Protein AF-0000000078604171 (afdb_homodimer)

Organism: Penicillium oxalicum (strain 114-2 / CGMCC 5302) (NCBI:txid933388)

Nearest PDB structures (foldseek):
  3i83-assembly1_A  TM=9.023E-01  e=8.878E-29  Methylococcus capsulatus
  8ix9-assembly1_B  TM=8.985E-01  e=1.119E-25  Pseudomonas aeruginosa
  5x20-assembly1_B  TM=8.647E-01  e=1.082E-20  Enterococcus faecium DO
  5x20-assembly1_A  TM=8.695E-01  e=2.147E-20  Enterococcus faecium DO
  5x20-assembly2_D  TM=8.463E-01  e=1.371E-11  Enterococcus faecium DO

Secondary structure (DSSP, 8-state):
-PPPPEEEE--SHHHHHHHHHHHTTS-GGGEEEE-STTHHHHHHH-EEEEETTTEEEEEE--EEESSHHHHHHH-TT--SEEEE-S-S---SSS-HHHHHGGG--TT-EEEEE-SSSSTTHHHHHH-TTS-EEEEEEE--EEEEETTEEEE-S--EEEEEESSTT--HHHHHHHHHHHHHHHHTT-EEEE-S-HHHHHHHHHHHHHHHHHHHHHHT--HHHHHTSSTTHHHHHHHHHHHHHHHHHHTT-TTS-HHHHHHHHHHHHTSPTT----HHHHHHHHTPPP-HIIIIIHHHHHHHHTT---HHHHHHHHHHHHHHHHTTS-HHHH-/-PPPPEEEE--SHHHHHHHHHHHTTS-GGGEEEE-STTHHHHHHH-EEEEETTTEEEEEE--EEESSHHHHHHH-TT--SEEEE-S-S---SSS-HHHHHGGG--TT-EEEEE-SSSSTTHHHHHH-TTS-EEEEEEE--EEEEETTEEEE-S--EEEEEESSTT--HHHHHHHHHHHHHHHHTT-EEEE-S-HHHHHHHHHHHHHHHHHHHHHHT--HHHHHTSSTTHHHHHHHHHHHHHHHHHHTT-TTS-HHHHHHHHHHHHTSPTT----HHHHHHHHTPPP-HIIIIIHHHHHHHHHT---HHHHHHHHHHHHHHHHTTS-HHHH-

Solvent-accessible surface area (backbone atoms only — not comparable to full-atom values): 33878 Å² total; per-residue (Å²): 127,81,78,69,28,35,36,32,47,23,59,46,34,62,25,45,54,49,49,50,29,41,47,62,55,41,66,42,88,36,31,36,29,28,20,67,94,38,29,69,44,26,56,73,67,16,34,36,36,37,27,77,81,81,39,72,74,39,73,44,64,51,48,59,30,75,35,55,70,51,44,37,68,74,34,75,91,51,33,46,34,37,38,36,34,42,73,58,58,79,86,63,96,57,50,70,54,62,60,44,45,88,48,56,52,84,74,18,28,42,30,42,48,42,72,43,45,77,74,57,53,65,43,44,73,75,39,76,80,34,37,30,30,40,29,45,72,47,57,55,52,40,62,80,45,74,37,29,26,40,35,43,95,48,53,36,37,41,28,10,36,56,56,56,86,50,56,69,71,38,47,49,54,45,47,51,51,31,49,42,40,35,61,21,69,37,51,46,43,74,42,70,55,33,62,59,58,35,48,57,49,33,40,50,48,44,39,48,20,55,50,20,32,52,8,59,29,30,54,30,39,36,44,67,54,42,95,56,33,51,60,51,52,50,52,37,27,47,42,49,26,52,42,40,32,74,74,68,39,64,79,49,35,69,67,51,50,52,53,58,52,46,58,51,74,68,48,64,74,57,54,53,76,43,70,44,24,55,26,48,77,70,52,42,77,56,52,50,50,24,39,39,43,44,53,50,52,50,22,57,76,70,70,52,88,43,51,38,54,50,43,50,44,52,37,48,48,23,32,39,55,34,54,74,48,56,71,84,68,74,110,127,82,77,71,30,35,36,34,47,23,58,46,34,62,25,44,53,48,49,50,28,42,47,62,55,40,66,42,87,36,31,37,31,28,20,66,96,37,27,70,44,26,58,72,70,17,34,34,36,35,27,77,81,82,41,72,74,41,74,44,65,52,49,58,29,74,36,54,69,50,44,36,68,74,35,75,90,52,33,46,33,36,38,35,33,40,73,59,58,79,86,62,96,57,50,69,54,63,60,45,46,88,49,56,52,83,74,18,27,41,31,42,48,41,74,44,45,79,73,58,54,66,41,43,74,74,39,78,80,35,39,31,31,41,29,46,74,48,58,55,53,40,61,80,45,74,38,28,26,42,34,42,95,48,54,35,38,41,27,12,36,56,56,54,86,51,56,68,71,36,47,48,54,44,47,51,52,32,50,42,40,36,62,22,68,38,52,46,44,74,39,69,55,32,62,59,58,35,48,58,49,35,39,50,48,45,38,49,20,57,49,20,33,52,8,60,28,29,55,31,41,37,43,68,54,41,95,56,33,50,59,52,50,51,50,37,26,46,42,49,25,51,43,38,33,74,73,67,40,63,79,48,35,70,66,51,49,52,52,57,51,46,58,49,74,69,49,65,73,58,54,54,76,42,70,43,25,55,26,48,77,70,53,43,77,57,52,50,50,23,39,38,43,42,53,50,52,50,21,56,75,70,68,51,88,42,52,38,53,51,43,51,44,52,36,48,48,22,33,40,54,35,54,74,48,55,73,83,67,72,110

Radius of gyration: 29.68 Å; Cα contacts (8 Å, |Δi|>4): 1344; chains: 2; bounding box: 49×94×63 Å

InterPro domains:
  IPR003710 Ketopantoate reductase ApbA/PanE [TIGR00745] (5-320)
  IPR008927 6-phosphogluconate dehydrogenase-like, C-terminal domain superfamily [SSF48179] (193-320)
  IPR013328 6-phosphogluconate dehydrogenase, domain 2 [G3DSA:1.10.1040.10] (193-322)
  IPR013332 Ketopantoate reductase, N-terminal domain [PF02558] (6-163)
  IPR013752 Ketopantoate reductase, C-terminal domain [PF08546] (193-318)
  IPR036291 NAD(P)-binding domain superfamily [SSF51735] (5-165)
  IPR051402 Ketopantoate Reductase-Related [PTHR21708] (3-319)

Sequence (662 aa):
MSAPKILVFGGGSVGAVLIYLLSKSINISNVVVVCRSNYDSVAQNGFTINSTIYGTGLQVKPTAVRSVSEATLACPDGFDYILITTKAIDSGKMTQAEMIQPAVSSQTAICLIQNGIGIEEPYRALFPNNPIASVVIYMPCTQTAPGVVSHTTYAKFILGAYPADSPPAHLSTVDHLTEILNAGGATAVHEKDVQLARWMKLLVNGAYNPICALSRLRDVQFLGSSPGAQSFLRKVMGEIASIARAEGFTEVNDEIVDRQLAISTGRAPPGVEPSMMADALSGSHLEIESIVGNALRIAQTRGLDVPRLEAIYYLAKGLDMSFEIPESLQGMSAPKILVFGGGSVGAVLIYLLSKSINISNVVVVCRSNYDSVAQNGFTINSTIYGTGLQVKPTAVRSVSEATLACPDGFDYILITTKAIDSGKMTQAEMIQPAVSSQTAICLIQNGIGIEEPYRALFPNNPIASVVIYMPCTQTAPGVVSHTTYAKFILGAYPADSPPAHLSTVDHLTEILNAGGATAVHEKDVQLARWMKLLVNGAYNPICALSRLRDVQFLGSSPGAQSFLRKVMGEIASIARAEGFTEVNDEIVDRQLAISTGRAPPGVEPSMMADALSGSHLEIESIVGNALRIAQTRGLDVPRLEAIYYLAKGLDMSFEIPESLQG

Foldseek 3Di:
DPFFQEEEEELFFQSQVQLLLLVLQGPLASYEYAYAPLQVVCCVFNAFEQEPPPHGRDGDHHHYDNALVVVCVSPVVAGQEYEYPDELDDPDDDHPLVRNVVRDDLRYEYEYAYAFPPSCVVNCVVRVRHWYKYKDFDWDKHAPDRRYMYTYDATEIEIATPPLPDDPVSLVSRVVVQVSSVSSPHHYDYDSHCVLVNLLVLLPCLQQLLVCQLVVAALQQQCVVDVCSLVLSLLLSVLSLVLCVLVPNVVSDSVSSVVSSCVSPVDDPSHDHDPNNVCLVVLHAGSLCRSQVVSVVSCVVSVHDNPSSVVSSVSSVVSRVVSVPDPVRVD/DPFFQEEEEELFFQSQVQLLLLVLQGPLASYEYAYAPLQVVCQVFNAFEQEPPPHGRDGDHHHYDNALVVVCVSPVVAGQEYEYPDELDDPDDDHPLVRNVVRDDLRYEYEYAYAFPPSCVVNCVVRVRHWYKYKDFDWDKHAPDRRYMYTYDATEIEIATPPLPDDPVSLVSRVVVQVSSVSSPHHYDYDSHCVLVNLLVLLPCLQQLLVCQLVVAALLQQCVVDVCSLVLSLLLSVLSLVLCVLVPNVVSDSVSSVVSSCVSPVDDPSHDHDPNNVCLVVLHAGSLCRSQVVSVVSCVVSVHDNPSSVVSSVSSVVSRVVSVPDPVRVD

pLDDT: mean 95.67, std 6.53, range [46.97, 98.88]

Structure (mmCIF, N/CA/C/O backbone):
data_AF-0000000078604171-model_v1
#
loop_
_entity.id
_entity.type
_entity.pdbx_description
1 polymer '2-dehydropantoate 2-reductase'
#
loop_
_atom_site.group_PDB
_atom_site.id
_atom_site.type_symbol
_atom_site.label_atom_id
_atom_site.label_alt_id
_atom_site.label_comp_id
_atom_site.label_asym_id
_atom_site.label_entity_id
_atom_site.label_seq_id
_atom_site.pdbx_PDB_ins_code
_atom_site.Cartn_x
_atom_site.Cartn_y
_atom_site.Cartn_z
_atom_site.occupancy
_atom_site.B_iso_or_equiv
_atom_site.auth_seq_id
_atom_site.auth_comp_id
_atom_site.auth_asym_id
_atom_site.auth_atom_id
_atom_site.pdbx_PDB_model_num
ATOM 1 N N . MET A 1 1 ? 0.582 48.812 19.953 1 46.97 1 MET A N 1
ATOM 2 C CA . MET A 1 1 ? 0.738 47.531 20.609 1 46.97 1 MET A CA 1
ATOM 3 C C . MET A 1 1 ? 2.061 46.875 20.203 1 46.97 1 MET A C 1
ATOM 5 O O . MET A 1 1 ? 2.521 47.031 19.078 1 46.97 1 MET A O 1
ATOM 9 N N . SER A 1 2 ? 2.885 46.531 21.172 1 65.12 2 SER A N 1
ATOM 10 C CA . SER A 1 2 ? 4.184 45.938 20.859 1 65.12 2 SER A CA 1
ATOM 11 C C . SER A 1 2 ? 4.043 44.75 19.922 1 65.12 2 SER A C 1
ATOM 13 O O . SER A 1 2 ? 3.023 44.062 19.938 1 65.12 2 SER A O 1
ATOM 15 N N . ALA A 1 3 ? 4.836 44.688 18.953 1 86.81 3 ALA A N 1
ATOM 16 C CA . ALA A 1 3 ? 4.801 43.594 17.969 1 86.81 3 ALA A CA 1
ATOM 17 C C . ALA A 1 3 ? 4.875 42.25 18.641 1 86.81 3 ALA A C 1
ATOM 19 O O . ALA A 1 3 ? 5.621 42.062 19.609 1 86.81 3 ALA A O 1
ATOM 20 N N . PRO A 1 4 ? 4.031 41.438 18.281 1 95.75 4 PRO A N 1
ATOM 21 C CA . PRO A 1 4 ? 3.967 40.125 18.953 1 95.75 4 PRO A CA 1
ATOM 22 C C . PRO A 1 4 ? 5.273 39.344 18.859 1 95.75 4 PRO A C 1
ATOM 24 O O . PRO A 1 4 ? 6.008 39.469 17.875 1 95.75 4 PRO A O 1
ATOM 27 N N . LYS A 1 5 ? 5.602 38.625 19.922 1 97.75 5 LYS A N 1
ATOM 28 C CA . LYS A 1 5 ? 6.684 37.656 19.953 1 97.75 5 LYS A CA 1
ATOM 29 C C . LYS A 1 5 ? 6.18 36.25 19.562 1 97.75 5 LYS A C 1
ATOM 31 O O . LYS A 1 5 ? 5.207 35.781 20.125 1 97.75 5 LYS A O 1
ATOM 36 N N . ILE A 1 6 ? 6.875 35.656 18.516 1 98.5 6 ILE A N 1
ATOM 37 C CA . ILE A 1 6 ? 6.344 34.438 17.938 1 98.5 6 ILE A CA 1
ATOM 38 C C . ILE A 1 6 ? 7.395 33.312 18.016 1 98.5 6 ILE A C 1
ATOM 40 O O . ILE A 1 6 ? 8.562 33.531 17.672 1 98.5 6 ILE A O 1
ATOM 44 N N . LEU A 1 7 ? 7.02 32.156 18.547 1 98.81 7 LEU A N 1
ATOM 45 C CA . LEU A 1 7 ? 7.812 30.938 18.453 1 98.81 7 LEU A CA 1
ATOM 46 C C . LEU A 1 7 ? 7.297 30.031 17.344 1 98.81 7 LEU A C 1
ATOM 48 O O . LEU A 1 7 ? 6.117 29.672 17.328 1 98.81 7 LEU A O 1
ATOM 52 N N . VAL A 1 8 ? 8.109 29.734 16.375 1 98.81 8 VAL A N 1
ATOM 53 C CA . VAL A 1 8 ? 7.809 28.734 15.367 1 98.81 8 VAL A CA 1
ATOM 54 C C . VAL A 1 8 ? 8.43 27.391 15.773 1 98.81 8 VAL A C 1
ATOM 56 O O . VAL A 1 8 ? 9.648 27.25 15.797 1 98.81 8 VAL A O 1
ATOM 59 N N . PHE A 1 9 ? 7.57 26.453 16.156 1 98.31 9 PHE A N 1
ATOM 60 C CA . PHE A 1 9 ? 8.023 25.125 16.547 1 98.31 9 PHE A CA 1
ATOM 61 C C . PHE A 1 9 ? 8.156 24.219 15.328 1 98.31 9 PHE A C 1
ATOM 63 O O . PHE A 1 9 ? 7.223 23.484 15 1 98.31 9 PHE A O 1
ATOM 70 N N . GLY A 1 10 ? 9.312 24.25 14.688 1 97.44 10 GLY A N 1
ATOM 71 C CA . GLY A 1 10 ? 9.578 23.5 13.469 1 97.44 10 GLY A CA 1
ATOM 72 C C . GLY A 1 10 ? 10.125 24.359 12.344 1 97.44 10 GLY A C 1
ATOM 73 O O . GLY A 1 10 ? 9.398 25.156 11.75 1 97.44 10 GLY A O 1
ATOM 74 N N . GLY A 1 11 ? 11.352 24.188 12.039 1 97.06 11 GLY A N 1
ATOM 75 C CA . GLY A 1 11 ? 12.016 24.922 10.977 1 97.06 11 GLY A CA 1
ATOM 76 C C . GLY A 1 11 ? 12.125 24.141 9.688 1 97.06 11 GLY A C 1
ATOM 77 O O . GLY A 1 11 ? 13.172 24.141 9.039 1 97.06 11 GLY A O 1
ATOM 78 N N . GLY A 1 12 ? 11.07 23.375 9.359 1 96.06 12 GLY A N 1
ATOM 79 C CA . GLY A 1 12 ? 11.008 22.703 8.07 1 96.06 12 GLY A CA 1
ATOM 80 C C . GLY A 1 12 ? 10.516 23.609 6.949 1 96.06 12 GLY A C 1
ATOM 81 O O . GLY A 1 12 ? 10.609 24.828 7.043 1 96.06 12 GLY A O 1
ATOM 82 N N . SER A 1 13 ? 10 22.984 5.891 1 95.88 13 SER A N 1
ATOM 83 C CA . SER A 1 13 ? 9.586 23.734 4.719 1 95.88 13 SER A CA 1
ATOM 84 C C . SER A 1 13 ? 8.445 24.703 5.055 1 95.88 13 SER A C 1
ATOM 86 O O . SER A 1 13 ? 8.484 25.875 4.684 1 95.88 13 SER A O 1
ATOM 88 N N . VAL A 1 14 ? 7.422 24.188 5.77 1 97.25 14 VAL A N 1
ATOM 89 C CA . VAL A 1 14 ? 6.277 25.016 6.133 1 97.25 14 VAL A CA 1
ATOM 90 C C . VAL A 1 14 ? 6.73 26.141 7.051 1 97.25 14 VAL A C 1
ATOM 92 O O . VAL A 1 14 ? 6.371 27.312 6.836 1 97.25 14 VAL A O 1
ATOM 95 N N . GLY A 1 15 ? 7.547 25.781 8.039 1 98.31 15 GLY A N 1
ATOM 96 C CA . GLY A 1 15 ? 8.062 26.781 8.953 1 98.31 15 GLY A CA 1
ATOM 97 C C . GLY A 1 15 ? 8.875 27.859 8.258 1 98.31 15 GLY A C 1
ATOM 98 O O . GLY A 1 15 ? 8.734 29.047 8.562 1 98.31 15 GLY A O 1
ATOM 99 N N . ALA A 1 16 ? 9.656 27.484 7.328 1 98.44 16 ALA A N 1
ATOM 100 C CA . ALA A 1 16 ? 10.531 28.406 6.617 1 98.44 16 ALA A CA 1
ATOM 101 C C . ALA A 1 16 ? 9.719 29.422 5.824 1 98.44 16 ALA A C 1
ATOM 103 O O . ALA A 1 16 ? 9.969 30.641 5.918 1 98.44 16 ALA A O 1
ATOM 104 N N . VAL A 1 17 ? 8.758 28.953 5.09 1 98.38 17 VAL A N 1
ATOM 105 C CA . VAL A 1 17 ? 7.949 29.859 4.277 1 98.38 17 VAL A CA 1
ATOM 106 C C . VAL A 1 17 ? 7.105 30.75 5.184 1 98.38 17 VAL A C 1
ATOM 108 O O . VAL A 1 17 ? 6.953 31.938 4.918 1 98.38 17 VAL A O 1
ATOM 111 N N . LEU A 1 18 ? 6.629 30.188 6.23 1 98.44 18 LEU A N 1
ATOM 112 C CA . LEU A 1 18 ? 5.848 30.938 7.195 1 98.44 18 LEU A CA 1
ATOM 113 C C . LEU A 1 18 ? 6.684 32.062 7.812 1 98.44 18 LEU A C 1
ATOM 115 O O . LEU A 1 18 ? 6.207 33.188 7.953 1 98.44 18 LEU A O 1
ATOM 119 N N . ILE A 1 19 ? 7.867 31.75 8.172 1 98.62 19 ILE A N 1
ATOM 120 C CA . ILE A 1 19 ? 8.758 32.75 8.773 1 98.62 19 ILE A CA 1
ATOM 121 C C . ILE A 1 19 ? 9.055 33.844 7.777 1 98.62 19 ILE A C 1
ATOM 123 O O . ILE A 1 19 ? 9.109 35.031 8.148 1 98.62 19 ILE A O 1
ATOM 127 N N . TYR A 1 20 ? 9.266 33.469 6.516 1 98.44 20 TYR A N 1
ATOM 128 C CA . TYR A 1 20 ? 9.438 34.469 5.477 1 98.44 20 TYR A CA 1
ATOM 129 C C . TYR A 1 20 ? 8.234 35.406 5.414 1 98.44 20 TYR A C 1
ATOM 131 O O . TYR A 1 20 ? 8.391 36.625 5.398 1 98.44 20 TYR A O 1
ATOM 139 N N . LEU A 1 21 ? 7.055 34.906 5.438 1 98.19 21 LEU A N 1
ATOM 140 C CA . LEU A 1 21 ? 5.836 35.688 5.391 1 98.19 21 LEU A CA 1
ATOM 141 C C . LEU A 1 21 ? 5.73 36.594 6.617 1 98.19 21 LEU A C 1
ATOM 143 O O . LEU A 1 21 ? 5.41 37.781 6.496 1 98.19 21 LEU A O 1
ATOM 147 N N . LEU A 1 22 ? 6.016 36.031 7.785 1 98.06 22 LEU A N 1
ATOM 148 C CA . LEU A 1 22 ? 5.957 36.812 9.031 1 98.06 22 LEU A CA 1
ATOM 149 C C . LEU A 1 22 ? 6.949 37.969 9.008 1 98.06 22 LEU A C 1
ATOM 151 O O . LEU A 1 22 ? 6.672 39.031 9.555 1 98.06 22 LEU A O 1
ATOM 155 N N . SER A 1 23 ? 8.086 37.75 8.383 1 97.75 23 SER A N 1
ATOM 156 C CA . SER A 1 23 ? 9.148 38.75 8.359 1 97.75 23 SER A CA 1
ATOM 157 C C . SER A 1 23 ? 8.719 40 7.609 1 97.75 23 SER A C 1
ATOM 159 O O . SER A 1 23 ? 9.336 41.062 7.75 1 97.75 23 SER A O 1
ATOM 161 N N . LYS A 1 24 ? 7.691 39.906 6.879 1 97.06 24 LYS A N 1
ATOM 162 C CA . LYS A 1 24 ? 7.18 41.031 6.117 1 97.06 24 LYS A CA 1
ATOM 163 C C . LYS A 1 24 ? 6.223 41.875 6.961 1 97.06 24 LYS A C 1
ATOM 165 O O . LYS A 1 24 ? 5.922 43 6.617 1 97.06 24 LYS A O 1
ATOM 170 N N . SER A 1 25 ? 5.766 41.312 8.039 1 96.5 25 SER A N 1
ATOM 171 C CA . SER A 1 25 ? 4.742 42 8.82 1 96.5 25 SER A CA 1
ATOM 172 C C . SER A 1 25 ? 5.23 42.312 10.234 1 96.5 25 SER A C 1
ATOM 174 O O . SER A 1 25 ? 4.695 43.188 10.906 1 96.5 25 SER A O 1
ATOM 176 N N . ILE A 1 26 ? 6.168 41.562 10.703 1 95.81 26 ILE A N 1
ATOM 177 C CA . ILE A 1 26 ? 6.715 41.781 12.039 1 95.81 26 ILE A CA 1
ATOM 178 C C . ILE A 1 26 ? 8.242 41.75 11.977 1 95.81 26 ILE A C 1
ATOM 180 O O . ILE A 1 26 ? 8.82 41.188 11.062 1 95.81 26 ILE A O 1
ATOM 184 N N . ASN A 1 27 ? 8.875 42.469 12.938 1 96.62 27 ASN A N 1
ATOM 185 C CA . ASN A 1 27 ? 10.328 42.438 13.016 1 96.62 27 ASN A CA 1
ATOM 186 C C . ASN A 1 27 ? 10.852 41 13.219 1 96.62 27 ASN A C 1
ATOM 188 O O . ASN A 1 27 ? 10.391 40.312 14.117 1 96.62 27 ASN A O 1
ATOM 192 N N . ILE A 1 28 ? 11.75 40.625 12.398 1 97.12 28 ILE A N 1
ATOM 193 C CA . ILE A 1 28 ? 12.25 39.25 12.383 1 97.12 28 ILE A CA 1
ATOM 194 C C . ILE A 1 28 ? 12.906 38.906 13.719 1 97.12 28 ILE A C 1
ATOM 196 O O . ILE A 1 28 ? 12.984 37.75 14.109 1 97.12 28 ILE A O 1
ATOM 200 N N . SER A 1 29 ? 13.359 39.938 14.445 1 95.81 29 SER A N 1
ATOM 201 C CA . SER A 1 29 ? 13.977 39.75 15.75 1 95.81 29 SER A CA 1
ATOM 202 C C . SER A 1 29 ? 12.953 39.219 16.766 1 95.81 29 SER A C 1
ATOM 204 O O . SER A 1 29 ? 13.328 38.719 17.828 1 95.81 29 SER A O 1
ATOM 206 N N . ASN A 1 30 ? 11.672 39.375 16.406 1 97.19 30 ASN A N 1
ATOM 207 C CA . ASN A 1 30 ? 10.609 38.906 17.281 1 97.19 30 ASN A CA 1
ATOM 208 C C . ASN A 1 30 ? 10.227 37.469 16.969 1 97.19 30 ASN A C 1
ATOM 210 O O . ASN A 1 30 ? 9.289 36.906 17.578 1 97.19 30 ASN A O 1
ATOM 214 N N . VAL A 1 31 ? 10.914 36.812 16.062 1 98.12 31 VAL A N 1
ATOM 215 C CA . VAL A 1 31 ? 10.594 35.438 15.641 1 98.12 31 VAL A CA 1
ATOM 216 C C . VAL A 1 31 ? 11.719 34.5 16.047 1 98.12 31 VAL A C 1
ATOM 218 O O . VAL A 1 31 ? 12.875 34.688 15.68 1 98.12 31 VAL A O 1
ATOM 221 N N . VAL A 1 32 ? 11.383 33.5 16.844 1 98.56 32 VAL A N 1
ATOM 222 C CA . VAL A 1 32 ? 12.281 32.438 17.234 1 98.56 32 VAL A CA 1
ATOM 223 C C . VAL A 1 32 ? 11.828 31.125 16.609 1 98.56 32 VAL A C 1
ATOM 225 O O . VAL A 1 32 ? 10.625 30.844 16.547 1 98.56 32 VAL A O 1
ATOM 228 N N . VAL A 1 33 ? 12.758 30.328 16.094 1 98.75 33 VAL A N 1
ATOM 229 C CA . VAL A 1 33 ? 12.391 29.062 15.469 1 98.75 33 VAL A CA 1
ATOM 230 C C . VAL A 1 33 ? 13.195 27.922 16.094 1 98.75 33 VAL A C 1
ATOM 232 O O . VAL A 1 33 ? 14.383 28.078 16.375 1 98.75 33 VAL A O 1
ATOM 235 N N . VAL A 1 34 ? 12.5 26.875 16.422 1 98.44 34 VAL A N 1
ATOM 236 C CA . VAL A 1 34 ? 13.172 25.656 16.875 1 98.44 34 VAL A CA 1
ATOM 237 C C . VAL A 1 34 ? 13.539 24.797 15.68 1 98.44 34 VAL A C 1
ATOM 239 O O . VAL A 1 34 ? 12.672 24.422 14.891 1 98.44 34 VAL A O 1
ATOM 242 N N . CYS A 1 35 ? 14.734 24.562 15.484 1 97 35 CYS A N 1
ATOM 243 C CA . CYS A 1 35 ? 15.281 23.719 14.438 1 97 35 CYS A CA 1
ATOM 244 C C . CYS A 1 35 ? 15.969 22.484 15.023 1 97 35 CYS A C 1
ATOM 246 O O . CYS A 1 35 ? 16.484 22.531 16.141 1 97 35 CYS A O 1
ATOM 248 N N . ARG A 1 36 ? 15.914 21.406 14.375 1 91.56 36 ARG A N 1
ATOM 249 C CA . ARG A 1 36 ? 16.594 20.188 14.82 1 91.56 36 ARG A CA 1
ATOM 250 C C . ARG A 1 36 ? 17.766 19.859 13.906 1 91.56 36 ARG A C 1
ATOM 252 O O . ARG A 1 36 ? 18.844 20.453 14.023 1 91.56 36 ARG A O 1
ATOM 259 N N . SER A 1 37 ? 17.516 19.031 12.852 1 91 37 SER A N 1
ATOM 260 C CA . SER A 1 37 ? 18.594 18.547 12.008 1 91 37 SER A CA 1
ATOM 261 C C . SER A 1 37 ? 19.234 19.672 11.211 1 91 37 SER A C 1
ATOM 263 O O . SER A 1 37 ? 20.422 19.594 10.852 1 91 37 SER A O 1
ATOM 265 N N . ASN A 1 38 ? 18.5 20.656 10.977 1 94.81 38 ASN A N 1
ATOM 266 C CA . ASN A 1 38 ? 19.016 21.734 10.133 1 94.81 38 ASN A CA 1
ATOM 267 C C . ASN A 1 38 ? 19.406 22.953 10.961 1 94.81 38 ASN A C 1
ATOM 269 O O . ASN A 1 38 ? 19.562 24.047 10.414 1 94.81 38 ASN A O 1
ATOM 273 N N . TYR A 1 39 ? 19.547 22.812 12.242 1 97.19 39 TYR A N 1
ATOM 274 C CA . TYR A 1 39 ? 19.828 23.922 13.141 1 97.19 39 TYR A CA 1
ATOM 275 C C . TYR A 1 39 ? 21.094 24.656 12.719 1 97.19 39 TYR A C 1
ATOM 277 O O . TYR A 1 39 ? 21.078 25.891 12.586 1 97.19 39 TYR A O 1
ATOM 285 N N . ASP A 1 40 ? 22.156 23.922 12.492 1 97.44 40 ASP A N 1
ATOM 286 C CA . ASP A 1 40 ? 23.438 24.562 12.203 1 97.44 40 ASP A CA 1
ATOM 287 C C . ASP A 1 40 ? 23.359 25.422 10.945 1 97.44 40 ASP A C 1
ATOM 289 O O . ASP A 1 40 ? 23.859 26.547 10.922 1 97.44 40 ASP A O 1
ATOM 293 N N . SER A 1 41 ? 22.688 24.875 10.008 1 97.31 41 SER A N 1
ATOM 294 C CA . SER A 1 41 ? 22.547 25.594 8.742 1 97.31 41 SER A CA 1
ATOM 295 C C . SER A 1 41 ? 21.688 26.844 8.906 1 97.31 41 SER A C 1
ATOM 297 O O . SER A 1 41 ? 22.062 27.922 8.438 1 97.31 41 SER A O 1
ATOM 299 N N . VAL A 1 42 ? 20.625 26.719 9.602 1 98 42 VAL A N 1
ATOM 300 C CA . VAL A 1 42 ? 19.688 27.812 9.75 1 98 42 VAL A CA 1
ATOM 301 C C . VAL A 1 42 ? 20.281 28.891 10.664 1 98 42 VAL A C 1
ATOM 303 O O . VAL A 1 42 ? 20.094 30.078 10.43 1 98 42 VAL A O 1
ATOM 306 N N . ALA A 1 43 ? 20.969 28.484 11.711 1 97.62 43 ALA A N 1
ATOM 307 C CA . ALA A 1 43 ? 21.594 29.422 12.633 1 97.62 43 ALA A CA 1
ATOM 308 C C . ALA A 1 43 ? 22.656 30.266 11.922 1 97.62 43 ALA A C 1
ATOM 310 O O . ALA A 1 43 ? 22.812 31.453 12.219 1 97.62 43 ALA A O 1
ATOM 311 N N . GLN A 1 44 ? 23.312 29.672 10.992 1 97.5 44 GLN A N 1
ATOM 312 C CA . GLN A 1 44 ? 24.406 30.344 10.297 1 97.5 44 GLN A CA 1
ATOM 313 C C . GLN A 1 44 ? 23.891 31.172 9.125 1 97.5 44 GLN A C 1
ATOM 315 O O . GLN A 1 44 ? 24.266 32.344 8.969 1 97.5 44 GLN A O 1
ATOM 320 N N . ASN A 1 45 ? 22.969 30.594 8.344 1 97.44 45 ASN A N 1
ATOM 321 C CA . ASN A 1 45 ? 22.672 31.188 7.039 1 97.44 45 ASN A CA 1
ATOM 322 C C . ASN A 1 45 ? 21.234 31.656 6.957 1 97.44 45 ASN A C 1
ATOM 324 O O . ASN A 1 45 ? 20.859 32.406 6.039 1 97.44 45 ASN A O 1
ATOM 328 N N . GLY A 1 46 ? 20.453 31.312 7.93 1 98.31 46 GLY A N 1
ATOM 329 C CA . GLY A 1 46 ? 19.016 31.531 7.781 1 98.31 46 GLY A CA 1
ATOM 330 C C . GLY A 1 46 ? 18.375 30.594 6.777 1 98.31 46 GLY A C 1
ATOM 331 O O . GLY A 1 46 ? 18.922 29.516 6.484 1 98.31 46 GLY A O 1
ATOM 332 N N . PHE A 1 47 ? 17.141 30.969 6.367 1 98.69 47 PHE A N 1
ATOM 333 C CA . PHE A 1 47 ? 16.438 30.203 5.352 1 98.69 47 PHE A CA 1
ATOM 334 C C . PHE A 1 47 ? 16.578 30.859 3.984 1 98.69 47 PHE A C 1
ATOM 336 O O . PHE A 1 47 ? 16.672 32.094 3.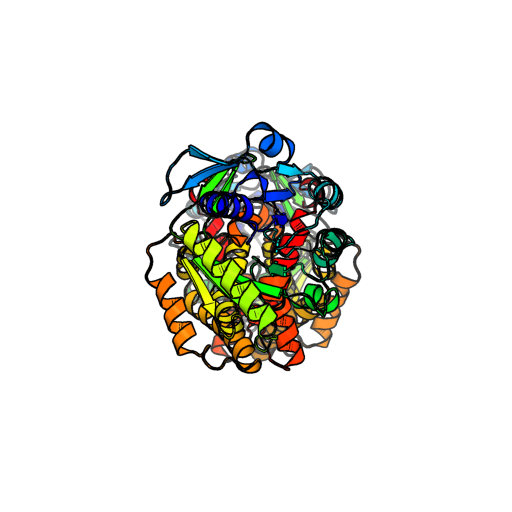883 1 98.69 47 PHE A O 1
ATOM 343 N N . THR A 1 48 ? 16.625 30.062 3.006 1 98.75 48 THR A N 1
ATOM 344 C CA . THR A 1 48 ? 16.516 30.5 1.616 1 98.75 48 THR A CA 1
ATOM 345 C C . THR A 1 48 ? 15.242 29.938 0.98 1 98.75 48 THR A C 1
ATOM 347 O O . THR A 1 48 ? 15.023 28.719 0.968 1 98.75 48 THR A O 1
ATOM 350 N N . ILE A 1 49 ? 14.383 30.828 0.456 1 98.31 49 ILE A N 1
ATOM 351 C CA . ILE A 1 49 ? 13.109 30.422 -0.128 1 98.31 49 ILE A CA 1
ATOM 352 C C . ILE A 1 49 ? 13.133 30.672 -1.633 1 98.31 49 ILE A C 1
ATOM 354 O O . ILE A 1 49 ? 13.422 31.797 -2.076 1 98.31 49 ILE A O 1
ATOM 358 N N . ASN A 1 50 ? 12.93 29.672 -2.375 1 98.5 50 ASN A N 1
ATOM 359 C CA . ASN A 1 50 ? 12.68 29.766 -3.809 1 98.5 50 ASN A CA 1
ATOM 360 C C . ASN A 1 50 ? 11.195 29.578 -4.133 1 98.5 50 ASN A C 1
ATOM 362 O O . ASN A 1 50 ? 10.719 28.453 -4.211 1 98.5 50 ASN A O 1
ATOM 366 N N . SER A 1 51 ? 10.516 30.719 -4.355 1 98 51 SER A N 1
ATOM 367 C CA . SER A 1 51 ? 9.062 30.719 -4.508 1 98 51 SER A CA 1
ATOM 368 C C . SER A 1 51 ? 8.648 31.141 -5.914 1 98 51 SER A C 1
ATOM 370 O O . SER A 1 51 ? 9.18 32.125 -6.449 1 98 51 SER A O 1
ATOM 372 N N . THR A 1 52 ? 7.711 30.438 -6.453 1 96.75 52 THR A N 1
ATOM 373 C CA . THR A 1 52 ? 7.215 30.797 -7.773 1 96.75 52 THR A CA 1
ATOM 374 C C . THR A 1 52 ? 6.371 32.062 -7.703 1 96.75 52 THR A C 1
ATOM 376 O O . THR A 1 52 ? 6.133 32.719 -8.719 1 96.75 52 THR A O 1
ATOM 379 N N . ILE A 1 53 ? 5.988 32.5 -6.492 1 95.19 53 ILE A N 1
ATOM 380 C CA . ILE A 1 53 ? 5.078 33.625 -6.438 1 95.19 53 ILE A CA 1
ATOM 381 C C . ILE A 1 53 ? 5.711 34.75 -5.637 1 95.19 53 ILE A C 1
ATOM 383 O O . ILE A 1 53 ? 5.332 35.906 -5.789 1 95.19 53 ILE A O 1
ATOM 387 N N . TYR A 1 54 ? 6.707 34.469 -4.867 1 96.44 54 TYR A N 1
ATOM 388 C CA . TYR A 1 54 ? 7.285 35.5 -4.043 1 96.44 54 TYR A CA 1
ATOM 389 C C . TYR A 1 54 ? 8.672 35.906 -4.551 1 96.44 54 TYR A C 1
ATOM 391 O O . TYR A 1 54 ? 9.195 36.938 -4.184 1 96.44 54 TYR A O 1
ATOM 399 N N . GLY A 1 55 ? 9.297 35.031 -5.301 1 96.81 55 GLY A N 1
ATOM 400 C CA . GLY A 1 55 ? 10.633 35.312 -5.812 1 96.81 55 GLY A CA 1
ATOM 401 C C . GLY A 1 55 ? 11.625 34.219 -5.523 1 96.81 55 GLY A C 1
ATOM 402 O O . GLY A 1 55 ? 11.312 33.25 -4.793 1 96.81 55 GLY A O 1
ATOM 403 N N . THR A 1 56 ? 12.844 34.312 -6.059 1 97.12 56 THR A N 1
ATOM 404 C CA . THR A 1 56 ? 13.898 33.312 -5.914 1 97.12 56 THR A CA 1
ATOM 405 C C . THR A 1 56 ? 15.047 33.844 -5.07 1 97.12 56 THR A C 1
ATOM 407 O O . THR A 1 56 ? 15.414 35 -5.188 1 97.12 56 THR A O 1
ATOM 410 N N . GLY A 1 57 ? 15.547 32.969 -4.246 1 97.81 57 GLY A N 1
ATOM 411 C CA . GLY A 1 57 ? 16.703 33.312 -3.445 1 97.81 57 GLY A CA 1
ATOM 412 C C . GLY A 1 57 ? 16.359 34.219 -2.285 1 97.81 57 GLY A C 1
ATOM 413 O O . GLY A 1 57 ? 17.203 35.031 -1.86 1 97.81 57 GLY A O 1
ATOM 414 N N . LEU A 1 58 ? 15.172 34.156 -1.845 1 98.12 58 LEU A N 1
ATOM 415 C CA . LEU A 1 58 ? 14.742 35 -0.734 1 98.12 58 LEU A CA 1
ATOM 416 C C . LEU A 1 58 ? 15.375 34.531 0.576 1 98.12 58 LEU A C 1
ATOM 418 O O . LEU A 1 58 ? 15.398 33.344 0.865 1 98.12 58 LEU A O 1
ATOM 422 N N . GLN A 1 59 ? 15.906 35.5 1.32 1 98.12 59 GLN A N 1
ATOM 423 C CA . GLN A 1 59 ? 16.609 35.156 2.551 1 98.12 59 GLN A CA 1
ATOM 424 C C . GLN A 1 59 ? 15.898 35.75 3.771 1 98.12 59 GLN A C 1
ATOM 426 O O . GLN A 1 59 ? 15.398 36.875 3.732 1 98.12 59 GLN A O 1
ATOM 431 N N . VAL A 1 60 ? 15.805 34.969 4.789 1 98.38 60 VAL A N 1
ATOM 432 C CA . VAL A 1 60 ? 15.297 35.438 6.082 1 98.38 60 VAL A CA 1
ATOM 433 C C . VAL A 1 60 ? 16.062 34.719 7.207 1 98.38 60 VAL A C 1
ATOM 435 O O . VAL A 1 60 ? 16.391 33.531 7.098 1 98.38 60 VAL A O 1
ATOM 438 N N . LYS A 1 61 ? 16.406 35.469 8.234 1 98.12 61 LYS A N 1
ATOM 439 C CA . LYS A 1 61 ? 17.188 34.875 9.32 1 98.12 61 LYS A CA 1
ATOM 440 C C . LYS A 1 61 ? 16.547 35.156 10.68 1 98.12 61 LYS A C 1
ATOM 442 O O . LYS A 1 61 ? 16.844 36.188 11.312 1 98.12 61 LYS A O 1
ATOM 447 N N . PRO A 1 62 ? 15.719 34.25 11.141 1 97.88 62 PRO A N 1
ATOM 448 C CA . PRO A 1 62 ? 15.188 34.344 12.508 1 97.88 62 PRO A CA 1
ATOM 449 C C . PRO A 1 62 ? 16.203 33.938 13.562 1 97.88 62 PRO A C 1
ATOM 451 O O . PRO A 1 62 ? 17.312 33.5 13.227 1 97.88 62 PRO A O 1
ATOM 454 N N . THR A 1 63 ? 15.906 34.188 14.82 1 97.94 63 THR A N 1
ATOM 455 C CA . THR A 1 63 ? 16.672 33.531 15.883 1 97.94 63 THR A CA 1
ATOM 456 C C . THR A 1 63 ? 16.422 32.031 15.922 1 97.94 63 THR A C 1
ATOM 458 O O . THR A 1 63 ? 15.297 31.609 16.203 1 97.94 63 THR A O 1
ATOM 461 N N . ALA A 1 64 ? 17.391 31.281 15.594 1 98.5 64 ALA A N 1
ATOM 462 C CA . ALA A 1 64 ? 17.266 29.812 15.594 1 98.5 64 ALA A CA 1
ATOM 463 C C . ALA A 1 64 ? 17.766 29.219 16.906 1 98.5 64 ALA A C 1
ATOM 465 O O . ALA A 1 64 ? 18.781 29.656 17.438 1 98.5 64 ALA A O 1
ATOM 466 N N . VAL A 1 65 ? 17 28.297 17.406 1 98.5 65 VAL A N 1
ATOM 467 C CA . VAL A 1 65 ? 17.375 27.578 18.625 1 98.5 65 VAL A CA 1
ATOM 468 C C . VAL A 1 65 ? 17.203 26.078 18.422 1 98.5 65 VAL A C 1
ATOM 470 O O . VAL A 1 65 ? 16.562 25.641 17.453 1 98.5 65 VAL A O 1
ATOM 473 N N . ARG A 1 66 ? 17.766 25.25 19.359 1 95.88 66 ARG A N 1
ATOM 474 C CA . ARG A 1 66 ? 17.75 23.797 19.203 1 95.88 66 ARG A CA 1
ATOM 475 C C . ARG A 1 66 ? 16.578 23.172 19.938 1 95.88 66 ARG A C 1
ATOM 477 O O . ARG A 1 66 ? 16.172 22.047 19.656 1 95.88 66 ARG A O 1
ATOM 484 N N . SER A 1 67 ? 16.047 24.062 20.922 1 96.81 67 SER A N 1
ATOM 485 C CA . SER A 1 67 ? 15.023 23.484 21.797 1 96.81 67 SER A CA 1
ATOM 486 C C . SER A 1 67 ? 14.086 24.562 22.328 1 96.81 67 SER A C 1
ATOM 488 O O . SER A 1 67 ? 14.383 25.75 22.234 1 96.81 67 SER A O 1
ATOM 490 N N . VAL A 1 68 ? 12.977 24.031 22.859 1 97.69 68 VAL A N 1
ATOM 491 C CA . VAL A 1 68 ? 12.008 24.953 23.453 1 97.69 68 VAL A CA 1
ATOM 492 C C . VAL A 1 68 ? 12.617 25.625 24.672 1 97.69 68 VAL A C 1
ATOM 494 O O . VAL A 1 68 ? 12.344 26.797 24.953 1 97.69 68 VAL A O 1
ATOM 497 N N . SER A 1 69 ? 13.445 24.922 25.406 1 96.62 69 SER A N 1
ATOM 498 C CA . SER A 1 69 ? 14.141 25.5 26.547 1 96.62 69 SER A CA 1
ATOM 499 C C . SER A 1 69 ? 15.023 26.672 26.125 1 96.62 69 SER A C 1
ATOM 501 O O . SER A 1 69 ? 15.039 27.703 26.781 1 96.62 69 SER A O 1
ATOM 503 N N . GLU A 1 70 ? 15.695 26.453 25.062 1 97.56 70 GLU A N 1
ATOM 504 C CA . GLU A 1 70 ? 16.531 27.531 24.547 1 97.56 70 GLU A CA 1
ATOM 505 C C . GLU A 1 70 ? 15.68 28.703 24.047 1 97.56 70 GLU A C 1
ATOM 507 O O . GLU A 1 70 ? 16.078 29.859 24.156 1 97.56 70 GLU A O 1
ATOM 512 N N . ALA A 1 71 ? 14.547 28.359 23.547 1 98.12 71 ALA A N 1
ATOM 513 C CA . ALA A 1 71 ? 13.633 29.406 23.078 1 98.12 71 ALA A CA 1
ATOM 514 C C . ALA A 1 71 ? 13.195 30.297 24.234 1 98.12 71 ALA A C 1
ATOM 516 O O . ALA A 1 71 ? 13.109 31.516 24.078 1 98.12 71 ALA A O 1
ATOM 517 N N . THR A 1 72 ? 12.906 29.672 25.359 1 97.5 72 THR A N 1
ATOM 518 C CA . THR A 1 72 ? 12.469 30.438 26.531 1 97.5 72 THR A CA 1
ATOM 519 C C . THR A 1 72 ? 13.578 31.344 27.031 1 97.5 72 THR A C 1
ATOM 521 O O . THR A 1 72 ? 13.305 32.438 27.547 1 97.5 72 THR A O 1
ATOM 524 N N . LEU A 1 73 ? 14.797 30.906 26.859 1 96.62 73 LEU A N 1
ATOM 525 C CA . LEU A 1 73 ? 15.93 31.734 27.25 1 96.62 73 LEU A CA 1
ATOM 526 C C . LEU A 1 73 ? 16.109 32.906 26.281 1 96.62 73 LEU A C 1
ATOM 528 O O . LEU A 1 73 ? 16.484 34 26.688 1 96.62 73 LEU A O 1
ATOM 532 N N . ALA A 1 74 ? 15.805 32.625 25.094 1 94.94 74 ALA A N 1
ATOM 533 C CA . ALA A 1 74 ? 15.953 33.625 24.047 1 94.94 74 ALA A CA 1
ATOM 534 C C . ALA A 1 74 ? 14.867 34.688 24.172 1 94.94 74 ALA A C 1
ATOM 536 O O . ALA A 1 74 ? 15.047 35.844 23.719 1 94.94 74 ALA A O 1
ATOM 537 N N . CYS A 1 75 ? 13.75 34.344 24.719 1 94.44 75 CYS A N 1
ATOM 538 C CA . CYS A 1 75 ? 12.625 35.25 24.906 1 94.44 75 CYS A CA 1
ATOM 539 C C . CYS A 1 75 ? 12.07 35.125 26.328 1 94.44 75 CYS A C 1
ATOM 541 O O . CYS A 1 75 ? 10.961 34.625 26.531 1 94.44 75 CYS A O 1
ATOM 543 N N . PRO A 1 76 ? 12.711 35.719 27.25 1 92.25 76 PRO A N 1
ATOM 544 C CA . PRO A 1 76 ? 12.352 35.562 28.656 1 92.25 76 PRO A CA 1
ATOM 545 C C . PRO A 1 76 ? 10.977 36.125 28.984 1 92.25 76 PRO A C 1
ATOM 547 O O . PRO A 1 76 ? 10.336 35.688 29.953 1 92.25 76 PRO A O 1
ATOM 550 N N . ASP A 1 77 ? 10.531 37.125 28.203 1 92.31 77 ASP A N 1
ATOM 551 C CA . ASP A 1 77 ? 9.242 37.75 28.453 1 92.31 77 ASP A CA 1
ATOM 552 C C . ASP A 1 77 ? 8.094 36.875 27.953 1 92.31 77 ASP A C 1
ATOM 554 O O . ASP A 1 77 ? 6.926 37.188 28.172 1 92.31 77 ASP A O 1
ATOM 558 N N . GLY A 1 78 ? 8.438 35.812 27.25 1 95.81 78 GLY A N 1
ATOM 559 C CA . GLY A 1 78 ? 7.418 34.875 26.797 1 95.81 78 GLY A CA 1
ATOM 560 C C . GLY A 1 78 ? 6.996 35.094 25.359 1 95.81 78 GLY A C 1
ATOM 561 O O . GLY A 1 78 ? 7.484 36 24.703 1 95.81 78 GLY A O 1
ATOM 562 N N . PHE A 1 79 ? 6.102 34.281 24.906 1 98.38 79 PHE A N 1
ATOM 563 C CA . PHE A 1 79 ? 5.629 34.312 23.516 1 98.38 79 PHE A CA 1
ATOM 564 C C . PHE A 1 79 ? 4.137 34.625 23.469 1 98.38 79 PHE A C 1
ATOM 566 O O . PHE A 1 79 ? 3.367 34.125 24.297 1 98.38 79 PHE A O 1
ATOM 573 N N . ASP A 1 80 ? 3.803 35.469 22.547 1 98.12 80 ASP A N 1
ATOM 574 C CA . ASP A 1 80 ? 2.389 35.75 22.297 1 98.12 80 ASP A CA 1
ATOM 575 C C . ASP A 1 80 ? 1.754 34.625 21.484 1 98.12 80 ASP A C 1
ATOM 577 O O . ASP A 1 80 ? 0.593 34.25 21.703 1 98.12 80 ASP A O 1
ATOM 581 N N . TYR A 1 81 ? 2.496 34.094 20.547 1 98.69 81 TYR A N 1
ATOM 582 C CA . TYR A 1 81 ? 2.055 33 19.672 1 98.69 81 TYR A CA 1
ATOM 583 C C . TYR A 1 81 ? 3.1 31.891 19.625 1 98.69 81 TYR A C 1
ATOM 585 O O . TYR A 1 81 ? 4.301 32.156 19.578 1 98.69 81 TYR A O 1
ATOM 593 N N . ILE A 1 82 ? 2.65 30.656 19.641 1 98.81 82 ILE A N 1
ATOM 594 C CA . ILE A 1 82 ? 3.443 29.5 19.25 1 98.81 82 ILE A CA 1
ATOM 595 C C . ILE A 1 82 ? 2.811 28.812 18.047 1 98.81 82 ILE A C 1
ATOM 597 O O . ILE A 1 82 ? 1.669 28.359 18.109 1 98.81 82 ILE A O 1
ATOM 601 N N . LEU A 1 83 ? 3.508 28.828 16.922 1 98.81 83 LEU A N 1
ATOM 602 C CA . LEU A 1 83 ? 3.049 28.203 15.688 1 98.81 83 LEU A CA 1
ATOM 603 C C . LEU A 1 83 ? 3.67 26.828 15.508 1 98.81 83 LEU A C 1
ATOM 605 O O . LEU A 1 83 ? 4.887 26.703 15.375 1 98.81 83 LEU A O 1
ATOM 609 N N . ILE A 1 84 ? 2.822 25.812 15.539 1 98.5 84 ILE A N 1
ATOM 610 C CA . ILE A 1 84 ? 3.279 24.438 15.367 1 98.5 84 ILE A CA 1
ATOM 611 C C . ILE A 1 84 ? 3.32 24.094 13.883 1 98.5 84 ILE A C 1
ATOM 613 O O . ILE A 1 84 ? 2.275 23.938 13.242 1 98.5 84 ILE A O 1
ATOM 617 N N . THR A 1 85 ? 4.527 23.953 13.352 1 97.88 85 THR A N 1
ATOM 618 C CA . THR A 1 85 ? 4.664 23.703 11.922 1 97.88 85 THR A CA 1
ATOM 619 C C . THR A 1 85 ? 5.344 22.359 11.664 1 97.88 85 THR A C 1
ATOM 621 O O . THR A 1 85 ? 5.699 22.047 10.523 1 97.88 85 THR A O 1
ATOM 624 N N . THR A 1 86 ? 5.516 21.594 12.734 1 95.5 86 THR A N 1
ATOM 625 C CA . THR A 1 86 ? 6.027 20.234 12.578 1 95.5 86 THR A CA 1
ATOM 626 C C . THR A 1 86 ? 4.938 19.297 12.07 1 95.5 86 THR A C 1
ATOM 628 O O . THR A 1 86 ? 3.746 19.578 12.242 1 95.5 86 THR A O 1
ATOM 631 N N . LYS A 1 87 ? 5.328 18.266 11.453 1 91.88 87 LYS A N 1
ATOM 632 C CA . LYS A 1 87 ? 4.363 17.219 11.141 1 91.88 87 LYS A CA 1
ATOM 633 C C . LYS A 1 87 ? 3.723 16.656 12.406 1 91.88 87 LYS A C 1
ATOM 635 O O . LYS A 1 87 ? 4.387 16.516 13.438 1 91.88 87 LYS A O 1
ATOM 640 N N . ALA A 1 88 ? 2.465 16.297 12.242 1 88.75 88 ALA A N 1
ATOM 641 C CA . ALA A 1 88 ? 1.732 15.758 13.383 1 88.75 88 ALA A CA 1
ATOM 642 C C . ALA A 1 88 ? 2.076 14.289 13.617 1 88.75 88 ALA A C 1
ATOM 644 O O . ALA A 1 88 ? 1.233 13.414 13.422 1 88.75 88 ALA A O 1
ATOM 645 N N . ILE A 1 89 ? 3.273 14.055 14.008 1 86.62 89 ILE A N 1
ATOM 646 C CA . ILE A 1 89 ? 3.787 12.711 14.266 1 86.62 89 ILE A CA 1
ATOM 647 C C . ILE A 1 89 ? 4.348 12.633 15.688 1 86.62 89 ILE A C 1
ATOM 649 O O . ILE A 1 89 ? 5.066 13.539 16.125 1 86.62 89 ILE A O 1
ATOM 653 N N . ASP A 1 90 ? 3.91 11.625 16.328 1 75.69 90 ASP A N 1
ATOM 654 C CA . ASP A 1 90 ? 4.492 11.43 17.656 1 75.69 90 ASP A CA 1
ATOM 655 C C . ASP A 1 90 ? 5.781 10.617 17.562 1 75.69 90 ASP A C 1
ATOM 657 O O . ASP A 1 90 ? 5.812 9.547 16.953 1 75.69 90 ASP A O 1
ATOM 661 N N . SER A 1 91 ? 6.977 11.102 17.688 1 66.31 91 SER A N 1
ATOM 662 C CA . SER A 1 91 ? 8.258 10.414 17.531 1 66.31 91 SER A CA 1
ATOM 663 C C . SER A 1 91 ? 8.859 10.062 18.891 1 66.31 91 SER A C 1
ATOM 665 O O . SER A 1 91 ? 9.969 9.539 18.969 1 66.31 91 SER A O 1
ATOM 667 N N . GLY A 1 92 ? 8.141 10.023 19.859 1 72.62 92 GLY A N 1
ATOM 668 C CA . GLY A 1 92 ? 8.852 9.781 21.109 1 72.62 92 GLY A CA 1
ATOM 669 C C . GLY A 1 92 ? 7.922 9.555 22.297 1 72.62 92 GLY A C 1
ATOM 670 O O . GLY A 1 92 ? 6.785 9.117 22.109 1 72.62 92 GLY A O 1
ATOM 671 N N . LYS A 1 93 ? 8.555 9.727 23.359 1 77.81 93 LYS A N 1
ATOM 672 C CA . LYS A 1 93 ? 7.883 9.516 24.641 1 77.81 93 LYS A CA 1
ATOM 673 C C . LYS A 1 93 ? 6.988 10.703 25 1 77.81 93 LYS A C 1
ATOM 675 O O . LYS A 1 93 ? 6.059 10.562 25.797 1 77.81 93 LYS A O 1
ATOM 680 N N . MET A 1 94 ? 7.234 11.867 24.328 1 89.06 94 MET A N 1
ATOM 681 C CA . MET A 1 94 ? 6.449 13.062 24.625 1 89.06 94 MET A CA 1
ATOM 682 C C . MET A 1 94 ? 5.656 13.516 23.406 1 89.06 94 MET A C 1
ATOM 684 O O . MET A 1 94 ? 6.16 13.469 22.281 1 89.06 94 MET A O 1
ATOM 688 N N . THR A 1 95 ? 4.473 14.047 23.719 1 92.81 95 THR A N 1
ATOM 689 C CA . THR A 1 95 ? 3.666 14.648 22.672 1 92.81 95 THR A CA 1
ATOM 690 C C . THR A 1 95 ? 4.195 16.031 22.312 1 92.81 95 THR A C 1
ATOM 692 O O . THR A 1 95 ? 4.953 16.641 23.078 1 92.81 95 THR A O 1
ATOM 695 N N . GLN A 1 96 ? 3.869 16.5 21.188 1 94.75 96 GLN A N 1
ATOM 696 C CA . GLN A 1 96 ? 4.281 17.844 20.797 1 94.75 96 GLN A CA 1
ATOM 697 C C . GLN A 1 96 ? 3.719 18.891 21.734 1 94.75 96 GLN A C 1
ATOM 699 O O . GLN A 1 96 ? 4.375 19.906 22.016 1 94.75 96 GLN A O 1
ATOM 704 N N . ALA A 1 97 ? 2.51 18.672 22.219 1 96.56 97 ALA A N 1
ATOM 705 C CA . ALA A 1 97 ? 1.916 19.562 23.203 1 96.56 97 ALA A CA 1
ATOM 706 C C . ALA A 1 97 ? 2.787 19.656 24.453 1 96.56 97 ALA A C 1
ATOM 708 O O . ALA A 1 97 ? 3.023 20.75 24.969 1 96.56 97 ALA A O 1
ATOM 709 N N . GLU A 1 98 ? 3.285 18.562 24.906 1 96.31 98 GLU A N 1
ATOM 710 C CA . GLU A 1 98 ? 4.156 18.531 26.078 1 96.31 98 GLU A CA 1
ATOM 711 C C . GLU A 1 98 ? 5.488 19.219 25.797 1 96.31 98 GLU A C 1
ATOM 713 O O . GLU A 1 98 ? 6.051 19.875 26.672 1 96.31 98 GLU A O 1
ATOM 718 N N . MET A 1 99 ? 5.934 19.047 24.625 1 95.31 99 MET A N 1
ATOM 719 C CA . MET A 1 99 ? 7.23 19.609 24.25 1 95.31 99 MET A CA 1
ATOM 720 C C . MET A 1 99 ? 7.219 21.125 24.312 1 95.31 99 MET A C 1
ATOM 722 O O . MET A 1 99 ? 8.227 21.75 24.656 1 95.31 99 MET A O 1
ATOM 726 N N . ILE A 1 100 ? 6.109 21.75 24.031 1 97.62 100 ILE A N 1
ATOM 727 C CA . ILE A 1 100 ? 6.094 23.203 23.953 1 97.62 100 ILE A CA 1
ATOM 728 C C . ILE A 1 100 ? 5.688 23.797 25.297 1 97.62 100 ILE A C 1
ATOM 730 O O . ILE A 1 100 ? 5.711 25.016 25.484 1 97.62 100 ILE A O 1
ATOM 734 N N . GLN A 1 101 ? 5.289 23.016 26.203 1 97.25 101 GLN A N 1
ATOM 735 C CA . GLN A 1 101 ? 4.711 23.438 27.484 1 97.25 101 GLN A CA 1
ATOM 736 C C . GLN A 1 101 ? 5.586 24.484 28.156 1 97.25 101 GLN A C 1
ATOM 738 O O . GLN A 1 101 ? 5.074 25.484 28.688 1 97.25 101 GLN A O 1
ATOM 743 N N . PRO A 1 102 ? 6.941 24.359 28.172 1 97.19 102 PRO A N 1
ATOM 744 C CA . PRO A 1 102 ? 7.777 25.328 28.875 1 97.19 102 PRO A CA 1
ATOM 745 C C . PRO A 1 102 ? 7.652 26.734 28.281 1 97.19 102 PRO A C 1
ATOM 747 O O . PRO A 1 102 ? 7.953 27.719 28.969 1 97.19 102 PRO A O 1
ATOM 750 N N . ALA A 1 103 ? 7.168 26.859 27.094 1 98.25 103 ALA A N 1
ATOM 751 C CA . ALA A 1 103 ? 7.102 28.141 26.406 1 98.25 103 ALA A CA 1
ATOM 752 C C . ALA A 1 103 ? 5.691 28.719 26.453 1 98.25 103 ALA A C 1
ATOM 754 O O . ALA A 1 103 ? 5.449 29.828 25.953 1 98.25 103 ALA A O 1
ATOM 755 N N . VAL A 1 104 ? 4.766 28.016 27.062 1 98.38 104 VAL A N 1
ATOM 756 C CA . VAL A 1 104 ? 3.365 28.438 27.062 1 98.38 104 VAL A CA 1
ATOM 757 C C . VAL A 1 104 ? 3.041 29.156 28.375 1 98.38 104 VAL A C 1
ATOM 759 O O . VAL A 1 104 ? 3.201 28.594 29.453 1 98.38 104 VAL A O 1
ATOM 762 N N . SER A 1 105 ? 2.635 30.359 28.281 1 96.69 105 SER A N 1
ATOM 763 C CA . SER A 1 105 ? 2.074 31.109 29.406 1 96.69 105 SER A CA 1
ATOM 764 C C . SER A 1 105 ? 0.555 31.203 29.297 1 96.69 105 SER A C 1
ATOM 766 O O . SER A 1 105 ? -0.039 30.703 28.344 1 96.69 105 SER A O 1
ATOM 768 N N . SER A 1 106 ? -0.104 31.844 30.234 1 94.12 106 SER A N 1
ATOM 769 C CA . SER A 1 106 ? -1.558 31.969 30.25 1 94.12 106 SER A CA 1
ATOM 770 C C . SER A 1 106 ? -2.057 32.812 29.078 1 94.12 106 SER A C 1
ATOM 772 O O . SER A 1 106 ? -3.227 32.75 28.703 1 94.12 106 SER A O 1
ATOM 774 N N . GLN A 1 107 ? -1.135 33.594 28.5 1 91.88 107 GLN A N 1
ATOM 775 C CA . GLN A 1 107 ? -1.54 34.5 27.438 1 91.88 107 GLN A CA 1
ATOM 776 C C . GLN A 1 107 ? -1.117 33.969 26.078 1 91.88 107 GLN A C 1
ATOM 778 O O . GLN A 1 107 ? -1.448 34.562 25.047 1 91.88 107 GLN A O 1
ATOM 783 N N . THR A 1 108 ? -0.379 32.906 26.078 1 98.25 108 THR A N 1
ATOM 784 C CA . THR A 1 108 ? 0.179 32.406 24.828 1 98.25 108 THR A CA 1
ATOM 785 C C . THR A 1 108 ? -0.902 31.734 23.984 1 98.25 108 THR A C 1
ATOM 787 O O . THR A 1 108 ? -1.659 30.906 24.484 1 98.25 108 THR A O 1
ATOM 790 N N . ALA A 1 109 ? -1.024 32.156 22.719 1 98.69 109 ALA A N 1
ATOM 791 C CA . ALA A 1 109 ? -1.883 31.469 21.766 1 98.69 109 ALA A CA 1
ATOM 792 C C . ALA A 1 109 ? -1.127 30.344 21.062 1 98.69 109 ALA A C 1
ATOM 794 O O . ALA A 1 109 ? 0.039 30.5 20.703 1 98.69 109 ALA A O 1
ATOM 795 N N . ILE A 1 110 ? -1.752 29.188 20.969 1 98.88 110 ILE A N 1
ATOM 796 C CA . ILE A 1 110 ? -1.167 28.031 20.297 1 98.88 110 ILE A CA 1
ATOM 797 C C . ILE A 1 110 ? -1.829 27.844 18.938 1 98.88 110 ILE A C 1
ATOM 799 O O . ILE A 1 110 ? -3.045 27.656 18.844 1 98.88 110 ILE A O 1
ATOM 803 N N . CYS A 1 111 ? -1.036 27.922 17.859 1 98.81 111 CYS A N 1
ATOM 804 C CA . CYS A 1 111 ? -1.538 27.828 16.5 1 98.81 111 CYS A CA 1
ATOM 805 C C . CYS A 1 111 ? -1.074 26.547 15.828 1 98.81 111 CYS A C 1
ATOM 807 O O . CYS A 1 111 ? 0.122 26.344 15.602 1 98.81 111 CYS A O 1
ATOM 809 N N . LEU A 1 112 ? -2.033 25.703 15.508 1 98.69 112 LEU A N 1
ATOM 810 C CA . LEU A 1 112 ? -1.734 24.391 14.953 1 98.69 112 LEU A CA 1
ATOM 811 C C . LEU A 1 112 ? -1.792 24.422 13.43 1 98.69 112 LEU A C 1
ATOM 813 O O . LEU A 1 112 ? -2.875 24.344 12.844 1 98.69 112 LEU A O 1
ATOM 817 N N . ILE A 1 113 ? -0.604 24.469 12.805 1 98.31 113 ILE A N 1
ATOM 818 C CA . ILE A 1 113 ? -0.473 24.469 11.352 1 98.31 113 ILE A CA 1
ATOM 819 C C . ILE A 1 113 ? -0.018 23.078 10.883 1 98.31 113 ILE A C 1
ATOM 821 O O . ILE A 1 113 ? 1.133 22.906 10.477 1 98.31 113 ILE A O 1
ATOM 825 N N . GLN A 1 114 ? -0.924 22.141 11.008 1 96.94 114 GLN A N 1
ATOM 826 C CA . GLN A 1 114 ? -0.682 20.734 10.711 1 96.94 114 GLN A CA 1
ATOM 827 C C . GLN A 1 114 ? -1.858 20.125 9.961 1 96.94 114 GLN A C 1
ATOM 829 O O . GLN A 1 114 ? -2.982 20.625 10.031 1 96.94 114 GLN A O 1
ATOM 834 N N . ASN A 1 115 ? -1.572 19.125 9.25 1 96.31 115 ASN A N 1
ATOM 835 C CA . ASN A 1 115 ? -2.623 18.422 8.516 1 96.31 115 ASN A CA 1
ATOM 836 C C . ASN A 1 115 ? -3.367 17.422 9.398 1 96.31 115 ASN A C 1
ATOM 838 O O . ASN A 1 115 ? -2.832 16.969 10.406 1 96.31 115 ASN A O 1
ATOM 842 N N . GLY A 1 116 ? -4.574 17.172 8.969 1 97.19 116 GLY A N 1
ATOM 843 C CA . GLY A 1 116 ? -5.34 16.125 9.625 1 97.19 116 GLY A CA 1
ATOM 844 C C . GLY A 1 116 ? -6.508 16.656 10.43 1 97.19 116 GLY A C 1
ATOM 845 O O . GLY A 1 116 ? -6.855 17.844 10.328 1 97.19 116 GLY A O 1
ATOM 846 N N . ILE A 1 117 ? -7.137 15.805 11.188 1 97.75 117 ILE A N 1
ATOM 847 C CA . ILE A 1 117 ? -8.289 16.141 12.016 1 97.75 117 ILE A CA 1
ATOM 848 C C . ILE A 1 117 ? -8.016 15.719 13.461 1 97.75 117 ILE A C 1
ATOM 850 O O . ILE A 1 117 ? -7.129 14.891 13.719 1 97.75 117 ILE A O 1
ATOM 854 N N . GLY A 1 118 ? -8.672 16.344 14.344 1 96.56 118 GLY A N 1
ATOM 855 C CA . GLY A 1 118 ? -8.562 15.977 15.75 1 96.56 118 GLY A CA 1
ATOM 856 C C . GLY A 1 118 ? -7.203 16.312 16.344 1 96.56 118 GLY A C 1
ATOM 857 O O . GLY A 1 118 ? -6.852 15.805 17.406 1 96.56 118 GLY A O 1
ATOM 858 N N . ILE A 1 119 ? -6.449 17.125 15.742 1 97.31 119 ILE A N 1
ATOM 859 C CA . ILE A 1 119 ? -5.086 17.406 16.172 1 97.31 119 ILE A CA 1
ATOM 860 C C . ILE A 1 119 ? -5.105 18.359 17.375 1 97.31 119 ILE A C 1
ATOM 862 O O . ILE A 1 119 ? -4.102 18.5 18.078 1 97.31 119 ILE A O 1
ATOM 866 N N . GLU A 1 120 ? -6.227 18.969 17.672 1 97.81 120 GLU A N 1
ATOM 867 C CA . GLU A 1 120 ? -6.328 20.031 18.672 1 97.81 120 GLU A CA 1
ATOM 868 C C . GLU A 1 120 ? -6.449 19.453 20.078 1 97.81 120 GLU A C 1
ATOM 870 O O . GLU A 1 120 ? -6.012 20.078 21.047 1 97.81 120 GLU A O 1
ATOM 875 N N . GLU A 1 121 ? -6.91 18.25 20.156 1 95.56 121 GLU A N 1
ATOM 876 C CA . GLU A 1 121 ? -7.352 17.688 21.422 1 95.56 121 GLU A CA 1
ATOM 877 C C . GLU A 1 121 ? -6.195 17.594 22.422 1 95.56 121 GLU A C 1
ATOM 879 O O . GLU A 1 121 ? -6.336 17.953 23.578 1 95.56 121 GLU A O 1
ATOM 884 N N . PRO A 1 122 ? -5.047 17.094 22 1 95.19 122 PRO A N 1
ATOM 885 C CA . PRO A 1 122 ? -3.941 17 22.953 1 95.19 122 PRO A CA 1
ATOM 886 C C . PRO A 1 122 ? -3.527 18.359 23.5 1 95.19 122 PRO A C 1
ATOM 888 O O . PRO A 1 122 ? -3.125 18.469 24.672 1 95.19 122 PRO A O 1
ATOM 891 N N . TYR A 1 123 ? -3.633 19.391 22.75 1 98 123 TYR A N 1
ATOM 892 C CA . TYR A 1 123 ? -3.281 20.75 23.172 1 98 123 TYR A CA 1
ATOM 893 C C . TYR A 1 123 ? -4.352 21.328 24.094 1 98 123 TYR A C 1
ATOM 895 O O . TYR A 1 123 ? -4.031 21.953 25.094 1 98 123 TYR A O 1
ATOM 903 N N . ARG A 1 124 ? -5.582 21.109 23.719 1 98 124 ARG A N 1
ATOM 904 C CA . ARG A 1 124 ? -6.68 21.594 24.547 1 98 124 ARG A CA 1
ATOM 905 C C . ARG A 1 124 ? -6.641 20.953 25.938 1 98 124 ARG A C 1
ATOM 907 O O . ARG A 1 124 ? -6.875 21.625 26.938 1 98 124 ARG A O 1
ATOM 914 N N . ALA A 1 125 ? -6.355 19.688 26 1 97.31 125 ALA A N 1
ATOM 915 C CA . ALA A 1 125 ? -6.297 18.953 27.25 1 97.31 125 ALA A CA 1
ATOM 916 C C . ALA A 1 125 ? -5.203 19.516 28.172 1 97.31 125 ALA A C 1
ATOM 918 O O . ALA A 1 125 ? -5.391 19.625 29.375 1 97.31 125 ALA A O 1
ATOM 919 N N . LEU A 1 126 ? -4.121 19.906 27.594 1 97.56 126 LEU A N 1
ATOM 920 C CA . LEU A 1 126 ? -2.965 20.344 28.375 1 97.56 126 LEU A CA 1
ATOM 921 C C . LEU A 1 126 ? -3.059 21.828 28.688 1 97.56 126 LEU A C 1
ATOM 923 O O . LEU A 1 126 ? -2.541 22.297 29.703 1 97.56 126 LEU A O 1
ATOM 927 N N . PHE A 1 127 ? -3.725 22.594 27.812 1 98.19 127 PHE A N 1
ATOM 928 C CA . PHE A 1 127 ? -3.846 24.031 27.953 1 98.19 127 PHE A CA 1
ATOM 929 C C . PHE A 1 127 ? -5.301 24.469 27.859 1 98.19 127 PHE A C 1
ATOM 931 O O . PHE A 1 127 ? -5.68 25.188 26.922 1 98.19 127 PHE A O 1
ATOM 938 N N . PRO A 1 128 ? -6.121 24.25 28.844 1 97.31 128 PRO A N 1
ATOM 939 C CA . PRO A 1 128 ? -7.574 24.391 28.75 1 97.31 128 PRO A CA 1
ATOM 940 C C . PRO A 1 128 ? -8.016 25.844 28.594 1 97.31 128 PRO A C 1
ATOM 942 O O . PRO A 1 128 ? -9.094 26.109 28.078 1 97.31 128 PRO A O 1
ATOM 945 N N . ASN A 1 129 ? -7.148 26.812 28.984 1 97.06 129 ASN A N 1
ATOM 946 C CA . ASN A 1 129 ? -7.598 28.203 29.016 1 97.06 129 ASN A CA 1
ATOM 947 C C . ASN A 1 129 ? -6.895 29.031 27.938 1 97.06 129 ASN A C 1
ATOM 949 O O . ASN A 1 129 ? -7.207 30.219 27.766 1 97.06 129 ASN A O 1
ATOM 953 N N . ASN A 1 130 ? -5.961 28.438 27.219 1 98.69 130 ASN A N 1
ATOM 954 C CA . ASN A 1 130 ? -5.219 29.188 26.203 1 98.69 130 ASN A CA 1
ATOM 955 C C . ASN A 1 130 ? -5.992 29.266 24.891 1 98.69 130 ASN A C 1
ATOM 957 O O . ASN A 1 130 ? -6.734 28.328 24.547 1 98.69 130 ASN A O 1
ATOM 961 N N . PRO A 1 131 ? -5.863 30.438 24.156 1 98.31 131 PRO A N 1
ATOM 962 C CA . PRO A 1 131 ? -6.387 30.422 22.781 1 98.31 131 PRO A CA 1
ATOM 963 C C . PRO A 1 131 ? -5.711 29.375 21.906 1 98.31 131 PRO A C 1
ATOM 965 O O . PRO A 1 131 ? -4.488 29.219 21.953 1 98.31 131 PRO A O 1
ATOM 968 N N . ILE A 1 132 ? -6.504 28.609 21.25 1 98.69 132 ILE A N 1
ATOM 969 C CA . ILE A 1 132 ? -6.008 27.656 20.266 1 98.69 132 ILE A CA 1
ATOM 970 C C . ILE A 1 132 ? -6.551 28.031 18.875 1 98.69 132 ILE A C 1
ATOM 972 O O . ILE A 1 132 ? -7.762 28.188 18.703 1 98.69 132 ILE A O 1
ATOM 976 N N . ALA A 1 133 ? -5.641 28.328 17.953 1 98.69 133 ALA A N 1
ATOM 977 C CA . ALA A 1 133 ? -6.004 28.5 16.547 1 98.69 133 ALA A CA 1
ATOM 978 C C . ALA A 1 133 ? -5.703 27.234 15.734 1 98.69 133 ALA A C 1
ATOM 980 O O . ALA A 1 133 ? -4.562 26.781 15.695 1 98.69 133 ALA A O 1
ATOM 981 N N . SER A 1 134 ? -6.723 26.641 15.195 1 98.69 134 SER A N 1
ATOM 982 C CA . SER A 1 134 ? -6.574 25.562 14.219 1 98.69 134 SER A CA 1
ATOM 983 C C . SER A 1 134 ? -6.445 26.109 12.805 1 98.69 134 SER A C 1
ATOM 985 O O . SER A 1 134 ? -7.223 26.984 12.398 1 98.69 134 SER A O 1
ATOM 987 N N . VAL A 1 135 ? -5.414 25.625 12.07 1 98.75 135 VAL A N 1
ATOM 988 C CA . VAL A 1 135 ? -5.133 26.266 10.789 1 98.75 135 VAL A CA 1
ATOM 989 C C . VAL A 1 135 ? -5.055 25.203 9.695 1 98.75 135 VAL A C 1
ATOM 991 O O . VAL A 1 135 ? -4.277 24.25 9.797 1 98.75 135 VAL A O 1
ATOM 994 N N . VAL A 1 136 ? -5.906 25.328 8.672 1 98.56 136 VAL A N 1
ATOM 995 C CA . VAL A 1 136 ? -5.805 24.562 7.434 1 98.56 136 VAL A CA 1
ATOM 996 C C . VAL A 1 136 ? -4.918 25.297 6.434 1 98.56 136 VAL A C 1
ATOM 998 O O . VAL A 1 136 ? -5.207 26.438 6.074 1 98.56 136 VAL A O 1
ATOM 1001 N N . ILE A 1 137 ? -3.871 24.672 6.02 1 97.88 137 ILE A N 1
ATOM 1002 C CA . ILE A 1 137 ? -2.889 25.375 5.195 1 97.88 137 ILE A CA 1
ATOM 1003 C C . ILE A 1 137 ? -2.828 24.734 3.811 1 97.88 137 ILE A C 1
ATOM 1005 O O . ILE A 1 137 ? -2.912 23.516 3.68 1 97.88 137 ILE A O 1
ATOM 1009 N N . TYR A 1 138 ? -2.863 25.484 2.764 1 96.81 138 TYR A N 1
ATOM 1010 C CA . TYR A 1 138 ? -2.502 25.125 1.396 1 96.81 138 TYR A CA 1
ATOM 1011 C C . TYR A 1 138 ? -1.23 25.844 0.965 1 96.81 138 TYR A C 1
ATOM 1013 O O . TYR A 1 138 ? -1.276 27.016 0.562 1 96.81 138 TYR A O 1
ATOM 1021 N N . MET A 1 139 ? -0.152 25.203 1.084 1 96.44 139 MET A N 1
ATOM 1022 C CA . MET A 1 139 ? 1.16 25.797 0.821 1 96.44 139 MET A CA 1
ATOM 1023 C C . MET A 1 139 ? 2.156 24.719 0.388 1 96.44 139 MET A C 1
ATOM 1025 O O . MET A 1 139 ? 2.928 24.219 1.207 1 96.44 139 MET A O 1
ATOM 1029 N N . PRO A 1 140 ? 2.137 24.391 -0.975 1 94.12 140 PRO A N 1
ATOM 1030 C CA . PRO A 1 140 ? 3.111 23.406 -1.463 1 94.12 140 PRO A CA 1
ATOM 1031 C C . PRO A 1 140 ? 4.555 23.891 -1.32 1 94.12 140 PRO A C 1
ATOM 1033 O O . PRO A 1 140 ? 4.93 24.906 -1.9 1 94.12 140 PRO A O 1
ATOM 1036 N N . CYS A 1 141 ? 5.297 23.188 -0.5 1 94.75 141 CYS A N 1
ATOM 1037 C CA . CYS A 1 141 ? 6.699 23.531 -0.299 1 94.75 141 CYS A CA 1
ATOM 1038 C C . CYS A 1 141 ? 7.512 22.297 0.082 1 94.75 141 CYS A C 1
ATOM 1040 O O . CYS A 1 141 ? 6.969 21.344 0.632 1 94.75 141 CYS A O 1
ATOM 1042 N N . THR A 1 142 ? 8.781 22.328 -0.28 1 92.88 142 THR A N 1
ATOM 1043 C CA . THR A 1 142 ? 9.695 21.219 -0.04 1 92.88 142 THR A CA 1
ATOM 1044 C C . THR A 1 142 ? 11.086 21.734 0.311 1 92.88 142 THR A C 1
ATOM 1046 O O . THR A 1 142 ? 11.586 22.672 -0.3 1 92.88 142 THR A O 1
ATOM 1049 N N . GLN A 1 143 ? 11.625 21.172 1.343 1 93.12 143 GLN A N 1
ATOM 1050 C CA . GLN A 1 143 ? 13.023 21.469 1.644 1 93.12 143 GLN A CA 1
ATOM 1051 C C . GLN A 1 143 ? 13.961 20.719 0.698 1 93.12 143 GLN A C 1
ATOM 1053 O O . GLN A 1 143 ? 13.992 19.484 0.682 1 93.12 143 GLN A O 1
ATOM 1058 N N . THR A 1 144 ? 14.75 21.375 -0.055 1 94.19 144 THR A N 1
ATOM 1059 C CA . THR A 1 144 ? 15.617 20.781 -1.072 1 94.19 144 THR A CA 1
ATOM 1060 C C . THR A 1 144 ? 17.031 20.625 -0.545 1 94.19 144 THR A C 1
ATOM 1062 O O . THR A 1 144 ? 17.812 19.844 -1.078 1 94.19 144 THR A O 1
ATOM 1065 N N . ALA A 1 145 ? 17.406 21.328 0.42 1 94.5 145 ALA A N 1
ATOM 1066 C CA . ALA A 1 145 ? 18.641 21.297 1.215 1 94.5 145 ALA A CA 1
ATOM 1067 C C . ALA A 1 145 ? 18.406 21.891 2.602 1 94.5 145 ALA A C 1
ATOM 1069 O O . ALA A 1 145 ? 17.375 22.531 2.852 1 94.5 145 ALA A O 1
ATOM 1070 N N . PRO A 1 146 ? 19.297 21.578 3.504 1 95 146 PRO A N 1
ATOM 1071 C CA . PRO A 1 146 ? 19.094 22.156 4.836 1 95 146 PRO A CA 1
ATOM 1072 C C . PRO A 1 146 ? 18.891 23.672 4.793 1 95 146 PRO A C 1
ATOM 1074 O O . PRO A 1 146 ? 19.781 24.406 4.391 1 95 146 PRO A O 1
ATOM 1077 N N . GLY A 1 147 ? 17.719 24.094 5.129 1 96.75 147 GLY A N 1
ATOM 1078 C CA . GLY A 1 147 ? 17.406 25.516 5.191 1 96.75 147 GLY A CA 1
ATOM 1079 C C . GLY A 1 147 ? 17.016 26.094 3.846 1 96.75 147 GLY A C 1
ATOM 1080 O O . GLY A 1 147 ? 16.75 27.297 3.736 1 96.75 147 GLY A O 1
ATOM 1081 N N . VAL A 1 148 ? 17 25.297 2.855 1 97.88 148 VAL A N 1
ATOM 1082 C CA . VAL A 1 148 ? 16.625 25.766 1.524 1 97.88 148 VAL A CA 1
ATOM 1083 C C . VAL A 1 148 ? 15.305 25.109 1.11 1 97.88 148 VAL A C 1
ATOM 1085 O O . VAL A 1 148 ? 15.188 23.891 1.111 1 97.88 148 VAL A O 1
ATOM 1088 N N . VAL A 1 149 ? 14.305 26.016 0.727 1 97.75 149 VAL A N 1
ATOM 1089 C CA . VAL A 1 149 ? 12.953 25.5 0.509 1 97.75 149 VAL A CA 1
ATOM 1090 C C . VAL A 1 149 ? 12.445 25.969 -0.856 1 97.75 149 VAL A C 1
ATOM 1092 O O . VAL A 1 149 ? 12.664 27.109 -1.258 1 97.75 149 VAL A O 1
ATOM 1095 N N . SER A 1 150 ? 11.867 25.047 -1.562 1 97.19 150 SER A N 1
ATOM 1096 C CA . SER A 1 150 ? 11.086 25.359 -2.752 1 97.19 150 SER A CA 1
ATOM 1097 C C . SER A 1 150 ? 9.609 25.516 -2.416 1 97.19 150 SER A C 1
ATOM 1099 O O . SER A 1 150 ? 9.047 24.734 -1.648 1 97.19 150 SER A O 1
ATOM 1101 N N . HIS A 1 151 ? 8.961 26.562 -2.896 1 96.88 151 HIS A N 1
ATOM 1102 C CA . HIS A 1 151 ? 7.555 26.875 -2.67 1 96.88 151 HIS A CA 1
ATOM 1103 C C . HIS A 1 151 ? 6.848 27.219 -3.977 1 96.88 151 HIS A C 1
ATOM 1105 O O . HIS A 1 151 ? 7.414 27.906 -4.828 1 96.88 151 HIS A O 1
ATOM 1111 N N . THR A 1 152 ? 5.547 26.625 -4.133 1 92.31 152 THR A N 1
ATOM 1112 C CA . THR A 1 152 ? 4.836 26.906 -5.379 1 92.31 152 THR A CA 1
ATOM 1113 C C . THR A 1 152 ? 3.383 27.281 -5.098 1 92.31 152 THR A C 1
ATOM 1115 O O . THR A 1 152 ? 2.844 26.953 -4.043 1 92.31 152 THR A O 1
ATOM 1118 N N . THR A 1 153 ? 2.744 27.953 -5.945 1 85.56 153 THR A N 1
ATOM 1119 C CA . THR A 1 153 ? 1.336 28.109 -6.297 1 85.56 153 THR A CA 1
ATOM 1120 C C . THR A 1 153 ? 0.595 28.922 -5.242 1 85.56 153 THR A C 1
ATOM 1122 O O . THR A 1 153 ? -0.187 29.812 -5.578 1 85.56 153 THR A O 1
ATOM 1125 N N . TYR A 1 154 ? 0.607 28.469 -3.896 1 89.62 154 TYR A N 1
ATOM 1126 C CA . TYR A 1 154 ? -0.288 29.094 -2.932 1 89.62 154 TYR A CA 1
ATOM 1127 C C . TYR A 1 154 ? 0.385 29.234 -1.572 1 89.62 154 TYR A C 1
ATOM 1129 O O . TYR A 1 154 ? 1.339 28.516 -1.269 1 89.62 154 TYR A O 1
ATOM 1137 N N . ALA A 1 155 ? -0.007 30.281 -0.837 1 96.56 155 ALA A N 1
ATOM 1138 C CA . ALA A 1 155 ? 0.112 30.375 0.615 1 96.56 155 ALA A CA 1
ATOM 1139 C C . ALA A 1 155 ? -1.223 30.766 1.25 1 96.56 155 ALA A C 1
ATOM 1141 O O . ALA A 1 155 ? -1.416 31.906 1.66 1 96.56 155 ALA A O 1
ATOM 1142 N N . LYS A 1 156 ? -2.078 29.812 1.339 1 98.31 156 LYS A N 1
ATOM 1143 C CA . LYS A 1 156 ? -3.441 30.016 1.82 1 98.31 156 LYS A CA 1
ATOM 1144 C C . LYS A 1 156 ? -3.631 29.422 3.207 1 98.31 156 LYS A C 1
ATOM 1146 O O . LYS A 1 156 ? -3.242 28.266 3.449 1 98.31 156 LYS A O 1
ATOM 1151 N N . PHE A 1 157 ? -4.152 30.25 4.09 1 98.62 157 PHE A N 1
ATOM 1152 C CA . PHE A 1 157 ? -4.383 29.859 5.473 1 98.62 157 PHE A CA 1
ATOM 1153 C C . PHE A 1 157 ? -5.848 30.031 5.855 1 98.62 157 PHE A C 1
ATOM 1155 O O . PHE A 1 157 ? -6.387 31.141 5.75 1 98.62 157 PHE A O 1
ATOM 1162 N N . ILE A 1 158 ? -6.508 29.016 6.285 1 98.88 158 ILE A N 1
ATOM 1163 C CA . ILE A 1 158 ? -7.828 29.109 6.891 1 98.88 158 ILE A CA 1
ATOM 1164 C C . ILE A 1 158 ? -7.727 28.859 8.391 1 98.88 158 ILE A C 1
ATOM 1166 O O . ILE A 1 158 ? -7.445 27.734 8.82 1 98.88 158 ILE A O 1
ATOM 1170 N N . LEU A 1 159 ? -7.941 29.906 9.156 1 98.81 159 LEU A N 1
ATOM 1171 C CA . LEU A 1 159 ? -7.805 29.828 10.609 1 98.81 159 LEU A CA 1
ATOM 1172 C C . LEU A 1 159 ? -9.172 29.75 11.273 1 98.81 159 LEU A C 1
ATOM 1174 O O . LEU A 1 159 ? -10.172 30.188 10.703 1 98.81 159 LEU A O 1
ATOM 1178 N N . GLY A 1 160 ? -9.219 29.203 12.414 1 98.75 160 GLY A N 1
ATOM 1179 C CA . GLY A 1 160 ? -10.367 29.234 13.305 1 98.75 160 GLY A CA 1
ATOM 1180 C C . GLY A 1 160 ? -10.008 28.906 14.742 1 98.75 160 GLY A C 1
ATOM 1181 O O . GLY A 1 160 ? -9.141 28.078 15 1 98.75 160 GLY A O 1
ATOM 1182 N N . ALA A 1 161 ? -10.719 29.562 15.641 1 98.31 161 ALA A N 1
ATOM 1183 C CA . ALA A 1 161 ? -10.531 29.234 17.047 1 98.31 161 ALA A CA 1
ATOM 1184 C C . ALA A 1 161 ? -11.016 27.812 17.359 1 98.31 161 ALA A C 1
ATOM 1186 O O . ALA A 1 161 ? -11.969 27.328 16.734 1 98.31 161 ALA A O 1
ATOM 1187 N N . TYR A 1 162 ? -10.359 27.141 18.219 1 97.56 162 TYR A N 1
ATOM 1188 C CA . TYR A 1 162 ? -10.805 25.844 18.688 1 97.56 162 TYR A CA 1
ATOM 1189 C C . TYR A 1 162 ? -11.008 25.844 20.203 1 97.56 162 TYR A C 1
ATOM 1191 O O . TYR A 1 162 ? -10.086 26.156 20.969 1 97.56 162 TYR A O 1
ATOM 1199 N N . PRO A 1 163 ? -12.211 25.547 20.703 1 96.88 163 PRO A N 1
ATOM 1200 C CA . PRO A 1 163 ? -13.414 25.25 19.922 1 96.88 163 PRO A CA 1
ATOM 1201 C C . PRO A 1 163 ? -13.992 26.469 19.219 1 96.88 163 PRO A C 1
ATOM 1203 O O . PRO A 1 163 ? -13.531 27.594 19.453 1 96.88 163 PRO A O 1
ATOM 1206 N N . ALA A 1 164 ? -14.922 26.172 18.344 1 95.88 164 ALA A N 1
ATOM 1207 C CA . ALA A 1 164 ? -15.484 27.25 17.531 1 95.88 164 ALA A CA 1
ATOM 1208 C C . ALA A 1 164 ? -16.172 28.297 18.406 1 95.88 164 ALA A C 1
ATOM 1210 O O . ALA A 1 164 ? -16.203 29.484 18.062 1 95.88 164 ALA A O 1
ATOM 1211 N N . ASP A 1 165 ? -16.703 27.844 19.516 1 96.06 165 ASP A N 1
ATOM 1212 C CA . ASP A 1 165 ? -17.438 28.75 20.391 1 96.06 165 ASP A CA 1
ATOM 1213 C C . ASP A 1 165 ? -16.531 29.312 21.484 1 96.06 165 ASP A C 1
ATOM 1215 O O . ASP A 1 165 ? -16.969 29.5 22.625 1 96.06 165 ASP A O 1
ATOM 1219 N N . SER A 1 166 ? -15.281 29.516 21.156 1 96.69 166 SER A N 1
ATOM 1220 C CA . SER A 1 166 ? -14.32 30.078 22.094 1 96.69 166 SER A CA 1
ATOM 1221 C C . SER A 1 166 ? -14.703 31.5 22.5 1 96.69 166 SER A C 1
ATOM 1223 O O . SER A 1 166 ? -15.477 32.156 21.797 1 96.69 166 SER A O 1
ATOM 1225 N N . PRO A 1 167 ? -14.227 31.984 23.609 1 96.69 167 PRO A N 1
ATOM 1226 C CA . PRO A 1 167 ? -14.539 33.344 24.062 1 96.69 167 PRO A CA 1
ATOM 1227 C C . PRO A 1 167 ? -14.047 34.438 23.109 1 96.69 167 PRO A C 1
ATOM 1229 O O . PRO A 1 167 ? -13.102 34.188 22.344 1 96.69 167 PRO A O 1
ATOM 1232 N N . PRO A 1 168 ? -14.641 35.562 23.172 1 97.5 168 PRO A N 1
ATOM 1233 C CA . PRO A 1 168 ? -14.305 36.656 22.25 1 97.5 168 PRO A CA 1
ATOM 1234 C C . PRO A 1 168 ? -12.812 37 22.266 1 97.5 168 PRO A C 1
ATOM 1236 O O . PRO A 1 168 ? -12.234 37.312 21.219 1 97.5 168 PRO A O 1
ATOM 1239 N N . ALA A 1 169 ? -12.227 36.906 23.406 1 97.06 169 ALA A N 1
ATOM 1240 C CA . ALA A 1 169 ? -10.805 37.219 23.516 1 97.06 169 ALA A CA 1
ATOM 1241 C C . ALA A 1 169 ? -9.969 36.281 22.656 1 97.06 169 ALA A C 1
ATOM 1243 O O . ALA A 1 169 ? -8.977 36.688 22.047 1 97.06 169 ALA A O 1
ATOM 1244 N N . HIS A 1 170 ? -10.344 35.031 22.641 1 97.75 170 HIS A N 1
ATOM 1245 C CA . HIS A 1 170 ? -9.648 34.062 21.828 1 97.75 170 HIS A CA 1
ATOM 1246 C C . HIS A 1 170 ? -9.867 34.312 20.344 1 97.75 170 HIS A C 1
ATOM 1248 O O . HIS A 1 170 ? -8.938 34.188 19.531 1 97.75 170 HIS A O 1
ATOM 1254 N N . LEU A 1 171 ? -11.109 34.656 20.016 1 98.06 171 LEU A N 1
ATOM 1255 C CA . LEU A 1 171 ? -11.422 35 18.641 1 98.06 171 LEU A CA 1
ATOM 1256 C C . LEU A 1 171 ? -10.586 36.188 18.156 1 98.06 171 LEU A C 1
ATOM 1258 O O . LEU A 1 171 ? -10.07 36.188 17.031 1 98.06 171 LEU A O 1
ATOM 1262 N N . SER A 1 172 ? -10.453 37.125 18.984 1 97.94 172 SER A N 1
ATOM 1263 C CA . SER A 1 172 ? -9.672 38.312 18.656 1 97.94 172 SER A CA 1
ATOM 1264 C C . SER A 1 172 ? -8.203 37.969 18.422 1 97.94 172 SER A C 1
ATOM 1266 O O . SER A 1 172 ? -7.547 38.562 17.562 1 97.94 172 SER A O 1
ATOM 1268 N N . THR A 1 173 ? -7.695 37.062 19.219 1 97.75 173 THR A N 1
ATOM 1269 C CA . THR A 1 173 ? -6.324 36.594 19.062 1 97.75 173 THR A CA 1
ATOM 1270 C C . THR A 1 173 ? -6.125 35.969 17.703 1 97.75 173 THR A C 1
ATOM 1272 O O . THR A 1 173 ? -5.117 36.188 17.031 1 97.75 173 THR A O 1
ATOM 1275 N N . VAL A 1 174 ? -7.078 35.156 17.25 1 98.38 174 VAL A N 1
ATOM 1276 C CA . VAL A 1 174 ? -7.02 34.5 15.945 1 98.38 174 VAL A CA 1
ATOM 1277 C C . VAL A 1 174 ? -7.156 35.5 14.828 1 98.38 174 VAL A C 1
ATOM 1279 O O . VAL A 1 174 ? -6.473 35.406 13.805 1 98.38 174 VAL A O 1
ATOM 1282 N N . ASP A 1 175 ? -7.988 36.5 15.023 1 98.31 175 ASP A N 1
ATOM 1283 C CA . ASP A 1 175 ? -8.141 37.594 14.062 1 98.31 175 ASP A CA 1
ATOM 1284 C C . ASP A 1 175 ? -6.82 38.344 13.867 1 98.31 175 ASP A C 1
ATOM 1286 O O . ASP A 1 175 ? -6.441 38.656 12.742 1 98.31 175 ASP A O 1
ATOM 1290 N N . HIS A 1 176 ? -6.242 38.625 14.977 1 98.19 176 HIS A N 1
ATOM 1291 C CA . HIS A 1 176 ? -4.98 39.344 14.914 1 98.19 176 HIS A CA 1
ATOM 1292 C C . HIS A 1 176 ? -3.928 38.562 14.133 1 98.19 176 HIS A C 1
ATOM 1294 O O . HIS A 1 176 ? -3.209 39.125 13.312 1 98.19 176 HIS A O 1
ATOM 1300 N N . LEU A 1 177 ? -3.811 37.281 14.375 1 98.19 177 LEU A N 1
ATOM 1301 C CA . LEU A 1 177 ? -2.875 36.438 13.625 1 98.19 177 LEU A CA 1
ATOM 1302 C C . LEU A 1 177 ? -3.223 36.438 12.141 1 98.19 177 LEU A C 1
ATOM 1304 O O . LEU A 1 177 ? -2.33 36.5 11.297 1 98.19 177 LEU A O 1
ATOM 1308 N N . THR A 1 178 ? -4.504 36.344 11.812 1 98.62 178 THR A N 1
ATOM 1309 C CA . THR A 1 178 ? -4.973 36.375 10.438 1 98.62 178 THR A CA 1
ATOM 1310 C C . THR A 1 178 ? -4.508 37.656 9.75 1 98.62 178 THR A C 1
ATOM 1312 O O . THR A 1 178 ? -4.035 37.625 8.609 1 98.62 178 THR A O 1
ATOM 1315 N N . GLU A 1 179 ? -4.59 38.75 10.445 1 98.31 179 GLU A N 1
ATOM 1316 C CA . GLU A 1 179 ? -4.156 40.031 9.914 1 98.31 179 GLU A CA 1
ATOM 1317 C C . GLU A 1 179 ? -2.648 40.062 9.68 1 98.31 179 GLU A C 1
ATOM 1319 O O . GLU A 1 179 ? -2.182 40.594 8.672 1 98.31 179 GLU A O 1
ATOM 1324 N N . ILE A 1 180 ? -1.931 39.5 10.586 1 98 180 ILE A N 1
ATOM 1325 C CA . ILE A 1 180 ? -0.477 39.469 10.477 1 98 180 ILE A CA 1
ATOM 1326 C C . ILE A 1 180 ? -0.082 38.656 9.242 1 98 180 ILE A C 1
ATOM 1328 O O . ILE A 1 180 ? 0.799 39.062 8.484 1 98 180 ILE A O 1
ATOM 1332 N N . LEU A 1 181 ? -0.738 37.531 9.016 1 98.44 181 LEU A N 1
ATOM 1333 C CA . LEU A 1 181 ? -0.446 36.688 7.867 1 98.44 181 LEU A CA 1
ATOM 1334 C C . LEU A 1 181 ? -0.783 37.406 6.562 1 98.44 181 LEU A C 1
ATOM 1336 O O . LEU A 1 181 ? 0.001 37.375 5.613 1 98.44 181 LEU A O 1
ATOM 1340 N N . ASN A 1 182 ? -1.911 38.062 6.559 1 98.5 182 ASN A N 1
ATOM 1341 C CA . ASN A 1 182 ? -2.297 38.812 5.371 1 98.5 182 ASN A CA 1
ATOM 1342 C C . ASN A 1 182 ? -1.316 39.938 5.086 1 98.5 182 ASN A C 1
ATOM 1344 O O . ASN A 1 182 ? -0.937 40.156 3.938 1 98.5 182 ASN A O 1
ATOM 1348 N N . ALA A 1 183 ? -0.945 40.594 6.125 1 97.81 183 ALA A N 1
ATOM 1349 C CA . ALA A 1 183 ? 0.014 41.688 5.977 1 97.81 183 ALA A CA 1
ATOM 1350 C C . ALA A 1 183 ? 1.351 41.188 5.449 1 97.81 183 ALA A C 1
ATOM 1352 O O . ALA A 1 183 ? 2.084 41.906 4.785 1 97.81 183 ALA A O 1
ATOM 1353 N N . GLY A 1 184 ? 1.649 39.938 5.711 1 97.31 184 GLY A N 1
ATOM 1354 C CA . GLY A 1 184 ? 2.887 39.312 5.258 1 97.31 184 GLY A CA 1
ATOM 1355 C C . GLY A 1 184 ? 2.816 38.812 3.826 1 97.31 184 GLY A C 1
ATOM 1356 O O . GLY A 1 184 ? 3.824 38.406 3.262 1 97.31 184 GLY A O 1
ATOM 1357 N N . GLY A 1 185 ? 1.61 38.812 3.275 1 97 185 GLY A N 1
ATOM 1358 C CA . GLY A 1 185 ? 1.475 38.438 1.877 1 97 185 GLY A CA 1
ATOM 1359 C C . GLY A 1 185 ? 0.739 37.125 1.682 1 97 185 GLY A C 1
ATOM 1360 O O . GLY A 1 185 ? 0.567 36.656 0.55 1 97 185 GLY A O 1
ATOM 1361 N N . ALA A 1 186 ? 0.273 36.5 2.736 1 97.88 186 ALA A N 1
ATOM 1362 C CA . ALA A 1 186 ? -0.529 35.281 2.629 1 97.88 186 ALA A CA 1
ATOM 1363 C C . ALA A 1 186 ? -1.983 35.594 2.307 1 97.88 186 ALA A C 1
ATOM 1365 O O . ALA A 1 186 ? -2.379 36.781 2.312 1 97.88 186 ALA A O 1
ATOM 1366 N N . THR A 1 187 ? -2.709 34.656 1.845 1 98.31 187 THR A N 1
ATOM 1367 C CA . THR A 1 187 ? -4.168 34.688 1.823 1 98.31 187 THR A CA 1
ATOM 1368 C C . THR A 1 187 ? -4.746 33.969 3.039 1 98.31 187 THR A C 1
ATOM 1370 O O . THR A 1 187 ? -4.801 32.75 3.068 1 98.31 187 THR A O 1
ATOM 1373 N N . ALA A 1 188 ? -5.164 34.75 4.039 1 98.69 188 ALA A N 1
ATOM 1374 C CA . ALA A 1 188 ? -5.613 34.188 5.301 1 98.69 188 ALA A CA 1
ATOM 1375 C C . ALA A 1 188 ? -7.043 34.625 5.625 1 98.69 188 ALA A C 1
ATOM 1377 O O . ALA A 1 188 ? -7.422 35.75 5.375 1 98.69 188 ALA A O 1
ATOM 1378 N N . VAL A 1 189 ? -7.84 33.75 6.082 1 98.75 189 VAL A N 1
ATOM 1379 C CA . VAL A 1 189 ? -9.195 34.062 6.516 1 98.75 189 VAL A CA 1
ATOM 1380 C C . VAL A 1 189 ? -9.469 33.406 7.875 1 98.75 189 VAL A C 1
ATOM 1382 O O . VAL A 1 189 ? -8.891 32.375 8.211 1 98.75 189 VAL A O 1
ATOM 1385 N N . HIS A 1 190 ? -10.195 34.062 8.719 1 98.62 190 HIS A N 1
ATOM 1386 C CA . HIS A 1 190 ? -10.695 33.531 9.984 1 98.62 190 HIS A CA 1
ATOM 1387 C C . HIS A 1 190 ? -12.125 33.031 9.828 1 98.62 190 HIS A C 1
ATOM 1389 O O . HIS A 1 190 ? -13.062 33.812 9.688 1 98.62 190 HIS A O 1
ATOM 1395 N N . GLU A 1 191 ? -12.258 31.672 9.844 1 98.12 191 GLU A N 1
ATOM 1396 C CA . GLU A 1 191 ? -13.578 31.047 9.719 1 98.12 191 GLU A CA 1
ATOM 1397 C C . GLU A 1 191 ? -14.203 30.812 11.086 1 98.12 191 GLU A C 1
ATOM 1399 O O . GLU A 1 191 ? -13.492 30.609 12.07 1 98.12 191 GLU A O 1
ATOM 1404 N N . LYS A 1 192 ? -15.523 30.875 11.133 1 95.5 192 LYS A N 1
ATOM 1405 C CA . LYS A 1 192 ? -16.266 30.625 12.367 1 95.5 192 LYS A CA 1
ATOM 1406 C C . LYS A 1 192 ? -16 29.219 12.898 1 95.5 192 LYS A C 1
ATOM 1408 O O . LYS A 1 192 ? -15.805 29.031 14.102 1 95.5 192 LYS A O 1
ATOM 1413 N N . ASP A 1 193 ? -16.062 28.281 12 1 95 193 ASP A N 1
ATOM 1414 C CA . ASP A 1 193 ? -15.727 26.906 12.344 1 95 193 ASP A CA 1
ATOM 1415 C C . ASP A 1 193 ? -14.758 26.297 11.328 1 95 193 ASP A C 1
ATOM 1417 O O . ASP A 1 193 ? -15.172 25.891 10.242 1 95 193 ASP A O 1
ATOM 1421 N N . VAL A 1 194 ? -13.539 26.219 11.742 1 97.81 194 VAL A N 1
ATOM 1422 C CA . VAL A 1 194 ? -12.469 25.781 10.852 1 97.81 194 VAL A CA 1
ATOM 1423 C C . VAL A 1 194 ? -12.57 24.281 10.602 1 97.81 194 VAL A C 1
ATOM 1425 O O . VAL A 1 194 ? -11.984 23.766 9.641 1 97.81 194 VAL A O 1
ATOM 1428 N N . GLN A 1 195 ? -13.406 23.547 11.375 1 97.94 195 GLN A N 1
ATOM 1429 C CA . GLN A 1 195 ? -13.484 22.094 11.25 1 97.94 195 GLN A CA 1
ATOM 1430 C C . GLN A 1 195 ? -14.062 21.688 9.898 1 97.94 195 GLN A C 1
ATOM 1432 O O . GLN A 1 195 ? -13.68 20.672 9.336 1 97.94 195 GLN A O 1
ATOM 1437 N N . LEU A 1 196 ? -15 22.531 9.367 1 97.94 196 LEU A N 1
ATOM 1438 C CA . LEU A 1 196 ? -15.508 22.25 8.039 1 97.94 196 LEU A CA 1
ATOM 1439 C C . LEU A 1 196 ? -14.383 22.266 7.004 1 97.94 196 LEU A C 1
ATOM 1441 O O . LEU A 1 196 ? -14.289 21.359 6.168 1 97.94 196 LEU A O 1
ATOM 1445 N N . ALA A 1 197 ? -13.562 23.281 7.074 1 98.06 197 ALA A N 1
ATOM 1446 C CA . ALA A 1 197 ? -12.43 23.375 6.156 1 98.06 197 ALA A CA 1
ATOM 1447 C C . ALA A 1 197 ? -11.484 22.188 6.332 1 98.06 197 ALA A C 1
ATOM 1449 O O . ALA A 1 197 ? -10.914 21.688 5.355 1 98.06 197 ALA A O 1
ATOM 1450 N N . ARG A 1 198 ? -11.281 21.75 7.594 1 98.31 198 ARG A N 1
ATOM 1451 C CA . ARG A 1 198 ? -10.422 20.594 7.855 1 98.31 198 ARG A CA 1
ATOM 1452 C C . ARG A 1 198 ? -10.992 19.328 7.223 1 98.31 198 ARG A C 1
ATOM 1454 O O . ARG A 1 198 ? -10.266 18.562 6.594 1 98.31 198 ARG A O 1
ATOM 1461 N N . TRP A 1 199 ? -12.289 19.141 7.34 1 98.5 199 TRP A N 1
ATOM 1462 C CA . TRP A 1 199 ? -12.93 17.969 6.754 1 98.5 199 TRP A CA 1
ATOM 1463 C C . TRP A 1 199 ? -12.891 18.031 5.23 1 98.5 199 TRP A C 1
ATOM 1465 O O . TRP A 1 199 ? -12.695 17 4.566 1 98.5 199 TRP A O 1
ATOM 1475 N N . MET A 1 200 ? -13.055 19.266 4.695 1 97.88 200 MET A N 1
ATOM 1476 C CA . MET A 1 200 ? -12.992 19.438 3.248 1 97.88 200 MET A CA 1
ATOM 1477 C C . MET A 1 200 ? -11.609 19.078 2.715 1 97.88 200 MET A C 1
ATOM 1479 O O . MET A 1 200 ? -11.492 18.391 1.697 1 97.88 200 MET A O 1
ATOM 1483 N N . LYS A 1 201 ? -10.617 19.469 3.354 1 97.88 201 LYS A N 1
ATOM 1484 C CA . LYS A 1 201 ? -9.258 19.141 2.945 1 97.88 201 LYS A CA 1
ATOM 1485 C C . LYS A 1 201 ? -8.969 17.656 3.158 1 97.88 201 LYS A C 1
ATOM 1487 O O . LYS A 1 201 ? -8.281 17.031 2.352 1 97.88 201 LYS A O 1
ATOM 1492 N N . LEU A 1 202 ? -9.484 17.125 4.277 1 98.38 202 LEU A N 1
ATOM 1493 C CA . LEU A 1 202 ? -9.25 15.719 4.59 1 98.38 202 LEU A CA 1
ATOM 1494 C C . LEU A 1 202 ? -9.898 14.812 3.539 1 98.38 202 LEU A C 1
ATOM 1496 O O . LEU A 1 202 ? -9.375 13.734 3.238 1 98.38 202 LEU A O 1
ATOM 1500 N N . LEU A 1 203 ? -11.047 15.312 3.031 1 97.94 203 LEU A N 1
ATOM 1501 C CA . LEU A 1 203 ? -11.734 14.562 1.983 1 97.94 203 LEU A CA 1
ATOM 1502 C C . LEU A 1 203 ? -10.781 14.227 0.842 1 97.94 203 LEU A C 1
ATOM 1504 O O . LEU A 1 203 ? -10.828 13.125 0.292 1 97.94 203 LEU A O 1
ATOM 1508 N N . VAL A 1 204 ? -9.891 15.117 0.563 1 97 204 VAL A N 1
ATOM 1509 C CA . VAL A 1 204 ? -8.938 14.953 -0.534 1 97 204 VAL A CA 1
ATOM 1510 C C . VAL A 1 204 ? -7.656 14.305 -0.018 1 97 204 VAL A C 1
ATOM 1512 O O . VAL A 1 204 ? -7.254 13.242 -0.5 1 97 204 VAL A O 1
ATOM 1515 N N . ASN A 1 205 ? -7.086 14.805 1.027 1 96.88 205 ASN A N 1
ATOM 1516 C CA . ASN A 1 205 ? -5.801 14.359 1.551 1 96.88 205 ASN A CA 1
ATOM 1517 C C . ASN A 1 205 ? -5.895 12.969 2.17 1 96.88 205 ASN A C 1
ATOM 1519 O O . ASN A 1 205 ? -4.949 12.18 2.082 1 96.88 205 ASN A O 1
ATOM 1523 N N . GLY A 1 206 ? -7.02 12.742 2.797 1 98.31 206 GLY A N 1
ATOM 1524 C CA . GLY A 1 206 ? -7.195 11.461 3.465 1 98.31 206 GLY A CA 1
ATOM 1525 C C . GLY A 1 206 ? -7.289 10.289 2.504 1 98.31 206 GLY A C 1
ATOM 1526 O O . GLY A 1 206 ? -7.008 9.148 2.875 1 98.31 206 GLY A O 1
ATOM 1527 N N . ALA A 1 207 ? -7.719 10.625 1.294 1 98.5 207 ALA A N 1
ATOM 1528 C CA . ALA A 1 207 ? -7.809 9.602 0.26 1 98.5 207 ALA A CA 1
ATOM 1529 C C . ALA A 1 207 ? -6.527 9.539 -0.566 1 98.5 207 ALA A C 1
ATOM 1531 O O . ALA A 1 207 ? -5.832 8.516 -0.569 1 98.5 207 ALA A O 1
ATOM 1532 N N . TYR A 1 208 ? -6.105 10.633 -1.104 1 98.25 208 TYR A N 1
ATOM 1533 C CA . TYR A 1 208 ? -5.016 10.656 -2.074 1 98.25 208 TYR A CA 1
ATOM 1534 C C . TYR A 1 208 ? -3.672 10.43 -1.392 1 98.25 208 TYR A C 1
ATOM 1536 O O . TYR A 1 208 ? -2.812 9.719 -1.921 1 98.25 208 TYR A O 1
ATOM 1544 N N . ASN A 1 209 ? -3.41 11.047 -0.262 1 98.25 209 ASN A N 1
ATOM 1545 C CA . ASN A 1 209 ? -2.096 10.961 0.368 1 98.25 209 ASN A CA 1
ATOM 1546 C C . ASN A 1 209 ? -1.68 9.508 0.601 1 98.25 209 ASN A C 1
ATOM 1548 O O . ASN A 1 209 ? -0.66 9.055 0.076 1 98.25 209 ASN A O 1
ATOM 1552 N N . PRO A 1 210 ? -2.498 8.742 1.369 1 98.81 210 PRO A N 1
ATOM 1553 C CA . PRO A 1 210 ? -2.057 7.371 1.639 1 98.81 210 PRO A CA 1
ATOM 1554 C C . PRO A 1 210 ? -2.123 6.477 0.404 1 98.81 210 PRO A C 1
ATOM 1556 O O . PRO A 1 210 ? -1.3 5.57 0.247 1 98.81 210 PRO A O 1
ATOM 1559 N N . ILE A 1 211 ? -3.115 6.695 -0.506 1 98.88 211 ILE A N 1
ATOM 1560 C CA . ILE A 1 211 ? -3.242 5.883 -1.711 1 98.88 211 ILE A CA 1
ATOM 1561 C C . ILE A 1 211 ? -2.008 6.066 -2.592 1 98.88 211 ILE A C 1
ATOM 1563 O O . ILE A 1 211 ? -1.429 5.094 -3.074 1 98.88 211 ILE A O 1
ATOM 1567 N N . CYS A 1 212 ? -1.554 7.293 -2.754 1 98.5 212 CYS A N 1
ATOM 1568 C CA . CYS A 1 212 ? -0.392 7.582 -3.586 1 98.5 212 CYS A CA 1
ATOM 1569 C C . CYS A 1 212 ? 0.891 7.102 -2.918 1 98.5 212 CYS A C 1
ATOM 1571 O O . CYS A 1 212 ? 1.812 6.637 -3.596 1 98.5 212 CYS A O 1
ATOM 1573 N N . ALA A 1 213 ? 0.934 7.215 -1.599 1 98.56 213 ALA A N 1
ATOM 1574 C CA . ALA A 1 213 ? 2.094 6.711 -0.866 1 98.56 213 ALA A CA 1
ATOM 1575 C C . ALA A 1 213 ? 2.23 5.199 -1.026 1 98.56 213 ALA A C 1
ATOM 1577 O O . ALA A 1 213 ? 3.33 4.691 -1.261 1 98.56 213 ALA A O 1
ATOM 1578 N N . LEU A 1 214 ? 1.131 4.508 -0.938 1 98.81 214 LEU A N 1
ATOM 1579 C CA . LEU A 1 214 ? 1.119 3.049 -0.984 1 98.81 214 LEU A CA 1
ATOM 1580 C C . LEU A 1 214 ? 1.315 2.549 -2.412 1 98.81 214 LEU A C 1
ATOM 1582 O O . LEU A 1 214 ? 1.986 1.537 -2.633 1 98.81 214 LEU A O 1
ATOM 1586 N N . SER A 1 215 ? 0.762 3.242 -3.4 1 98.5 215 SER A N 1
ATOM 1587 C CA . SER A 1 215 ? 0.804 2.789 -4.789 1 98.5 215 SER A CA 1
ATOM 1588 C C . SER A 1 215 ? 2.035 3.326 -5.508 1 98.5 215 SER A C 1
ATOM 1590 O O . SER A 1 215 ? 2.375 2.863 -6.598 1 98.5 215 SER A O 1
ATOM 1592 N N . ARG A 1 216 ? 2.668 4.359 -4.934 1 97.38 216 ARG A N 1
ATOM 1593 C CA . ARG A 1 216 ? 3.826 5.02 -5.523 1 97.38 216 ARG A CA 1
ATOM 1594 C C . ARG A 1 216 ? 3.467 5.672 -6.855 1 97.38 216 ARG A C 1
ATOM 1596 O O . ARG A 1 216 ? 4.301 5.738 -7.762 1 97.38 216 ARG A O 1
ATOM 1603 N N . LEU A 1 217 ? 2.193 6.02 -6.996 1 97.56 217 LEU A N 1
ATOM 1604 C CA . LEU A 1 217 ? 1.723 6.73 -8.18 1 97.56 217 LEU A CA 1
ATOM 1605 C C . LEU A 1 217 ? 1.181 8.109 -7.805 1 97.56 217 LEU A C 1
ATOM 1607 O O . LEU A 1 217 ? 0.508 8.258 -6.781 1 97.56 217 LEU A O 1
ATOM 1611 N N . ARG A 1 218 ? 1.446 9.047 -8.633 1 96.62 218 ARG A N 1
ATOM 1612 C CA . ARG A 1 218 ? 0.791 10.344 -8.484 1 96.62 218 ARG A CA 1
ATOM 1613 C C . ARG A 1 218 ? -0.72 10.219 -8.641 1 96.62 218 ARG A C 1
ATOM 1615 O O . ARG A 1 218 ? -1.217 9.18 -9.086 1 96.62 218 ARG A O 1
ATOM 1622 N N . ASP A 1 219 ? -1.474 11.227 -8.258 1 96.31 219 ASP A N 1
ATOM 1623 C CA . ASP A 1 219 ? -2.926 11.141 -8.148 1 96.31 219 ASP A CA 1
ATOM 1624 C C . ASP A 1 219 ? -3.561 10.773 -9.484 1 96.31 219 ASP A C 1
ATOM 1626 O O . ASP A 1 219 ? -4.34 9.82 -9.57 1 96.31 219 ASP A O 1
ATOM 1630 N N . VAL A 1 220 ? -3.168 11.453 -10.578 1 96.31 220 VAL A N 1
ATOM 1631 C CA . VAL A 1 220 ? -3.799 11.203 -11.867 1 96.31 220 VAL A CA 1
ATOM 1632 C C . VAL A 1 220 ? -3.314 9.867 -12.43 1 96.31 220 VAL A C 1
ATOM 1634 O O . VAL A 1 220 ? -4.078 9.141 -13.07 1 96.31 220 VAL A O 1
ATOM 1637 N N . GLN A 1 221 ? -2.072 9.508 -12.203 1 96.31 221 GLN A N 1
ATOM 1638 C CA . GLN A 1 221 ? -1.561 8.211 -12.625 1 96.31 221 GLN A CA 1
ATOM 1639 C C . GLN A 1 221 ? -2.338 7.074 -11.961 1 96.31 221 GLN A C 1
ATOM 1641 O O . GLN A 1 221 ? -2.676 6.086 -12.609 1 96.31 221 GLN A O 1
ATOM 1646 N N . PHE A 1 222 ? -2.617 7.234 -10.703 1 97.81 222 PHE A N 1
ATOM 1647 C CA . PHE A 1 222 ? -3.363 6.203 -9.992 1 97.81 222 PHE A CA 1
ATOM 1648 C C . PHE A 1 222 ? -4.754 6.027 -10.594 1 97.81 222 PHE A C 1
ATOM 1650 O O . PHE A 1 222 ? -5.215 4.898 -10.773 1 97.81 222 PHE A O 1
ATOM 1657 N N . LEU A 1 223 ? -5.395 7.125 -10.852 1 97.25 223 LEU A N 1
ATOM 1658 C CA . LEU A 1 223 ? -6.742 7.086 -11.406 1 97.25 223 LEU A CA 1
ATOM 1659 C C . LEU A 1 223 ? -6.762 6.309 -12.719 1 97.25 223 LEU A C 1
ATOM 1661 O O . LEU A 1 223 ? -7.766 5.676 -13.055 1 97.25 223 LEU A O 1
ATOM 1665 N N . GLY A 1 224 ? -5.648 6.316 -13.43 1 94.69 224 GLY A N 1
ATOM 1666 C CA . GLY A 1 224 ? -5.551 5.621 -14.703 1 94.69 224 GLY A CA 1
ATOM 1667 C C . GLY A 1 224 ? -4.91 4.25 -14.586 1 94.69 224 GLY A C 1
ATOM 1668 O O . GLY A 1 224 ? -4.703 3.568 -15.594 1 94.69 224 GLY A O 1
ATOM 1669 N N . SER A 1 225 ? -4.59 3.787 -13.383 1 94.62 225 SER A N 1
ATOM 1670 C CA . SER A 1 225 ? -3.799 2.578 -13.18 1 94.62 225 SER A CA 1
ATOM 1671 C C . SER A 1 225 ? -4.605 1.328 -13.523 1 94.62 225 SER A C 1
ATOM 1673 O O . SER A 1 225 ? -4.035 0.292 -13.875 1 94.62 225 SER A O 1
ATOM 1675 N N . SER A 1 226 ? -5.891 1.357 -13.367 1 95 226 SER A N 1
ATOM 1676 C CA . SER A 1 226 ? -6.758 0.216 -13.641 1 95 226 SER A CA 1
ATOM 1677 C C . SER A 1 226 ? -8.211 0.649 -13.797 1 95 226 SER A C 1
ATOM 1679 O O . SER A 1 226 ? -8.617 1.673 -13.242 1 95 226 SER A O 1
ATOM 1681 N N . PRO A 1 227 ? -8.953 -0.2 -14.555 1 95.12 227 PRO A N 1
ATOM 1682 C CA . PRO A 1 227 ? -10.398 0.058 -14.555 1 95.12 227 PRO A CA 1
ATOM 1683 C C . PRO A 1 227 ? -11.008 -0.008 -13.156 1 95.12 227 PRO A C 1
ATOM 1685 O O . PRO A 1 227 ? -10.75 -0.954 -12.414 1 95.12 227 PRO A O 1
ATOM 1688 N N . GLY A 1 228 ? -11.633 1.007 -12.703 1 97.12 228 GLY A N 1
ATOM 1689 C CA . GLY A 1 228 ? -12.305 1.011 -11.414 1 97.12 228 GLY A CA 1
ATOM 1690 C C . GLY A 1 228 ? -11.555 1.784 -10.352 1 97.12 228 GLY A C 1
ATOM 1691 O O . GLY A 1 228 ? -12.086 2.033 -9.266 1 97.12 228 GLY A O 1
ATOM 1692 N N . ALA A 1 229 ? -10.289 2.15 -10.68 1 97.94 229 ALA A N 1
ATOM 1693 C CA . ALA A 1 229 ? -9.5 2.889 -9.703 1 97.94 229 ALA A CA 1
ATOM 1694 C C . ALA A 1 229 ? -10.219 4.16 -9.266 1 97.94 229 ALA A C 1
ATOM 1696 O O . ALA A 1 229 ? -10.211 4.508 -8.078 1 97.94 229 ALA A O 1
ATOM 1697 N N . GLN A 1 230 ? -10.852 4.828 -10.227 1 97.5 230 GLN A N 1
ATOM 1698 C CA . GLN A 1 230 ? -11.586 6.051 -9.93 1 97.5 230 GLN A CA 1
ATOM 1699 C C . GLN A 1 230 ? -12.758 5.773 -8.992 1 97.5 230 GLN A C 1
ATOM 1701 O O . GLN A 1 230 ? -13 6.52 -8.039 1 97.5 230 GLN A O 1
ATOM 1706 N N . SER A 1 231 ? -13.5 4.746 -9.336 1 98.12 231 SER A N 1
ATOM 1707 C CA . SER A 1 231 ? -14.625 4.355 -8.492 1 98.12 231 SER A CA 1
ATOM 1708 C C . SER A 1 231 ? -14.164 3.994 -7.086 1 98.12 231 SER A C 1
ATOM 1710 O O . SER A 1 231 ? -14.82 4.34 -6.102 1 98.12 231 SER A O 1
ATOM 1712 N N . PHE A 1 232 ? -13.07 3.287 -6.984 1 98.44 232 PHE A N 1
ATOM 1713 C CA . PHE A 1 232 ? -12.484 2.932 -5.699 1 98.44 232 PHE A CA 1
ATOM 1714 C C . PHE A 1 232 ? -12.148 4.184 -4.891 1 98.44 232 PHE A C 1
ATOM 1716 O O . PHE A 1 232 ? -12.523 4.289 -3.721 1 98.44 232 PHE A O 1
ATOM 1723 N N . LEU A 1 233 ? -11.492 5.121 -5.527 1 98.62 233 LEU A N 1
ATOM 1724 C CA . LEU A 1 233 ? -11.125 6.371 -4.867 1 98.62 233 LEU A CA 1
ATOM 1725 C C . LEU A 1 233 ? -12.359 7.113 -4.383 1 98.62 233 LEU A C 1
ATOM 1727 O O . LEU A 1 233 ? -12.375 7.648 -3.271 1 98.62 233 LEU A O 1
ATOM 1731 N N . ARG A 1 234 ? -13.375 7.18 -5.172 1 98.69 234 ARG A N 1
ATOM 1732 C CA . ARG A 1 234 ? -14.625 7.836 -4.797 1 98.69 234 ARG A CA 1
ATOM 1733 C C . ARG A 1 234 ? -15.227 7.199 -3.547 1 98.69 234 ARG A C 1
ATOM 1735 O O . ARG A 1 234 ? -15.75 7.898 -2.678 1 98.69 234 ARG A O 1
ATOM 1742 N N . LYS A 1 235 ? -15.188 5.867 -3.508 1 98.75 235 LYS A N 1
ATOM 1743 C CA . LYS A 1 235 ? -15.727 5.16 -2.354 1 98.75 235 LYS A CA 1
ATOM 1744 C C . LYS A 1 235 ? -14.945 5.488 -1.087 1 98.75 235 LYS A C 1
ATOM 1746 O O . LYS A 1 235 ? -15.523 5.609 -0.005 1 98.75 235 LYS A O 1
ATOM 1751 N N . VAL A 1 236 ? -13.617 5.598 -1.201 1 98.88 236 VAL A N 1
ATOM 1752 C CA . VAL A 1 236 ? -12.789 5.988 -0.062 1 98.88 236 VAL A CA 1
ATOM 1753 C C . VAL A 1 236 ? -13.18 7.387 0.407 1 98.88 236 VAL A C 1
ATOM 1755 O O . VAL A 1 236 ? -13.414 7.605 1.598 1 98.88 236 VAL A O 1
ATOM 1758 N N . MET A 1 237 ? -13.273 8.312 -0.551 1 98.81 237 MET A N 1
ATOM 1759 C CA . MET A 1 237 ? -13.711 9.672 -0.221 1 98.81 237 MET A CA 1
ATOM 1760 C C . MET A 1 237 ? -15.102 9.656 0.412 1 98.81 237 MET A C 1
ATOM 1762 O O . MET A 1 237 ? -15.367 10.422 1.341 1 98.81 237 MET A O 1
ATOM 1766 N N . GLY A 1 238 ? -15.945 8.812 -0.129 1 98.81 238 GLY A N 1
ATOM 1767 C CA . GLY A 1 238 ? -17.281 8.664 0.43 1 98.81 238 GLY A CA 1
ATOM 1768 C C . GLY A 1 238 ? -17.266 8.234 1.885 1 98.81 238 GLY A C 1
ATOM 1769 O O . GLY A 1 238 ? -18.078 8.711 2.686 1 98.81 238 GLY A O 1
ATOM 1770 N N . GLU A 1 239 ? -16.391 7.25 2.238 1 98.88 239 GLU A N 1
ATOM 1771 C CA . GLU A 1 239 ? -16.266 6.832 3.631 1 98.88 239 GLU A CA 1
ATOM 1772 C C . GLU A 1 239 ? -15.812 7.992 4.516 1 98.88 239 GLU A C 1
ATOM 1774 O O . GLU A 1 239 ? -16.359 8.195 5.602 1 98.88 239 GLU A O 1
ATOM 1779 N N . ILE A 1 240 ? -14.875 8.789 4.051 1 98.88 240 ILE A N 1
ATOM 1780 C CA . ILE A 1 240 ? -14.406 9.945 4.805 1 98.88 240 ILE A CA 1
ATOM 1781 C C . ILE A 1 240 ? -15.547 10.945 4.973 1 98.88 240 ILE A C 1
ATOM 1783 O O . ILE A 1 240 ? -15.766 11.477 6.066 1 98.88 240 ILE A O 1
ATOM 1787 N N . ALA A 1 241 ? -16.281 11.18 3.895 1 98.88 241 ALA A N 1
ATOM 1788 C CA . ALA A 1 241 ? -17.422 12.094 3.93 1 98.88 241 ALA A CA 1
ATOM 1789 C C . ALA A 1 241 ? -18.453 11.641 4.949 1 98.88 241 ALA A C 1
ATOM 1791 O O . ALA A 1 241 ? -19.047 12.461 5.66 1 98.88 241 ALA A O 1
ATOM 1792 N N . SER A 1 242 ? -18.688 10.344 5.016 1 98.81 242 SER A N 1
ATOM 1793 C CA . SER A 1 242 ? -19.656 9.812 5.961 1 98.81 242 SER A CA 1
ATOM 1794 C C . SER A 1 242 ? -19.25 10.102 7.402 1 98.81 242 SER A C 1
ATOM 1796 O O . SER A 1 242 ? -20.094 10.375 8.25 1 98.81 242 SER A O 1
ATOM 1798 N N . ILE A 1 243 ? -17.984 10.023 7.688 1 98.81 243 ILE A N 1
ATOM 1799 C CA . ILE A 1 243 ? -17.484 10.336 9.023 1 98.81 243 ILE A CA 1
ATOM 1800 C C . ILE A 1 243 ? -17.719 11.812 9.328 1 98.81 243 ILE A C 1
ATOM 1802 O O . ILE A 1 243 ? -18.203 12.164 10.414 1 98.81 243 ILE A O 1
ATOM 1806 N N . ALA A 1 244 ? -17.359 12.688 8.344 1 98.69 244 ALA A N 1
ATOM 1807 C CA . ALA A 1 244 ? -17.578 14.117 8.523 1 98.69 244 ALA A CA 1
ATOM 1808 C C . ALA A 1 244 ? -19.047 14.43 8.812 1 98.69 244 ALA A C 1
ATOM 1810 O O . ALA A 1 244 ? -19.344 15.203 9.719 1 98.69 244 ALA A O 1
ATOM 1811 N N . ARG A 1 245 ? -19.938 13.781 8.086 1 98.56 245 ARG A N 1
ATOM 1812 C CA . ARG A 1 245 ? -21.375 14.016 8.266 1 98.56 245 ARG A CA 1
ATOM 1813 C C . ARG A 1 245 ? -21.828 13.531 9.641 1 98.56 245 ARG A C 1
ATOM 1815 O O . ARG A 1 245 ? -22.703 14.148 10.258 1 98.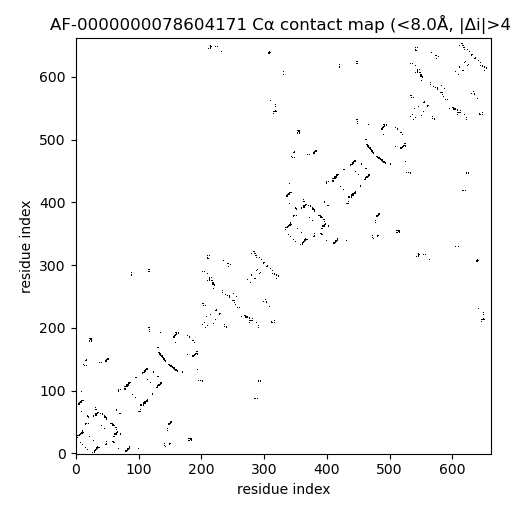56 245 ARG A O 1
ATOM 1822 N N . ALA A 1 246 ? -21.25 12.445 10.094 1 98.25 246 ALA A N 1
ATOM 1823 C CA . ALA A 1 246 ? -21.578 11.93 11.422 1 98.25 246 ALA A CA 1
ATOM 1824 C C . ALA A 1 246 ? -21.156 12.906 12.508 1 98.25 246 ALA A C 1
ATOM 1826 O O . ALA A 1 246 ? -21.734 12.922 13.602 1 98.25 246 ALA A O 1
ATOM 1827 N N . GLU A 1 247 ? -20.156 13.742 12.211 1 97.38 247 GLU A N 1
ATOM 1828 C CA . GLU A 1 247 ? -19.688 14.766 13.141 1 97.38 247 GLU A CA 1
ATOM 1829 C C . GLU A 1 247 ? -20.484 16.062 12.984 1 97.38 247 GLU A C 1
ATOM 1831 O O . GLU A 1 247 ? -20.156 17.062 13.617 1 97.38 247 GLU A O 1
ATOM 1836 N N . GLY A 1 248 ? -21.469 16.078 12.086 1 97.44 248 GLY A N 1
ATOM 1837 C CA . GLY A 1 248 ? -22.359 17.219 11.953 1 97.44 248 GLY A CA 1
ATOM 1838 C C . GLY A 1 248 ? -22.062 18.062 10.734 1 97.44 248 GLY A C 1
ATOM 1839 O O . GLY A 1 248 ? -22.75 19.062 10.484 1 97.44 248 GLY A O 1
ATOM 1840 N N . PHE A 1 249 ? -21.109 17.719 9.992 1 97.94 249 PHE A N 1
ATOM 1841 C CA . PHE A 1 249 ? -20.75 18.484 8.812 1 97.94 249 PHE A CA 1
ATOM 1842 C C . PHE A 1 249 ? -21.438 17.938 7.57 1 97.94 249 PHE A C 1
ATOM 1844 O O . PHE A 1 249 ? -20.781 17.391 6.684 1 97.94 249 PHE A O 1
ATOM 1851 N N . THR A 1 250 ? -22.656 18.234 7.41 1 97.56 250 THR A N 1
ATOM 1852 C CA . THR A 1 250 ? -23.531 17.641 6.398 1 97.56 250 THR A CA 1
ATOM 1853 C C . THR A 1 250 ? -23.203 18.203 5.016 1 97.56 250 THR A C 1
ATOM 1855 O O . THR A 1 250 ? -23.578 17.609 3.998 1 97.56 250 THR A O 1
ATOM 1858 N N . GLU A 1 251 ? -22.469 19.328 5 1 96.5 251 GLU A N 1
ATOM 1859 C CA . GLU A 1 251 ? -22.047 19.938 3.736 1 96.5 251 GLU A CA 1
ATOM 1860 C C . GLU A 1 251 ? -21.109 19 2.975 1 96.5 251 GLU A C 1
ATOM 1862 O O . GLU A 1 251 ? -21.016 19.078 1.747 1 96.5 251 GLU A O 1
ATOM 1867 N N . VAL A 1 252 ? -20.469 18.156 3.713 1 97.75 252 VAL A N 1
ATOM 1868 C CA . VAL A 1 252 ? -19.547 17.219 3.084 1 97.75 252 VAL A CA 1
ATOM 1869 C C . VAL A 1 252 ? -20.328 16.047 2.494 1 97.75 252 VAL A C 1
ATOM 1871 O O . VAL A 1 252 ? -20.219 14.914 2.975 1 97.75 252 VAL A O 1
ATOM 1874 N N . ASN A 1 253 ? -21.062 16.344 1.397 1 97.38 253 ASN A N 1
ATOM 1875 C CA . ASN A 1 253 ? -21.984 15.375 0.811 1 97.38 253 ASN A CA 1
ATOM 1876 C C . ASN A 1 253 ? -21.422 14.789 -0.484 1 97.38 253 ASN A C 1
ATOM 1878 O O . ASN A 1 253 ? -20.266 15.023 -0.83 1 97.38 253 ASN A O 1
ATOM 1882 N N . ASP A 1 254 ? -22.188 14 -1.141 1 97.5 254 ASP A N 1
ATOM 1883 C CA . ASP A 1 254 ? -21.75 13.273 -2.322 1 97.5 254 ASP A CA 1
ATOM 1884 C C . ASP A 1 254 ? -21.422 14.227 -3.465 1 97.5 254 ASP A C 1
ATOM 1886 O O . ASP A 1 254 ? -20.516 13.961 -4.262 1 97.5 254 ASP A O 1
ATOM 1890 N N . GLU A 1 255 ? -22.125 15.312 -3.494 1 97.88 255 GLU A N 1
ATOM 1891 C CA . GLU A 1 255 ? -21.844 16.312 -4.527 1 97.88 255 GLU A CA 1
ATOM 1892 C C . GLU A 1 255 ? -20.438 16.875 -4.383 1 97.88 255 GLU A C 1
ATOM 1894 O O . GLU A 1 255 ? -19.734 17.062 -5.379 1 97.88 255 GLU A O 1
ATOM 1899 N N . ILE A 1 256 ? -20.062 17.172 -3.141 1 97.69 256 ILE A N 1
ATOM 1900 C CA . ILE A 1 256 ? -18.719 17.703 -2.867 1 97.69 256 ILE A CA 1
ATOM 1901 C C . ILE A 1 256 ? -17.672 16.625 -3.189 1 97.69 256 ILE A C 1
ATOM 1903 O O . ILE A 1 256 ? -16.625 16.938 -3.748 1 97.69 256 ILE A O 1
ATOM 1907 N N . VAL A 1 257 ? -17.984 15.406 -2.832 1 98.19 257 VAL A N 1
ATOM 1908 C CA . VAL A 1 257 ? -17.094 14.297 -3.15 1 98.19 257 VAL A CA 1
ATOM 1909 C C . VAL A 1 257 ? -16.859 14.234 -4.66 1 98.19 257 VAL A C 1
ATOM 1911 O O . VAL A 1 257 ? -15.711 14.164 -5.113 1 98.19 257 VAL A O 1
ATOM 1914 N N . ASP A 1 258 ? -17.922 14.312 -5.438 1 98.12 258 ASP A N 1
ATOM 1915 C CA . ASP A 1 258 ? -17.844 14.219 -6.891 1 98.12 258 ASP A CA 1
ATOM 1916 C C . ASP A 1 258 ? -17.094 15.422 -7.477 1 98.12 258 ASP A C 1
ATOM 1918 O O . ASP A 1 258 ? -16.328 15.273 -8.422 1 98.12 258 ASP A O 1
ATOM 1922 N N . ARG A 1 259 ? -17.328 16.578 -6.922 1 96.94 259 ARG A N 1
ATOM 1923 C CA . ARG A 1 259 ? -16.641 17.781 -7.383 1 96.94 259 ARG A CA 1
ATOM 1924 C C . ARG A 1 259 ? -15.141 17.688 -7.133 1 96.94 259 ARG A C 1
ATOM 1926 O O . ARG A 1 259 ? -14.344 18.047 -8 1 96.94 259 ARG A O 1
ATOM 1933 N N . GLN A 1 260 ? -14.789 17.281 -5.961 1 95.94 260 GLN A N 1
ATOM 1934 C CA . GLN A 1 260 ? -13.375 17.141 -5.629 1 95.94 260 GLN A CA 1
ATOM 1935 C C . GLN A 1 260 ? -12.688 16.109 -6.516 1 95.94 260 GLN A C 1
ATOM 1937 O O . GLN A 1 260 ? -11.57 16.328 -6.977 1 95.94 260 GLN A O 1
ATOM 1942 N N . LEU A 1 261 ? -13.383 14.977 -6.719 1 96.31 261 LEU A N 1
ATOM 1943 C CA . LEU A 1 261 ? -12.852 13.938 -7.59 1 96.31 261 LEU A CA 1
ATOM 1944 C C . LEU A 1 261 ? -12.664 14.461 -9.008 1 96.31 261 LEU A C 1
ATOM 1946 O O . LEU A 1 261 ? -11.68 14.125 -9.672 1 96.31 261 LEU A O 1
ATOM 1950 N N . ALA A 1 262 ? -13.562 15.289 -9.469 1 95.56 262 ALA A N 1
ATOM 1951 C CA . ALA A 1 262 ? -13.547 15.836 -10.82 1 95.56 262 ALA A CA 1
ATOM 1952 C C . ALA A 1 262 ? -12.32 16.719 -11.039 1 95.56 262 ALA A C 1
ATOM 1954 O O . ALA A 1 262 ? -11.789 16.797 -12.148 1 95.56 262 ALA A O 1
ATOM 1955 N N . ILE A 1 263 ? -11.812 17.344 -10.016 1 92.56 263 ILE A N 1
ATOM 1956 C CA . ILE A 1 263 ? -10.633 18.203 -10.109 1 92.56 263 ILE A CA 1
ATOM 1957 C C . ILE A 1 263 ? -9.422 17.359 -10.523 1 92.56 263 ILE A C 1
ATOM 1959 O O . ILE A 1 263 ? -8.68 17.734 -11.43 1 92.56 263 ILE A O 1
ATOM 1963 N N . SER A 1 264 ? -9.234 16.234 -9.93 1 88.69 264 SER A N 1
ATOM 1964 C CA . SER A 1 264 ? -8.109 15.367 -10.25 1 88.69 264 SER A CA 1
ATOM 1965 C C . SER A 1 264 ? -8.305 14.672 -11.594 1 88.69 264 SER A C 1
ATOM 1967 O O . SER A 1 264 ? -7.355 14.523 -12.367 1 88.69 264 SER A O 1
ATOM 1969 N N . THR A 1 265 ? -9.492 14.18 -11.844 1 89.69 265 THR A N 1
ATOM 1970 C CA . THR A 1 265 ? -9.766 13.438 -13.078 1 89.69 265 THR A CA 1
ATOM 1971 C C . THR A 1 265 ? -9.664 14.352 -14.289 1 89.69 265 THR A C 1
ATOM 1973 O O . THR A 1 265 ? -9.539 13.883 -15.422 1 89.69 265 THR A O 1
ATOM 1976 N N . GLY A 1 266 ? -9.773 15.68 -14.055 1 88.19 266 GLY A N 1
ATOM 1977 C CA . GLY A 1 266 ? -9.703 16.641 -15.141 1 88.19 266 GLY A CA 1
ATOM 1978 C C . GLY A 1 266 ? -8.289 17.078 -15.469 1 88.19 266 GLY A C 1
ATOM 1979 O O . GLY A 1 266 ? -8.055 17.75 -16.469 1 88.19 266 GLY A O 1
ATOM 1980 N N . ARG A 1 267 ? -7.355 16.688 -14.688 1 90.56 267 ARG A N 1
ATOM 1981 C CA . ARG A 1 267 ? -5.957 17.062 -14.867 1 90.56 267 ARG A CA 1
ATOM 1982 C C . ARG A 1 267 ? -5.234 16.078 -15.781 1 90.56 267 ARG A C 1
ATOM 1984 O O . ARG A 1 267 ? -5.617 14.914 -15.875 1 90.56 267 ARG A O 1
ATOM 1991 N N . ALA A 1 268 ? -4.191 16.562 -16.453 1 91.12 268 ALA A N 1
ATOM 1992 C CA . ALA A 1 268 ? -3.348 15.703 -17.281 1 91.12 268 ALA A CA 1
ATOM 1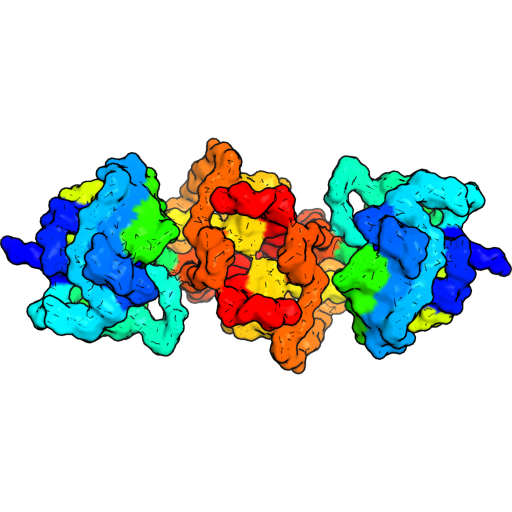993 C C . ALA A 1 268 ? -2.357 14.922 -16.422 1 91.12 268 ALA A C 1
ATOM 1995 O O . ALA A 1 268 ? -1.833 15.445 -15.438 1 91.12 268 ALA A O 1
ATOM 1996 N N . PRO A 1 269 ? -2.139 13.633 -16.828 1 88.06 269 PRO A N 1
ATOM 1997 C CA . PRO A 1 269 ? -1.083 12.898 -16.125 1 88.06 269 PRO A CA 1
ATOM 1998 C C . PRO A 1 269 ? 0.283 13.57 -16.25 1 88.06 269 PRO A C 1
ATOM 2000 O O . PRO A 1 269 ? 0.544 14.273 -17.219 1 88.06 269 PRO A O 1
ATOM 2003 N N . PRO A 1 270 ? 1.223 13.414 -15.297 1 91.75 270 PRO A N 1
ATOM 2004 C CA . PRO A 1 270 ? 1.125 12.391 -14.25 1 91.75 270 PRO A CA 1
ATOM 2005 C C . PRO A 1 270 ? 0.376 12.891 -13.016 1 91.75 270 PRO A C 1
ATOM 2007 O O . PRO A 1 270 ? 0.116 12.109 -12.094 1 91.75 270 PRO A O 1
ATOM 2010 N N . GLY A 1 271 ? 0.021 14.18 -12.945 1 93.31 271 GLY A N 1
ATOM 2011 C CA . GLY A 1 271 ? -0.694 14.75 -11.812 1 93.31 271 GLY A CA 1
ATOM 2012 C C . GLY A 1 271 ? 0.224 15.219 -10.703 1 93.31 271 GLY A C 1
ATOM 2013 O O . GLY A 1 271 ? 1.368 15.609 -10.953 1 93.31 271 GLY A O 1
ATOM 2014 N N . VAL A 1 272 ? -0.256 15.289 -9.516 1 92.06 272 VAL A N 1
ATOM 2015 C CA . VAL A 1 272 ? 0.445 15.883 -8.383 1 92.06 272 VAL A CA 1
ATOM 2016 C C . VAL A 1 272 ? 0.944 14.781 -7.445 1 92.06 272 VAL A C 1
ATOM 2018 O O . VAL A 1 272 ? 0.285 13.758 -7.277 1 92.06 272 VAL A O 1
ATOM 2021 N N . GLU A 1 273 ? 2.152 15.008 -6.922 1 93.81 273 GLU A N 1
ATOM 2022 C CA . GLU A 1 273 ? 2.693 14.172 -5.859 1 93.81 273 GLU A CA 1
ATOM 2023 C C . GLU A 1 273 ? 2.27 14.68 -4.48 1 93.81 273 GLU A C 1
ATOM 2025 O O . GLU A 1 273 ? 2.758 15.711 -4.02 1 93.81 273 GLU A O 1
ATOM 2030 N N . PRO A 1 274 ? 1.321 13.922 -3.857 1 95.31 274 PRO A N 1
ATOM 2031 C CA . PRO A 1 274 ? 0.957 14.359 -2.508 1 95.31 274 PRO A CA 1
ATOM 2032 C C . PRO A 1 274 ? 2.115 14.25 -1.52 1 95.31 274 PRO A C 1
ATOM 2034 O O . PRO A 1 274 ? 3.074 13.516 -1.765 1 95.31 274 PRO A O 1
ATOM 2037 N N . SER A 1 275 ? 2.076 15.008 -0.484 1 93.75 275 SER A N 1
ATOM 2038 C CA . SER A 1 275 ? 3.174 15.125 0.471 1 93.75 275 SER A CA 1
ATOM 2039 C C . SER A 1 275 ? 3.516 13.773 1.087 1 93.75 275 SER A C 1
ATOM 2041 O O . SER A 1 275 ? 4.684 13.477 1.346 1 93.75 275 SER A O 1
ATOM 2043 N N . MET A 1 276 ? 2.494 12.898 1.293 1 96.44 276 MET A N 1
ATOM 2044 C CA . MET A 1 276 ? 2.758 11.609 1.925 1 96.44 276 MET A CA 1
ATOM 2045 C C . MET A 1 276 ? 3.516 10.688 0.979 1 96.44 276 MET A C 1
ATOM 2047 O O . MET A 1 276 ? 4.305 9.852 1.422 1 96.44 276 MET A O 1
ATOM 2051 N N . MET A 1 277 ? 3.225 10.758 -0.32 1 96.5 277 MET A N 1
ATOM 2052 C CA . MET A 1 277 ? 3.99 9.984 -1.293 1 96.5 277 MET A CA 1
ATOM 2053 C C . MET A 1 277 ? 5.461 10.391 -1.271 1 96.5 277 MET A C 1
ATOM 2055 O O . MET A 1 277 ? 6.344 9.531 -1.26 1 96.5 277 MET A O 1
ATOM 2059 N N . ALA A 1 278 ? 5.734 11.703 -1.223 1 93.06 278 ALA A N 1
ATOM 2060 C CA . ALA A 1 278 ? 7.102 12.211 -1.134 1 93.06 278 ALA A CA 1
ATOM 2061 C C . ALA A 1 278 ? 7.797 11.688 0.119 1 93.06 278 ALA A C 1
ATOM 2063 O O . ALA A 1 278 ? 8.961 11.281 0.067 1 93.06 278 ALA A O 1
ATOM 2064 N N . ASP A 1 279 ? 7.078 11.711 1.222 1 94.19 279 ASP A N 1
ATOM 2065 C CA . ASP A 1 279 ? 7.625 11.188 2.471 1 94.19 279 ASP A CA 1
ATOM 2066 C C . ASP A 1 279 ? 7.961 9.703 2.346 1 94.19 279 ASP A C 1
ATOM 2068 O O . ASP A 1 279 ? 9.047 9.273 2.746 1 94.19 279 ASP A O 1
ATOM 2072 N N . ALA A 1 280 ? 7.07 8.938 1.783 1 96.12 280 ALA A N 1
ATOM 2073 C CA . ALA A 1 280 ? 7.262 7.496 1.641 1 96.12 280 ALA A CA 1
ATOM 2074 C C . ALA A 1 280 ? 8.469 7.188 0.759 1 96.12 280 ALA A C 1
ATOM 2076 O O . ALA A 1 280 ? 9.273 6.312 1.081 1 96.12 280 ALA A O 1
ATOM 2077 N N . LEU A 1 281 ? 8.609 7.895 -0.319 1 93 281 LEU A N 1
ATOM 2078 C CA . LEU A 1 281 ? 9.703 7.676 -1.259 1 93 281 LEU A CA 1
ATOM 2079 C C . LEU A 1 281 ? 11.047 8 -0.613 1 93 281 LEU A C 1
ATOM 2081 O O . LEU A 1 281 ? 12.07 7.391 -0.951 1 93 281 LEU A O 1
ATOM 2085 N N . SER A 1 282 ? 11.008 8.898 0.382 1 91.44 282 SER A N 1
ATOM 2086 C CA . SER A 1 282 ? 12.25 9.312 1.036 1 91.44 282 SER A CA 1
ATOM 2087 C C . SER A 1 282 ? 12.477 8.523 2.324 1 91.44 282 SER A C 1
ATOM 2089 O O . SER A 1 282 ? 13.477 8.742 3.014 1 91.44 282 SER A O 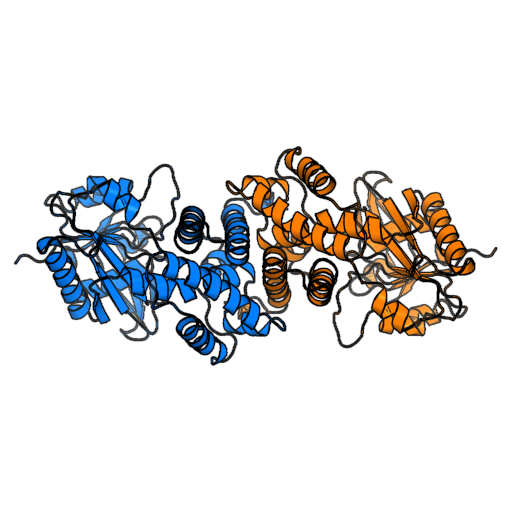1
ATOM 2091 N N . GLY A 1 283 ? 11.516 7.703 2.672 1 93.19 283 GLY A N 1
ATOM 2092 C CA . GLY A 1 283 ? 11.641 6.914 3.887 1 93.19 283 GLY A CA 1
ATOM 2093 C C . GLY A 1 283 ? 11.383 7.711 5.148 1 93.19 283 GLY A C 1
ATOM 2094 O O . GLY A 1 283 ? 11.93 7.406 6.211 1 93.19 283 GLY A O 1
ATOM 2095 N N . SER A 1 284 ? 10.641 8.828 5.023 1 92.12 284 SER A N 1
ATOM 2096 C CA . SER A 1 284 ? 10.258 9.641 6.172 1 92.12 284 SER A CA 1
ATOM 2097 C C . SER A 1 284 ? 8.93 9.195 6.762 1 92.12 284 SER A C 1
ATOM 2099 O O . SER A 1 284 ? 8.109 8.586 6.062 1 92.12 284 SER A O 1
ATOM 2101 N N . HIS A 1 285 ? 8.742 9.508 7.98 1 94.06 285 HIS A N 1
ATOM 2102 C CA . HIS A 1 285 ? 7.523 9.109 8.672 1 94.06 285 HIS A CA 1
ATOM 2103 C C . HIS A 1 285 ? 6.297 9.773 8.055 1 94.06 285 HIS A C 1
ATOM 2105 O O . HIS A 1 285 ? 6.371 10.914 7.602 1 94.06 285 HIS A O 1
ATOM 2111 N N . LEU A 1 286 ? 5.223 9.023 8.18 1 96.69 286 LEU A N 1
ATOM 2112 C CA . LEU A 1 286 ? 3.971 9.453 7.562 1 96.69 286 LEU A CA 1
ATOM 2113 C C . LEU A 1 286 ? 3.037 10.07 8.602 1 96.69 286 LEU A C 1
ATOM 2115 O O . LEU A 1 286 ? 2.969 9.594 9.734 1 96.69 286 LEU A O 1
ATOM 2119 N N . GLU A 1 287 ? 2.266 11.094 8.195 1 96.69 287 GLU A N 1
ATOM 2120 C CA . GLU A 1 287 ? 1.235 11.688 9.039 1 96.69 287 GLU A CA 1
ATOM 2121 C C . GLU A 1 287 ? -0.048 10.867 9.008 1 96.69 287 GLU A C 1
ATOM 2123 O O . GLU A 1 287 ? -1.146 11.422 8.914 1 96.69 287 GLU A O 1
ATOM 2128 N N . ILE A 1 288 ? 0.079 9.57 9.062 1 97.44 288 ILE A N 1
ATOM 2129 C CA . ILE A 1 288 ? -1.04 8.664 8.844 1 97.44 288 ILE A CA 1
ATOM 2130 C C . ILE A 1 288 ? -2.01 8.742 10.016 1 97.44 288 ILE A C 1
ATOM 2132 O O . ILE A 1 288 ? -3.223 8.609 9.844 1 97.44 288 ILE A O 1
ATOM 2136 N N . GLU A 1 289 ? -1.542 9.023 11.234 1 96.56 289 GLU A N 1
ATOM 2137 C CA . GLU A 1 289 ? -2.414 9.086 12.398 1 96.56 289 GLU A CA 1
ATOM 2138 C C . GLU A 1 289 ? -3.336 10.305 12.336 1 96.56 289 GLU A C 1
ATOM 2140 O O . GLU A 1 289 ? -4.555 10.172 12.484 1 96.56 289 GLU A O 1
ATOM 2145 N N . SER A 1 290 ? -2.779 11.453 12.039 1 97.19 290 SER A N 1
ATOM 2146 C CA . SER A 1 290 ? -3.586 12.672 12.039 1 97.19 290 SER A CA 1
ATOM 2147 C C . SER A 1 290 ? -4.492 12.734 10.812 1 97.19 290 SER A C 1
ATOM 2149 O O . SER A 1 290 ? -5.594 13.289 10.875 1 97.19 290 SER A O 1
ATOM 2151 N N . ILE A 1 291 ? -4.051 12.141 9.711 1 98.19 291 ILE A N 1
ATOM 2152 C CA . ILE A 1 291 ? -4.777 12.289 8.453 1 98.19 291 ILE A CA 1
ATOM 2153 C C . ILE A 1 291 ? -5.824 11.188 8.32 1 98.19 291 ILE A C 1
ATOM 2155 O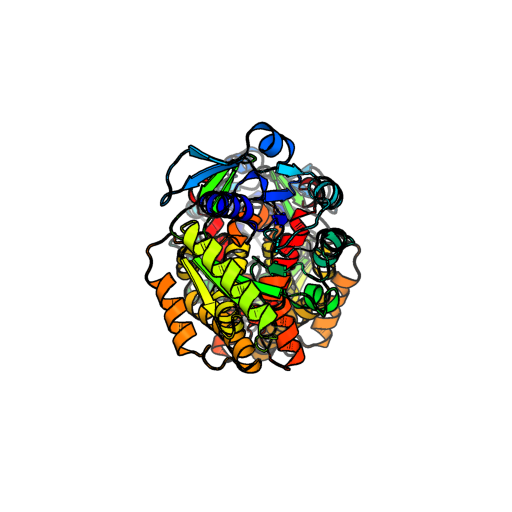 O . ILE A 1 291 ? -6.93 11.43 7.824 1 98.19 291 ILE A O 1
ATOM 2159 N N . VAL A 1 292 ? -5.52 9.977 8.82 1 98.56 292 VAL A N 1
ATOM 2160 C CA . VAL A 1 292 ? -6.453 8.867 8.625 1 98.56 292 VAL A CA 1
ATOM 2161 C C . VAL A 1 292 ? -6.844 8.273 9.977 1 98.56 292 VAL A C 1
ATOM 2163 O O . VAL A 1 292 ? -8.016 7.992 10.219 1 98.56 292 VAL A O 1
ATOM 2166 N N . GLY A 1 293 ? -5.891 8.094 10.867 1 97.94 293 GLY A N 1
ATOM 2167 C CA . GLY A 1 293 ? -6.125 7.43 12.141 1 97.94 293 GLY A CA 1
ATOM 2168 C C . GLY A 1 293 ? -7.184 8.117 12.984 1 97.94 293 GLY A C 1
ATOM 2169 O O . GLY A 1 293 ? -8.086 7.457 13.508 1 97.94 293 GLY A O 1
ATOM 2170 N N . ASN A 1 294 ? -7.062 9.391 13.148 1 98.06 294 ASN A N 1
ATOM 2171 C CA . ASN A 1 294 ? -8.031 10.133 13.945 1 98.06 294 ASN A CA 1
ATOM 2172 C C . ASN A 1 294 ? -9.438 10.031 13.359 1 98.06 294 ASN A C 1
ATOM 2174 O O . ASN A 1 294 ? -10.414 9.914 14.102 1 98.06 294 ASN A O 1
ATOM 2178 N N . ALA A 1 295 ? -9.57 10.086 12.031 1 98.56 295 ALA A N 1
ATOM 2179 C CA . ALA A 1 295 ? -10.875 9.898 11.391 1 98.56 295 ALA A CA 1
ATOM 2180 C C . ALA A 1 295 ? -11.43 8.508 11.672 1 98.56 295 ALA A C 1
ATOM 2182 O O . ALA A 1 295 ? -12.625 8.352 11.93 1 98.56 295 ALA A O 1
ATOM 2183 N N . LEU A 1 296 ? -10.594 7.516 11.633 1 98.25 296 LEU A N 1
ATOM 2184 C CA . LEU A 1 296 ? -11.016 6.145 11.906 1 98.25 296 LEU A CA 1
ATOM 2185 C C . LEU A 1 296 ? -11.531 6.008 13.336 1 98.25 296 LEU A C 1
ATOM 2187 O O . LEU A 1 296 ? -12.516 5.309 13.586 1 98.25 296 LEU A O 1
ATOM 2191 N N . ARG A 1 297 ? -10.844 6.598 14.266 1 97.62 297 ARG A N 1
ATOM 2192 C CA . ARG A 1 297 ? -11.281 6.559 15.656 1 97.62 297 ARG A CA 1
ATOM 2193 C C . ARG A 1 297 ? -12.648 7.223 15.82 1 97.62 297 ARG A C 1
ATOM 2195 O O . ARG A 1 297 ? -13.492 6.738 16.562 1 97.62 297 ARG A O 1
ATOM 2202 N N . ILE A 1 298 ? -12.836 8.328 15.125 1 98.19 298 ILE A N 1
ATOM 2203 C CA . ILE A 1 298 ? -14.148 8.969 15.141 1 98.19 298 ILE A CA 1
ATOM 2204 C C . ILE A 1 298 ? -15.195 8.016 14.578 1 98.19 298 ILE A C 1
ATOM 2206 O O . ILE A 1 298 ? -16.281 7.871 15.148 1 98.19 298 ILE A O 1
ATOM 2210 N N . ALA A 1 299 ? -14.906 7.387 13.445 1 98.69 299 ALA A N 1
ATOM 2211 C CA . ALA A 1 299 ? -15.828 6.43 12.844 1 98.69 299 ALA A CA 1
ATOM 2212 C C . ALA A 1 299 ? -16.203 5.332 13.836 1 98.69 299 ALA A C 1
ATOM 2214 O O . ALA A 1 299 ? -17.375 4.969 13.945 1 98.69 299 ALA A O 1
ATOM 2215 N N . GLN A 1 300 ? -15.219 4.82 14.508 1 97.56 300 GLN A N 1
ATOM 2216 C CA . GLN A 1 300 ? -15.453 3.775 15.5 1 97.56 300 GLN A CA 1
ATOM 2217 C C . GLN A 1 300 ? -16.391 4.258 16.594 1 97.56 300 GLN A C 1
ATOM 2219 O O . GLN A 1 300 ? -17.328 3.555 16.969 1 97.56 300 GLN A O 1
ATOM 2224 N N . THR A 1 301 ? -16.094 5.426 17.078 1 97.5 301 THR A N 1
ATOM 2225 C CA . THR A 1 301 ? -16.922 6.008 18.141 1 97.5 301 THR A CA 1
ATOM 2226 C C . THR A 1 301 ? -18.359 6.195 17.672 1 97.5 301 THR A C 1
ATOM 2228 O O . THR A 1 301 ? -19.297 6.039 18.453 1 97.5 301 THR A O 1
ATOM 2231 N N . ARG A 1 302 ? -18.516 6.531 16.422 1 98.12 302 ARG A N 1
ATOM 2232 C CA . ARG A 1 302 ? -19.828 6.816 15.859 1 98.12 302 ARG A CA 1
ATOM 2233 C C . ARG A 1 302 ? -20.484 5.555 15.305 1 98.12 302 ARG A C 1
ATOM 2235 O O . ARG A 1 302 ? -21.594 5.598 14.789 1 98.12 302 ARG A O 1
ATOM 2242 N N . GLY A 1 303 ? -19.781 4.406 15.352 1 98.06 303 GLY A N 1
ATOM 2243 C CA . GLY A 1 303 ? -20.312 3.135 14.875 1 98.06 303 GLY A CA 1
ATOM 2244 C C . GLY A 1 303 ? -20.422 3.059 13.359 1 98.06 303 GLY A C 1
ATOM 2245 O O . GLY A 1 303 ? -21.312 2.412 12.828 1 98.06 303 GLY A O 1
ATOM 2246 N N . LEU A 1 304 ? -19.594 3.76 12.633 1 98.38 304 LEU A N 1
ATOM 2247 C CA . LEU A 1 304 ? -19.609 3.771 11.172 1 98.38 304 LEU A CA 1
ATOM 2248 C C . LEU A 1 304 ? -18.672 2.701 10.617 1 98.38 304 LEU A C 1
ATOM 2250 O O . LEU A 1 304 ? -17.578 2.484 11.148 1 98.38 304 LEU A O 1
ATOM 2254 N N . ASP A 1 305 ? -19.109 1.979 9.602 1 97.69 305 ASP A N 1
ATOM 2255 C CA . ASP A 1 305 ? -18.281 0.999 8.898 1 97.69 305 ASP A CA 1
ATOM 2256 C C . ASP A 1 305 ? -17.562 1.636 7.715 1 97.69 305 ASP A C 1
ATOM 2258 O O . ASP A 1 305 ? -18.188 2.004 6.719 1 97.69 305 ASP A O 1
ATOM 2262 N N . VAL A 1 306 ? -16.281 1.824 7.816 1 98.75 306 VAL A N 1
ATOM 2263 C CA . VAL A 1 306 ? -15.453 2.439 6.781 1 98.75 306 VAL A CA 1
ATOM 2264 C C . VAL A 1 306 ? -14.297 1.513 6.418 1 98.75 306 VAL A C 1
ATOM 2266 O O . VAL A 1 306 ? -13.125 1.87 6.59 1 98.75 306 VAL A O 1
ATOM 2269 N N . PRO A 1 307 ? -14.609 0.367 5.766 1 98.81 307 PRO A N 1
ATOM 2270 C CA . PRO A 1 307 ? -13.641 -0.715 5.594 1 98.81 307 PRO A CA 1
ATOM 2271 C C . PRO A 1 307 ? -12.492 -0.336 4.66 1 98.81 307 PRO A C 1
ATOM 2273 O O . PRO A 1 307 ? -11.367 -0.806 4.844 1 98.81 307 PRO A O 1
ATOM 2276 N N . ARG A 1 308 ? -12.758 0.469 3.607 1 98.88 308 ARG A N 1
ATOM 2277 C CA . ARG A 1 308 ? -11.695 0.861 2.695 1 98.88 308 ARG A CA 1
ATOM 2278 C C . ARG A 1 308 ? -10.688 1.777 3.387 1 98.88 308 ARG A C 1
ATOM 2280 O O . ARG A 1 308 ? -9.477 1.608 3.232 1 98.88 308 ARG A O 1
ATOM 2287 N N . LEU A 1 309 ? -11.219 2.695 4.184 1 98.88 309 LEU A N 1
ATOM 2288 C CA . LEU A 1 309 ? -10.359 3.592 4.949 1 98.88 309 LEU A CA 1
ATOM 2289 C C . LEU A 1 309 ? -9.547 2.818 5.984 1 98.88 309 LEU A C 1
ATOM 2291 O O . LEU A 1 309 ? -8.383 3.129 6.223 1 98.88 309 LEU A O 1
ATOM 2295 N N . GLU A 1 310 ? -10.172 1.854 6.602 1 98.81 310 GLU A N 1
ATOM 2296 C CA . GLU A 1 310 ? -9.484 0.979 7.547 1 98.81 310 GLU A CA 1
ATOM 2297 C C . GLU A 1 310 ? -8.32 0.255 6.887 1 98.81 310 GLU A C 1
ATOM 2299 O O . GLU A 1 310 ? -7.219 0.194 7.449 1 98.81 310 GLU A O 1
ATOM 2304 N N . ALA A 1 311 ? -8.57 -0.309 5.695 1 98.88 311 ALA A N 1
ATOM 2305 C CA . ALA A 1 311 ? -7.516 -1.018 4.969 1 98.88 311 ALA A CA 1
ATOM 2306 C C . ALA A 1 311 ? -6.34 -0.095 4.668 1 98.88 311 ALA A C 1
ATOM 2308 O O . ALA A 1 311 ? -5.184 -0.458 4.898 1 98.88 311 ALA A O 1
ATOM 2309 N N . ILE A 1 312 ? -6.668 1.069 4.23 1 98.88 312 ILE A N 1
ATOM 2310 C CA . ILE A 1 312 ? -5.656 2.062 3.887 1 98.88 312 ILE A CA 1
ATOM 2311 C C . ILE A 1 312 ? -4.852 2.432 5.129 1 98.88 312 ILE A C 1
ATOM 2313 O O . ILE A 1 312 ? -3.625 2.535 5.074 1 98.88 312 ILE A O 1
ATOM 2317 N N . TYR A 1 313 ? -5.504 2.582 6.246 1 98.81 313 TYR A N 1
ATOM 2318 C CA . TYR A 1 313 ? -4.848 2.965 7.492 1 98.81 313 TYR A CA 1
ATOM 2319 C C . TYR A 1 313 ? -3.82 1.92 7.906 1 98.81 313 TYR A C 1
ATOM 2321 O O . TYR A 1 313 ? -2.65 2.244 8.125 1 98.81 313 TYR A O 1
ATOM 2329 N N . TYR A 1 314 ? -4.195 0.681 7.984 1 98.81 314 TYR A N 1
ATOM 2330 C CA . TYR A 1 314 ? -3.309 -0.351 8.508 1 98.81 314 TYR A CA 1
ATOM 2331 C C . TYR A 1 314 ? -2.152 -0.613 7.551 1 98.81 314 TYR A C 1
ATOM 2333 O O . TYR A 1 314 ? -1.028 -0.881 7.98 1 98.81 314 TYR A O 1
ATOM 2341 N N . LEU A 1 315 ? -2.439 -0.56 6.238 1 98.88 315 LEU A N 1
ATOM 2342 C CA . LEU A 1 315 ? -1.367 -0.724 5.266 1 98.88 315 LEU A CA 1
ATOM 2343 C C . LEU A 1 315 ? -0.351 0.407 5.379 1 98.88 315 LEU A C 1
ATOM 2345 O O . LEU A 1 315 ? 0.857 0.163 5.395 1 98.88 315 LEU A O 1
ATOM 2349 N N . ALA A 1 316 ? -0.831 1.625 5.48 1 98.69 316 ALA A N 1
ATOM 2350 C CA . ALA A 1 316 ? 0.05 2.787 5.57 1 98.69 316 ALA A CA 1
ATOM 2351 C C . ALA A 1 316 ? 0.804 2.801 6.895 1 98.69 316 ALA A C 1
ATOM 2353 O O . ALA A 1 316 ? 1.957 3.234 6.957 1 98.69 316 ALA A O 1
ATOM 2354 N N . LYS A 1 317 ? 0.135 2.389 7.992 1 97.75 317 LYS A N 1
ATOM 2355 C CA . LYS A 1 317 ? 0.817 2.26 9.273 1 97.75 317 LYS A CA 1
ATOM 2356 C C . LYS A 1 317 ? 1.97 1.263 9.188 1 97.75 317 LYS A C 1
ATOM 2358 O O . LYS A 1 317 ? 3.039 1.492 9.758 1 97.75 317 LYS A O 1
ATOM 2363 N N . GLY A 1 318 ? 1.73 0.137 8.539 1 98.12 318 GLY A N 1
ATOM 2364 C CA . GLY A 1 318 ? 2.803 -0.817 8.297 1 98.12 318 GLY A CA 1
ATOM 2365 C C . GLY A 1 318 ? 3.955 -0.236 7.504 1 98.12 318 GLY A C 1
ATOM 2366 O O . GLY A 1 318 ? 5.121 -0.414 7.867 1 98.12 318 GLY A O 1
ATOM 2367 N N . LEU A 1 319 ? 3.613 0.456 6.41 1 98.25 319 LEU A N 1
ATOM 2368 C CA . LEU A 1 319 ? 4.633 1.104 5.594 1 98.25 319 LEU A CA 1
ATOM 2369 C C . LEU A 1 319 ? 5.461 2.076 6.43 1 98.25 319 LEU A C 1
ATOM 2371 O O . LEU A 1 319 ? 6.691 2.088 6.34 1 98.25 319 LEU A O 1
ATOM 2375 N N . ASP A 1 320 ? 4.781 2.848 7.238 1 96.88 320 ASP A N 1
ATOM 2376 C CA . ASP A 1 320 ? 5.445 3.803 8.117 1 96.88 320 ASP A CA 1
ATOM 2377 C C . ASP A 1 320 ? 6.438 3.098 9.039 1 96.88 320 ASP A C 1
ATOM 2379 O O . ASP A 1 320 ? 7.57 3.551 9.203 1 96.88 320 ASP A O 1
ATOM 2383 N N . MET A 1 321 ? 6.031 2.041 9.609 1 95.5 321 MET A N 1
ATOM 2384 C CA . MET A 1 321 ? 6.879 1.273 10.516 1 95.5 321 MET A CA 1
ATOM 2385 C C . MET A 1 321 ? 8.094 0.714 9.789 1 95.5 321 MET A C 1
ATOM 2387 O O . MET A 1 321 ? 9.18 0.616 10.367 1 95.5 321 MET A O 1
ATOM 2391 N N . SER A 1 322 ? 7.938 0.351 8.555 1 96.31 322 SER A N 1
ATOM 2392 C CA . SER A 1 322 ? 9.008 -0.266 7.781 1 96.31 322 SER A CA 1
ATOM 2393 C C . SER A 1 322 ? 10.188 0.683 7.621 1 96.31 322 SER A C 1
ATOM 2395 O O . SER A 1 322 ? 11.32 0.242 7.422 1 96.31 322 SER A O 1
ATOM 2397 N N . PHE A 1 323 ? 9.961 1.952 7.691 1 93.94 323 PHE A N 1
ATOM 2398 C CA . PHE A 1 323 ? 11.016 2.941 7.512 1 93.94 323 PHE A CA 1
ATOM 2399 C C . PHE A 1 323 ? 12 2.9 8.672 1 93.94 323 PHE A C 1
ATOM 2401 O O . PHE A 1 323 ? 13.117 3.418 8.57 1 93.94 323 PHE A O 1
ATOM 2408 N N . GLU A 1 324 ? 11.523 2.383 9.758 1 91.06 324 GLU A N 1
ATOM 2409 C CA . GLU A 1 324 ? 12.375 2.295 10.945 1 91.06 324 GLU A CA 1
ATOM 2410 C C . GLU A 1 324 ? 13.266 1.061 10.891 1 91.06 324 GLU A C 1
ATOM 2412 O O . GLU A 1 324 ? 14.18 0.914 11.703 1 91.06 324 GLU A O 1
ATOM 2417 N N . ILE A 1 325 ? 12.953 0.164 10.016 1 86.44 325 ILE A N 1
ATOM 2418 C CA . ILE A 1 325 ? 13.695 -1.085 9.914 1 86.44 325 ILE A CA 1
ATOM 2419 C C . ILE A 1 325 ? 14.836 -0.925 8.906 1 86.44 325 ILE A C 1
ATOM 2421 O O . ILE A 1 325 ? 14.602 -0.599 7.742 1 86.44 325 ILE A O 1
ATOM 2425 N N . PRO A 1 326 ? 16.047 -1.102 9.398 1 75.56 326 PRO A N 1
ATOM 2426 C CA . PRO A 1 326 ? 17.188 -0.99 8.477 1 75.56 326 PRO A CA 1
ATOM 2427 C C . PRO A 1 326 ? 17.047 -1.896 7.258 1 75.56 326 PRO A C 1
ATOM 2429 O O . PRO A 1 326 ? 16.5 -3.002 7.359 1 75.56 326 PRO A O 1
ATOM 2432 N N . GLU A 1 327 ? 17.438 -1.424 6.152 1 69.19 327 GLU A N 1
ATOM 2433 C CA . GLU A 1 327 ? 17.328 -2.127 4.879 1 69.19 327 GLU A CA 1
ATOM 2434 C C . GLU A 1 327 ? 17.938 -3.529 4.969 1 69.19 327 GLU A C 1
ATOM 2436 O O . GLU A 1 327 ? 17.422 -4.469 4.359 1 69.19 327 GLU A O 1
ATOM 2441 N N . SER A 1 328 ? 18.953 -3.535 5.758 1 64.19 328 SER A N 1
ATOM 2442 C CA . SER A 1 328 ? 19.656 -4.809 5.902 1 64.19 328 SER A CA 1
ATOM 2443 C C . SER A 1 328 ? 18.766 -5.852 6.578 1 64.19 328 SER A C 1
ATOM 2445 O O . SER A 1 328 ? 18.984 -7.055 6.422 1 64.19 328 SER A O 1
ATOM 2447 N N . LEU A 1 329 ? 17.719 -5.336 7.273 1 62.81 329 LEU A N 1
ATOM 2448 C CA . LEU A 1 329 ? 16.891 -6.254 8.039 1 62.81 329 LEU A CA 1
ATOM 2449 C C . LEU A 1 329 ? 15.547 -6.469 7.348 1 62.81 329 LEU A C 1
ATOM 2451 O O . LEU A 1 329 ? 14.711 -7.238 7.828 1 62.81 329 LEU A O 1
ATOM 2455 N N . GLN A 1 330 ? 15.281 -5.754 6.277 1 58.78 330 GLN A N 1
ATOM 2456 C CA . GLN A 1 330 ? 14.008 -5.887 5.57 1 58.78 330 GLN A CA 1
ATOM 2457 C C . GLN A 1 330 ? 13.992 -7.148 4.711 1 58.78 330 GLN A C 1
ATOM 2459 O O . GLN A 1 330 ? 12.922 -7.676 4.402 1 58.78 330 GLN A O 1
ATOM 2464 N N . GLY A 1 331 ? 15.25 -7.676 4.238 1 51.91 331 GLY A N 1
ATOM 2465 C CA . GLY A 1 331 ? 15.344 -8.883 3.424 1 51.91 331 GLY A CA 1
ATOM 2466 C C . GLY A 1 331 ? 15.656 -10.125 4.234 1 51.91 331 GLY A C 1
ATOM 2467 O O . GLY A 1 331 ? 16.172 -10.031 5.348 1 51.91 331 GLY A O 1
ATOM 2468 N N . MET B 1 1 ? 5.891 -48.094 -21.188 1 47.38 1 MET B N 1
ATOM 2469 C CA . MET B 1 1 ? 5.422 -46.844 -21.766 1 47.38 1 MET B CA 1
ATOM 2470 C C . MET B 1 1 ? 6.566 -45.844 -21.906 1 47.38 1 MET B C 1
ATOM 2472 O O . MET B 1 1 ? 7.465 -45.812 -21.078 1 47.38 1 MET B O 1
ATOM 2476 N N . SER B 1 2 ? 6.801 -45.344 -23.125 1 65.56 2 SER B N 1
ATOM 2477 C CA . SER B 1 2 ? 7.902 -44.406 -23.328 1 65.56 2 SER B CA 1
ATOM 2478 C C . SER B 1 2 ? 7.828 -43.25 -22.359 1 65.56 2 SER B C 1
ATOM 2480 O O . SER B 1 2 ? 6.742 -42.844 -21.906 1 65.56 2 SER B O 1
ATOM 2482 N N . ALA B 1 3 ? 8.906 -42.906 -21.781 1 86.81 3 ALA B N 1
ATOM 2483 C CA . ALA B 1 3 ? 8.977 -41.812 -20.812 1 86.81 3 ALA B CA 1
ATOM 2484 C C . ALA B 1 3 ? 8.391 -40.531 -21.391 1 86.81 3 ALA B C 1
ATOM 2486 O O . ALA B 1 3 ? 8.602 -40.219 -22.562 1 86.81 3 ALA B O 1
ATOM 2487 N N . PRO B 1 4 ? 7.559 -39.938 -20.672 1 95.69 4 PRO B N 1
ATOM 2488 C CA . PRO B 1 4 ? 6.875 -38.75 -21.203 1 95.69 4 PRO B CA 1
ATOM 2489 C C . PRO B 1 4 ? 7.836 -37.656 -21.594 1 95.69 4 PRO B C 1
ATOM 2491 O O . PRO B 1 4 ? 8.906 -37.5 -21 1 95.69 4 PRO B O 1
ATOM 2494 N N . LYS B 1 5 ? 7.508 -36.938 -22.656 1 97.75 5 LYS B N 1
ATOM 2495 C CA . LYS B 1 5 ? 8.172 -35.688 -23.062 1 97.75 5 LYS B CA 1
ATOM 2496 C C . LYS B 1 5 ? 7.512 -34.469 -22.422 1 97.75 5 LYS B C 1
ATOM 2498 O O . LYS B 1 5 ? 6.293 -34.312 -22.531 1 97.75 5 LYS B O 1
ATOM 2503 N N . ILE B 1 6 ? 8.367 -33.656 -21.719 1 98.56 6 ILE B N 1
ATOM 2504 C CA . ILE B 1 6 ? 7.801 -32.594 -20.891 1 98.56 6 ILE B CA 1
ATOM 2505 C C . ILE B 1 6 ? 8.375 -31.234 -21.312 1 98.56 6 ILE B C 1
ATOM 2507 O O . ILE B 1 6 ? 9.594 -31.094 -21.484 1 98.56 6 ILE B O 1
ATOM 2511 N N . LEU B 1 7 ? 7.52 -30.266 -21.594 1 98.81 7 LEU B N 1
ATOM 2512 C CA . LEU B 1 7 ? 7.914 -28.875 -21.75 1 98.81 7 LEU B CA 1
ATOM 2513 C C . LEU B 1 7 ? 7.66 -28.078 -20.484 1 98.81 7 LEU B C 1
ATOM 2515 O O . LEU B 1 7 ? 6.535 -28.062 -19.969 1 98.81 7 LEU B O 1
ATOM 2519 N N . VAL B 1 8 ? 8.68 -27.516 -19.906 1 98.81 8 VAL B N 1
ATOM 2520 C CA . VAL B 1 8 ? 8.547 -26.562 -18.797 1 98.81 8 VAL B CA 1
ATOM 2521 C C . VAL B 1 8 ? 8.547 -25.141 -19.344 1 98.81 8 VAL B C 1
ATOM 2523 O O . VAL B 1 8 ? 9.57 -24.656 -19.859 1 98.81 8 VAL B O 1
ATOM 2526 N N . PHE B 1 9 ? 7.387 -24.484 -19.297 1 98.31 9 PHE B N 1
ATOM 2527 C CA . PHE B 1 9 ? 7.262 -23.109 -19.75 1 98.31 9 PHE B CA 1
ATOM 2528 C C . PHE B 1 9 ? 7.609 -22.141 -18.641 1 98.31 9 PHE B C 1
ATOM 2530 O O . PHE B 1 9 ? 6.727 -21.672 -17.922 1 98.31 9 PHE B O 1
ATOM 2537 N N . GLY B 1 10 ? 8.891 -21.812 -18.531 1 97.44 10 GLY B N 1
ATOM 2538 C CA . GLY B 1 10 ? 9.406 -20.938 -17.469 1 97.44 10 GLY B CA 1
ATOM 2539 C C . GLY B 1 10 ? 10.57 -21.547 -16.719 1 97.44 10 GLY B C 1
ATOM 2540 O O . GLY B 1 10 ? 10.391 -22.469 -15.914 1 97.44 10 GLY B O 1
ATOM 2541 N N . GLY B 1 11 ? 11.719 -21.031 -16.938 1 97.06 11 GLY B N 1
ATOM 2542 C CA . GLY B 1 11 ? 12.922 -21.5 -16.281 1 97.06 11 GLY B CA 1
ATOM 2543 C C . GLY B 1 11 ? 13.328 -20.641 -15.094 1 97.06 11 GLY B C 1
ATOM 2544 O O . GLY B 1 11 ? 14.5 -20.312 -14.922 1 97.06 11 GLY B O 1
ATOM 2545 N N . GLY B 1 12 ? 12.328 -20.172 -14.32 1 96.06 12 GLY B N 1
ATOM 2546 C CA . GLY B 1 12 ? 12.609 -19.469 -13.078 1 96.06 12 GLY B CA 1
ATOM 2547 C C . GLY B 1 12 ? 12.875 -20.391 -11.906 1 96.06 12 GLY B C 1
ATOM 2548 O O . GLY B 1 12 ? 13.258 -21.547 -12.102 1 96.06 12 GLY B O 1
ATOM 2549 N N . SER B 1 13 ? 12.672 -19.859 -10.695 1 95.81 13 SER B N 1
ATOM 2550 C CA . SER B 1 13 ? 12.992 -20.641 -9.5 1 95.81 13 SER B CA 1
ATOM 2551 C C . SER B 1 13 ? 12.125 -21.891 -9.406 1 95.81 13 SER B C 1
ATOM 2553 O O . SER B 1 13 ? 12.625 -22.984 -9.148 1 95.81 13 SER B O 1
ATOM 2555 N N . VAL B 1 14 ? 10.805 -21.719 -9.625 1 97.25 14 VAL B N 1
ATOM 2556 C CA . VAL B 1 14 ? 9.883 -22.859 -9.539 1 97.25 14 VAL B CA 1
ATOM 2557 C C . VAL B 1 14 ? 10.227 -23.875 -10.625 1 97.25 14 VAL B C 1
ATOM 2559 O O . VAL B 1 14 ? 10.32 -25.078 -10.352 1 97.25 14 VAL B O 1
ATOM 2562 N N . GLY B 1 15 ? 10.438 -23.359 -11.836 1 98.31 15 GLY B N 1
ATOM 2563 C CA . GLY B 1 15 ? 10.797 -24.234 -12.938 1 98.31 15 GLY B CA 1
ATOM 2564 C C . GLY B 1 15 ? 12.086 -25.016 -12.688 1 98.31 15 GLY B C 1
ATOM 2565 O O . GLY B 1 15 ? 12.164 -26.203 -12.977 1 98.31 15 GLY B O 1
ATOM 2566 N N . ALA B 1 16 ? 13.031 -24.375 -12.125 1 98.44 16 ALA B N 1
ATOM 2567 C CA . ALA B 1 16 ? 14.336 -24.969 -11.875 1 98.44 16 ALA B CA 1
ATOM 2568 C C . ALA B 1 16 ? 14.227 -26.125 -10.891 1 98.44 16 ALA B C 1
ATOM 2570 O O . ALA B 1 16 ? 14.734 -27.234 -11.141 1 98.44 16 ALA B O 1
ATOM 2571 N N . VAL B 1 17 ? 13.555 -25.891 -9.805 1 98.44 17 VAL B N 1
ATOM 2572 C CA . VAL B 1 17 ? 13.414 -26.938 -8.789 1 98.44 17 VAL B CA 1
ATOM 2573 C C . VAL B 1 17 ? 12.562 -28.078 -9.328 1 98.44 17 VAL B C 1
ATOM 2575 O O . VAL B 1 17 ? 12.867 -29.25 -9.094 1 98.44 17 VAL B O 1
ATOM 2578 N N . LEU B 1 18 ? 11.57 -27.734 -10.07 1 98.5 18 LEU B N 1
ATOM 2579 C CA . LEU B 1 18 ? 10.711 -28.734 -10.68 1 98.5 18 LEU B CA 1
ATOM 2580 C C . LEU B 1 18 ? 11.5 -29.609 -11.641 1 98.5 18 LEU B C 1
ATOM 2582 O O . LEU B 1 18 ? 11.344 -30.828 -11.648 1 98.5 18 LEU B O 1
ATOM 2586 N N . ILE B 1 19 ? 12.312 -29.016 -12.422 1 98.62 19 ILE B N 1
ATOM 2587 C CA . ILE B 1 19 ? 13.117 -29.734 -13.391 1 98.62 19 ILE B CA 1
ATOM 2588 C C . ILE B 1 19 ? 14.086 -30.672 -12.664 1 98.62 19 ILE B C 1
ATOM 2590 O O . ILE B 1 19 ? 14.305 -31.812 -13.094 1 98.62 19 ILE B O 1
ATOM 2594 N N . TYR B 1 20 ? 14.672 -30.156 -11.578 1 98.44 20 TYR B N 1
ATOM 2595 C CA . TYR B 1 20 ? 15.516 -31.031 -10.758 1 98.44 20 TYR B CA 1
ATOM 2596 C C . TYR B 1 20 ? 14.742 -32.25 -10.273 1 98.44 20 TYR B C 1
ATOM 2598 O O . TYR B 1 20 ? 15.219 -33.375 -10.391 1 98.44 20 TYR B O 1
ATOM 2606 N N . LEU B 1 21 ? 13.562 -32.062 -9.781 1 98.19 21 LEU B N 1
ATOM 2607 C CA . LEU B 1 21 ? 12.734 -33.188 -9.297 1 98.19 21 LEU B CA 1
ATOM 2608 C C . LEU B 1 21 ? 12.398 -34.156 -10.43 1 98.19 21 LEU B C 1
ATOM 2610 O O . LEU B 1 21 ? 12.492 -35.375 -10.266 1 98.19 21 LEU B O 1
ATOM 2614 N N . LEU B 1 22 ? 12.023 -33.625 -11.586 1 98.06 22 LEU B N 1
ATOM 2615 C CA . LEU B 1 22 ? 11.688 -34.438 -12.742 1 98.06 22 LEU B CA 1
ATOM 2616 C C . LEU B 1 22 ? 12.883 -35.25 -13.188 1 98.06 22 LEU B C 1
ATOM 2618 O O . LEU B 1 22 ? 12.719 -36.406 -13.633 1 98.06 22 LEU B O 1
ATOM 2622 N N . SER B 1 23 ? 14.07 -34.719 -13.047 1 97.75 23 SER B N 1
ATOM 2623 C CA . SER B 1 23 ? 15.281 -35.375 -13.508 1 97.75 23 SER B CA 1
ATOM 2624 C C . SER B 1 23 ? 15.555 -36.656 -12.719 1 97.75 23 SER B C 1
ATOM 2626 O O . SER B 1 23 ? 16.344 -37.5 -13.148 1 97.75 23 SER B O 1
ATOM 2628 N N . LYS B 1 24 ? 14.922 -36.781 -11.633 1 97.12 24 LYS B N 1
ATOM 2629 C CA . LYS B 1 24 ? 15.094 -37.969 -10.797 1 97.12 24 LYS B CA 1
ATOM 2630 C C . LYS B 1 24 ? 14.156 -39.094 -11.227 1 97.12 24 LYS B C 1
ATOM 2632 O O . LYS B 1 24 ? 14.344 -40.25 -10.852 1 97.12 24 LYS B O 1
ATOM 2637 N N . SER B 1 25 ? 13.172 -38.75 -12.008 1 96.56 25 SER B N 1
ATOM 2638 C CA . SER B 1 25 ? 12.164 -39.75 -12.344 1 96.56 25 SER B CA 1
ATOM 2639 C C . SER B 1 25 ? 12.094 -39.969 -13.852 1 96.56 25 SER B C 1
ATOM 2641 O O . SER B 1 25 ? 11.594 -41 -14.305 1 96.56 25 SER B O 1
ATOM 2643 N N . ILE B 1 26 ? 12.516 -39.031 -14.609 1 95.81 26 ILE B N 1
ATOM 2644 C CA . ILE B 1 26 ? 12.516 -39.156 -16.062 1 95.81 26 ILE B CA 1
ATOM 2645 C C . ILE B 1 26 ? 13.867 -38.719 -16.625 1 95.81 26 ILE B C 1
ATOM 2647 O O . ILE B 1 26 ? 14.586 -37.938 -15.992 1 95.81 26 ILE B O 1
ATOM 2651 N N . ASN B 1 27 ? 14.227 -39.281 -17.797 1 96.69 27 ASN B N 1
ATOM 2652 C CA . ASN B 1 27 ? 15.461 -38.875 -18.453 1 96.69 27 ASN B CA 1
ATOM 2653 C C . ASN B 1 27 ? 15.438 -37.375 -18.766 1 96.69 27 ASN B C 1
ATOM 2655 O O . ASN B 1 27 ? 14.484 -36.875 -19.359 1 96.69 27 ASN B O 1
ATOM 2659 N N . ILE B 1 28 ? 16.453 -36.688 -18.359 1 97.19 28 ILE B N 1
ATOM 2660 C CA . ILE B 1 28 ? 16.516 -35.25 -18.453 1 97.19 28 ILE B CA 1
ATOM 2661 C C . ILE B 1 28 ? 16.469 -34.844 -19.922 1 97.19 28 ILE B C 1
ATOM 2663 O O . ILE B 1 28 ? 16.047 -33.719 -20.25 1 97.19 28 ILE B O 1
ATOM 2667 N N . SER B 1 29 ? 16.844 -35.75 -20.828 1 95.81 29 SER B N 1
ATOM 2668 C CA . SER B 1 29 ? 16.797 -35.438 -22.266 1 95.81 29 SER B CA 1
ATOM 2669 C C . SER B 1 29 ? 15.367 -35.281 -22.75 1 95.81 29 SER B C 1
ATOM 2671 O O . SER B 1 29 ? 15.125 -34.781 -23.844 1 95.81 29 SER B O 1
ATOM 2673 N N . ASN B 1 30 ? 14.43 -35.75 -21.922 1 97.12 30 ASN B N 1
ATOM 2674 C CA . ASN B 1 30 ? 13.016 -35.656 -22.266 1 97.12 30 ASN B CA 1
ATOM 2675 C C . ASN B 1 30 ? 12.406 -34.375 -21.75 1 97.12 30 ASN B C 1
ATOM 2677 O O . ASN B 1 30 ? 11.203 -34.125 -21.875 1 97.12 30 ASN B O 1
ATOM 2681 N N . VAL B 1 31 ? 13.203 -33.5 -21.156 1 98.12 31 VAL B N 1
ATOM 2682 C CA . VAL B 1 31 ? 12.711 -32.25 -20.562 1 98.12 31 VAL B CA 1
ATOM 2683 C C . VAL B 1 31 ? 13.273 -31.062 -21.328 1 98.12 31 VAL B C 1
ATOM 2685 O O . VAL B 1 31 ? 14.484 -30.922 -21.469 1 98.12 31 VAL B O 1
ATOM 2688 N N . VAL B 1 32 ? 12.383 -30.25 -21.859 1 98.56 32 VAL B N 1
ATOM 2689 C CA . VAL B 1 32 ? 12.711 -29 -22.516 1 98.56 32 VAL B CA 1
ATOM 2690 C C . VAL B 1 32 ? 12.203 -27.828 -21.688 1 98.56 32 VAL B C 1
ATOM 2692 O O . VAL B 1 32 ? 11.102 -27.891 -21.141 1 98.56 32 VAL B O 1
ATOM 2695 N N . VAL B 1 33 ? 13.008 -26.781 -21.562 1 98.75 33 VAL B N 1
ATOM 2696 C CA . VAL B 1 33 ? 12.594 -25.625 -20.766 1 98.75 33 VAL B CA 1
ATOM 2697 C C . VAL B 1 33 ? 12.727 -24.359 -21.594 1 98.75 33 VAL B C 1
ATOM 2699 O O . VAL B 1 33 ? 13.695 -24.188 -22.328 1 98.75 33 VAL B O 1
ATOM 2702 N N . VAL B 1 34 ? 11.695 -23.547 -21.547 1 98.44 34 VAL B N 1
ATOM 2703 C CA . VAL B 1 34 ? 11.758 -22.234 -22.172 1 98.44 34 VAL B CA 1
ATOM 2704 C C . VAL B 1 34 ? 12.328 -21.219 -21.172 1 98.44 34 VAL B C 1
ATOM 2706 O O . VAL B 1 34 ? 11.781 -21.047 -20.078 1 98.44 34 VAL B O 1
ATOM 2709 N N . CYS B 1 35 ? 13.398 -20.656 -21.453 1 96.94 35 CYS B N 1
ATOM 2710 C CA . CYS B 1 35 ? 14.062 -19.625 -20.672 1 96.94 35 CYS B CA 1
ATOM 2711 C C . CYS B 1 35 ? 14.086 -18.297 -21.406 1 96.94 35 CYS B C 1
ATOM 2713 O O . CYS B 1 35 ? 14.109 -18.266 -22.641 1 96.94 35 CYS B O 1
ATOM 2715 N N . ARG B 1 36 ? 14 -17.219 -20.734 1 91.44 36 ARG B N 1
ATOM 2716 C CA . ARG B 1 36 ? 14.086 -15.898 -21.328 1 91.44 36 ARG B CA 1
ATOM 2717 C C . ARG B 1 36 ? 15.383 -15.203 -20.938 1 91.44 36 ARG B C 1
ATOM 2719 O O . ARG B 1 36 ? 16.438 -15.484 -21.516 1 91.44 36 ARG B O 1
ATOM 2726 N N . SER B 1 37 ? 15.359 -14.43 -19.844 1 90.81 37 SER B N 1
ATOM 2727 C CA . SER B 1 37 ? 16.5 -13.602 -19.469 1 90.81 37 SER B CA 1
ATOM 2728 C C . SER B 1 37 ? 17.703 -14.461 -19.062 1 90.81 37 SER B C 1
ATOM 2730 O O . SER B 1 37 ? 18.844 -14.039 -19.203 1 90.81 37 SER B O 1
ATOM 2732 N N . ASN B 1 38 ? 17.406 -15.602 -18.609 1 94.75 38 ASN B N 1
ATOM 2733 C CA . ASN B 1 38 ? 18.5 -16.438 -18.109 1 94.75 38 ASN B CA 1
ATOM 2734 C C . ASN B 1 38 ? 18.844 -17.547 -19.094 1 94.75 38 ASN B C 1
ATOM 2736 O O . ASN B 1 38 ? 19.516 -18.516 -18.734 1 94.75 38 ASN B O 1
ATOM 2740 N N . TYR B 1 39 ? 18.422 -17.453 -20.312 1 97.12 39 TYR B N 1
ATOM 2741 C CA . TYR B 1 39 ? 18.609 -18.5 -21.297 1 97.12 39 TYR B CA 1
ATOM 2742 C C . TYR B 1 39 ? 20.078 -18.844 -21.469 1 97.12 39 TYR B C 1
ATOM 2744 O O . TYR B 1 39 ? 20.469 -20 -21.422 1 97.12 39 TYR B O 1
ATOM 2752 N N . ASP B 1 40 ? 20.906 -17.828 -21.641 1 97.38 40 ASP B N 1
ATOM 2753 C CA . ASP B 1 40 ? 22.312 -18.062 -21.938 1 97.38 40 ASP B CA 1
ATOM 2754 C C . ASP B 1 40 ? 23 -18.844 -20.812 1 97.38 40 ASP B C 1
ATOM 2756 O O . ASP B 1 40 ? 23.75 -19.781 -21.047 1 97.38 40 ASP B O 1
ATOM 2760 N N . SER B 1 41 ? 22.641 -18.438 -19.641 1 97.31 41 SER B N 1
ATOM 2761 C CA . SER B 1 41 ? 23.219 -19.094 -18.469 1 97.31 41 SER B CA 1
ATOM 2762 C C . SER B 1 41 ? 22.75 -20.547 -18.359 1 97.31 41 SER B C 1
ATOM 2764 O O . SER B 1 41 ? 23.547 -21.453 -18.141 1 97.31 41 SER B O 1
ATOM 2766 N N . VAL B 1 42 ? 21.5 -20.75 -18.562 1 98 42 VAL B N 1
ATOM 2767 C CA . VAL B 1 42 ? 20.922 -22.078 -18.375 1 98 42 VAL B CA 1
ATOM 2768 C C . VAL B 1 42 ? 21.359 -22.984 -19.516 1 98 42 VAL B C 1
ATOM 2770 O O . VAL B 1 42 ? 21.625 -24.172 -19.297 1 98 42 VAL B O 1
ATOM 2773 N N . ALA B 1 43 ? 21.438 -22.484 -20.734 1 97.62 43 ALA B N 1
ATOM 2774 C CA . ALA B 1 43 ? 21.875 -23.266 -21.875 1 97.62 43 ALA B CA 1
ATOM 2775 C C . ALA B 1 43 ? 23.312 -23.734 -21.703 1 97.62 43 ALA B C 1
ATOM 2777 O O . ALA B 1 43 ? 23.656 -24.859 -22.109 1 97.62 43 ALA B O 1
ATOM 2778 N N . GLN B 1 44 ? 24.094 -22.922 -21.078 1 97.5 44 GLN B N 1
ATOM 2779 C CA . GLN B 1 44 ? 25.516 -23.234 -20.922 1 97.5 44 GLN B CA 1
ATOM 2780 C C . GLN B 1 44 ? 25.766 -24.094 -19.688 1 97.5 44 GLN B C 1
ATOM 2782 O O . GLN B 1 44 ? 26.484 -25.094 -19.766 1 97.5 44 GLN B O 1
ATOM 2787 N N . ASN B 1 45 ? 25.125 -23.75 -18.578 1 97.44 45 ASN B N 1
ATOM 2788 C CA . ASN B 1 45 ? 25.547 -24.312 -17.297 1 97.44 45 ASN B CA 1
ATOM 2789 C C . ASN B 1 45 ? 24.438 -25.172 -16.672 1 97.44 45 ASN B C 1
ATOM 2791 O O . ASN B 1 45 ? 24.703 -25.922 -15.734 1 97.44 45 ASN B O 1
ATOM 2795 N N . GLY B 1 46 ? 23.281 -25.109 -17.219 1 98.25 46 GLY B N 1
ATOM 2796 C CA . GLY B 1 46 ? 22.141 -25.703 -16.531 1 98.25 46 GLY B CA 1
ATOM 2797 C C . GLY B 1 46 ? 21.734 -24.906 -15.297 1 98.25 46 GLY B C 1
ATOM 2798 O O . GLY B 1 46 ? 22.016 -23.719 -15.188 1 98.25 46 GLY B O 1
ATOM 2799 N N . PHE B 1 47 ? 20.922 -25.594 -14.453 1 98.69 47 PHE B N 1
ATOM 2800 C CA . PHE B 1 47 ? 20.5 -25 -13.188 1 98.69 47 PHE B CA 1
ATOM 2801 C C . PHE B 1 47 ? 21.344 -25.516 -12.031 1 98.69 47 PHE B C 1
ATOM 2803 O O . PHE B 1 47 ? 21.797 -26.656 -12.047 1 98.69 47 PHE B O 1
ATOM 2810 N N . THR B 1 48 ? 21.562 -24.672 -11.117 1 98.75 48 THR B N 1
ATOM 2811 C CA . THR B 1 48 ? 22.141 -25.031 -9.82 1 98.75 48 THR B CA 1
ATOM 2812 C C . THR B 1 48 ? 21.125 -24.812 -8.703 1 98.75 48 THR B C 1
ATOM 2814 O O . THR B 1 48 ? 20.609 -23.703 -8.531 1 98.75 48 THR B O 1
ATOM 2817 N N . ILE B 1 49 ? 20.844 -25.875 -7.934 1 98.31 49 ILE B N 1
ATOM 2818 C CA . ILE B 1 49 ? 19.844 -25.781 -6.863 1 98.31 49 ILE B CA 1
ATOM 2819 C C . ILE B 1 49 ? 20.531 -25.938 -5.508 1 98.31 49 ILE B C 1
ATOM 2821 O O . ILE B 1 49 ? 21.281 -26.891 -5.281 1 98.31 49 ILE B O 1
ATOM 2825 N N . ASN B 1 50 ? 20.375 -24.984 -4.691 1 98.5 50 ASN B N 1
ATOM 2826 C CA . ASN B 1 50 ? 20.75 -25.047 -3.287 1 98.5 50 ASN B CA 1
ATOM 2827 C C . ASN B 1 50 ? 19.547 -25.25 -2.383 1 98.5 50 ASN B C 1
ATOM 2829 O O . ASN B 1 50 ? 18.844 -24.297 -2.057 1 98.5 50 ASN B O 1
ATOM 2833 N N . SER B 1 51 ? 19.344 -26.531 -1.975 1 98.06 51 SER B N 1
ATOM 2834 C CA . SER B 1 51 ? 18.141 -26.906 -1.252 1 98.06 51 SER B CA 1
ATOM 2835 C C . SER B 1 51 ? 18.453 -27.344 0.173 1 98.06 51 SER B C 1
ATOM 2837 O O . SER B 1 51 ? 19.406 -28.109 0.398 1 98.06 51 SER B O 1
ATOM 2839 N N . THR B 1 52 ? 17.641 -26.891 1.083 1 96.94 52 THR B N 1
ATOM 2840 C CA . THR B 1 52 ? 17.828 -27.297 2.471 1 96.94 52 THR B CA 1
ATOM 2841 C C . THR B 1 52 ? 17.406 -28.75 2.672 1 96.94 52 THR B C 1
ATOM 2843 O O . THR B 1 52 ? 17.781 -29.375 3.672 1 96.94 52 THR B O 1
ATOM 2846 N N . ILE B 1 53 ? 16.734 -29.344 1.689 1 95.38 53 ILE B N 1
ATOM 2847 C CA . ILE B 1 53 ? 16.234 -30.688 1.945 1 95.38 53 ILE B CA 1
ATOM 2848 C C . ILE B 1 53 ? 16.781 -31.641 0.89 1 95.38 53 ILE B C 1
ATOM 2850 O O . ILE B 1 53 ? 16.812 -32.844 1.11 1 95.38 53 ILE B O 1
ATOM 2854 N N . TYR B 1 54 ? 17.25 -31.125 -0.192 1 96.56 54 TYR B N 1
ATOM 2855 C CA . TYR B 1 54 ? 17.719 -32.031 -1.238 1 96.56 54 TYR B CA 1
ATOM 2856 C C . TYR B 1 54 ? 19.234 -31.984 -1.348 1 96.56 54 TYR B C 1
ATOM 2858 O O . TYR B 1 54 ? 19.844 -32.875 -1.95 1 96.56 54 TYR B O 1
ATOM 2866 N N . GLY B 1 55 ? 19.844 -30.953 -0.88 1 97 55 GLY B N 1
ATOM 2867 C CA . GLY B 1 55 ? 21.297 -30.828 -0.955 1 97 55 GLY B CA 1
ATOM 2868 C C . GLY B 1 55 ? 21.734 -29.5 -1.546 1 97 55 GLY B C 1
ATOM 2869 O O . GLY B 1 55 ? 20.922 -28.719 -2.016 1 97 55 GLY B O 1
ATOM 2870 N N . THR B 1 56 ? 23.062 -29.234 -1.559 1 97.25 56 THR B N 1
ATOM 2871 C CA . THR B 1 56 ? 23.641 -27.984 -2.045 1 97.25 56 THR B CA 1
ATOM 2872 C C . THR B 1 56 ? 24.453 -28.234 -3.311 1 97.25 56 THR B C 1
ATOM 2874 O O . THR B 1 56 ? 25.156 -29.25 -3.424 1 97.25 56 THR B O 1
ATOM 2877 N N . GLY B 1 57 ? 24.328 -27.297 -4.219 1 97.81 57 GLY B N 1
ATOM 2878 C CA . GLY B 1 57 ? 25.109 -27.359 -5.441 1 97.81 57 GLY B CA 1
ATOM 2879 C C . GLY B 1 57 ? 24.609 -28.406 -6.414 1 97.81 57 GLY B C 1
ATOM 2880 O O . GLY B 1 57 ? 25.391 -28.984 -7.18 1 97.81 57 GLY B O 1
ATOM 2881 N N . LEU B 1 58 ? 23.359 -28.703 -6.34 1 98.12 58 LEU B N 1
ATOM 2882 C CA . LEU B 1 58 ? 22.781 -29.703 -7.23 1 98.12 58 LEU B CA 1
ATOM 2883 C C . LEU B 1 58 ? 22.672 -29.172 -8.656 1 98.12 58 LEU B C 1
ATOM 2885 O O . LEU B 1 58 ? 22.25 -28.031 -8.859 1 98.12 58 LEU B O 1
ATOM 2889 N N . GLN B 1 59 ? 23.125 -30 -9.594 1 98.12 59 GLN B N 1
ATOM 2890 C CA . GLN B 1 59 ? 23.141 -29.531 -10.977 1 98.12 59 GLN B CA 1
ATOM 2891 C C . GLN B 1 59 ? 22.188 -30.359 -11.844 1 98.12 59 GLN B C 1
ATOM 2893 O O . GLN B 1 59 ? 22.078 -31.578 -11.672 1 98.12 59 GLN B O 1
ATOM 2898 N N . VAL B 1 60 ? 21.484 -29.703 -12.695 1 98.38 60 VAL B N 1
ATOM 2899 C CA . VAL B 1 60 ? 20.641 -30.359 -13.703 1 98.38 60 VAL B CA 1
ATOM 2900 C C . VAL B 1 60 ? 20.672 -29.547 -14.992 1 98.38 60 VAL B C 1
ATOM 2902 O O . VAL B 1 60 ? 20.672 -28.312 -14.961 1 98.38 60 VAL B O 1
ATOM 2905 N N . LYS B 1 61 ? 20.75 -30.219 -16.125 1 98.12 61 LYS B N 1
ATOM 2906 C CA . LYS B 1 61 ? 20.828 -29.516 -17.406 1 98.12 61 LYS B CA 1
ATOM 2907 C C . LYS B 1 61 ? 19.812 -30.047 -18.406 1 98.12 61 LYS B C 1
ATOM 2909 O O . LYS B 1 61 ? 20.094 -30.984 -19.156 1 98.12 61 LYS B O 1
ATOM 2914 N N . PRO B 1 62 ? 18.656 -29.438 -18.453 1 97.88 62 PRO B N 1
ATOM 2915 C CA . PRO B 1 62 ? 17.672 -29.75 -19.484 1 97.88 62 PRO B CA 1
ATOM 2916 C C . PRO B 1 62 ? 18.016 -29.125 -20.828 1 97.88 62 PRO B C 1
ATOM 2918 O O . PRO B 1 62 ? 19.016 -28.391 -20.938 1 97.88 62 PRO B O 1
ATOM 2921 N N . THR B 1 63 ? 17.328 -29.531 -21.891 1 97.94 63 THR B N 1
ATOM 2922 C CA . THR B 1 63 ? 17.391 -28.766 -23.125 1 97.94 63 THR B CA 1
ATOM 2923 C C . THR B 1 63 ? 16.75 -27.406 -22.969 1 97.94 63 THR B C 1
ATOM 2925 O O . THR B 1 63 ? 15.531 -27.312 -22.75 1 97.94 63 THR B O 1
ATOM 2928 N N . ALA B 1 64 ? 17.531 -26.375 -23 1 98.5 64 ALA B N 1
ATOM 2929 C CA . ALA B 1 64 ? 17.016 -25.016 -22.859 1 98.5 64 ALA B CA 1
ATOM 2930 C C . ALA B 1 64 ? 16.75 -24.391 -24.234 1 98.5 64 ALA B C 1
ATOM 2932 O O . ALA B 1 64 ? 17.547 -24.547 -25.156 1 98.5 64 ALA B O 1
ATOM 2933 N N . VAL B 1 65 ? 15.625 -23.734 -24.344 1 98.5 65 VAL B N 1
ATOM 2934 C CA . VAL B 1 65 ? 15.273 -23.016 -25.562 1 98.5 65 VAL B CA 1
ATOM 2935 C C . VAL B 1 65 ? 14.789 -21.609 -25.219 1 98.5 65 VAL B C 1
ATOM 2937 O O . VAL B 1 65 ? 14.484 -21.312 -24.062 1 98.5 65 VAL B O 1
ATOM 2940 N N . ARG B 1 66 ? 14.664 -20.719 -26.234 1 96.06 66 ARG B N 1
ATOM 2941 C CA . ARG B 1 66 ? 14.312 -19.312 -26.016 1 96.06 66 ARG B CA 1
ATOM 2942 C C . ARG B 1 66 ? 12.82 -19.094 -26.188 1 96.06 66 ARG B C 1
ATOM 2944 O O . ARG B 1 66 ? 12.273 -18.094 -25.703 1 96.06 66 ARG B O 1
ATOM 2951 N N . SER B 1 67 ? 12.203 -20.125 -26.938 1 96.75 67 SER B N 1
ATOM 2952 C CA . SER B 1 67 ? 10.805 -19.906 -27.297 1 96.75 67 SER B CA 1
ATOM 2953 C C . SER B 1 67 ? 10.07 -21.234 -27.453 1 96.75 67 SER B C 1
ATOM 2955 O O . SER B 1 67 ? 10.695 -22.297 -27.562 1 96.75 67 SER B O 1
ATOM 2957 N N . VAL B 1 68 ? 8.742 -21.078 -27.469 1 97.69 68 VAL B N 1
ATOM 2958 C CA . VAL B 1 68 ? 7.918 -22.266 -27.672 1 97.69 68 VAL B CA 1
ATOM 2959 C C . VAL B 1 68 ? 8.148 -22.812 -29.078 1 97.69 68 VAL B C 1
ATOM 2961 O O . VAL B 1 68 ? 8.125 -24.031 -29.281 1 97.69 68 VAL B O 1
ATOM 2964 N N . SER B 1 69 ? 8.383 -21.953 -30.016 1 96.56 69 SER B N 1
ATOM 2965 C CA . SER B 1 69 ? 8.695 -22.375 -31.375 1 96.56 69 SER B CA 1
ATOM 2966 C C . SER B 1 69 ? 9.961 -23.234 -31.422 1 96.56 69 SER B C 1
ATOM 2968 O O . SER B 1 69 ? 9.992 -24.266 -32.094 1 96.56 69 SER B O 1
ATOM 2970 N N . GLU B 1 70 ? 10.914 -22.781 -30.703 1 97.56 70 GLU B N 1
ATOM 2971 C CA . GLU B 1 70 ? 12.148 -23.562 -30.625 1 97.56 70 GLU B CA 1
ATOM 2972 C C . GLU B 1 70 ? 11.93 -24.875 -29.906 1 97.56 70 GLU B C 1
ATOM 2974 O O . GLU B 1 70 ? 12.562 -25.891 -30.234 1 97.56 70 GLU B O 1
ATOM 2979 N N . ALA B 1 71 ? 11.039 -24.844 -28.969 1 98.12 71 ALA B N 1
ATOM 2980 C CA . ALA B 1 71 ? 10.719 -26.062 -28.234 1 98.12 71 ALA B CA 1
ATOM 2981 C C . ALA B 1 71 ? 10.117 -27.109 -29.172 1 98.12 71 ALA B C 1
ATOM 2983 O O . ALA B 1 71 ? 10.438 -28.297 -29.062 1 98.12 71 ALA B O 1
ATOM 2984 N N . THR B 1 72 ? 9.242 -26.672 -30.047 1 97.44 72 THR B N 1
ATOM 2985 C CA . THR B 1 72 ? 8.602 -27.578 -30.969 1 97.44 72 THR B CA 1
ATOM 2986 C C . THR B 1 72 ? 9.617 -28.188 -31.938 1 97.44 72 THR B C 1
ATOM 2988 O O . THR B 1 72 ? 9.477 -29.328 -32.344 1 97.44 72 THR B O 1
ATOM 2991 N N . LEU B 1 73 ? 10.625 -27.406 -32.25 1 96.56 73 LEU B N 1
ATOM 2992 C CA . LEU B 1 73 ? 11.695 -27.906 -33.094 1 96.56 73 LEU B CA 1
ATOM 2993 C C . LEU B 1 73 ? 12.562 -28.922 -32.344 1 96.56 73 LEU B C 1
ATOM 2995 O O . LEU B 1 73 ? 13.031 -29.906 -32.938 1 96.56 73 LEU B O 1
ATOM 2999 N N . ALA B 1 74 ? 12.703 -28.672 -31.125 1 94.94 74 ALA B N 1
ATOM 3000 C CA . ALA B 1 74 ? 13.523 -29.547 -30.297 1 94.94 74 ALA B CA 1
ATOM 3001 C C . ALA B 1 74 ? 12.82 -30.859 -30.031 1 94.94 74 ALA B C 1
ATOM 3003 O O . ALA B 1 74 ? 13.469 -31.875 -29.75 1 94.94 74 ALA B O 1
ATOM 3004 N N . CYS B 1 75 ? 11.523 -30.859 -30.062 1 94.38 75 CYS B N 1
ATOM 3005 C CA . CYS B 1 75 ? 10.711 -32.062 -29.828 1 94.38 75 CYS B CA 1
ATOM 3006 C C . CYS B 1 75 ? 9.633 -32.188 -30.906 1 94.38 75 CYS B C 1
ATOM 3008 O O . CYS B 1 75 ? 8.445 -32.031 -30.625 1 94.38 75 CYS B O 1
ATOM 3010 N N . PRO B 1 76 ? 9.977 -32.625 -32.031 1 92.31 76 PRO B N 1
ATOM 3011 C CA . PRO B 1 76 ? 9.047 -32.656 -33.188 1 92.31 76 PRO B CA 1
ATOM 3012 C C . PRO B 1 76 ? 7.871 -33.594 -32.969 1 92.31 76 PRO B C 1
ATOM 3014 O O . PRO B 1 76 ? 6.809 -33.406 -33.562 1 92.31 76 PRO B O 1
ATOM 3017 N N . ASP B 1 77 ? 8.062 -34.625 -32.125 1 92.31 77 ASP B N 1
ATOM 3018 C CA . ASP B 1 77 ? 7.008 -35.594 -31.875 1 92.31 77 ASP B CA 1
ATOM 3019 C C . ASP B 1 77 ? 5.969 -35.031 -30.906 1 92.31 77 ASP B C 1
ATOM 3021 O O . ASP B 1 77 ? 4.949 -35.688 -30.641 1 92.31 77 ASP B O 1
ATOM 3025 N N . GLY B 1 78 ? 6.266 -33.906 -30.328 1 95.81 78 GLY B N 1
ATOM 3026 C CA . GLY B 1 78 ? 5.301 -33.25 -29.453 1 95.81 78 GLY B CA 1
ATOM 3027 C C . GLY B 1 78 ? 5.57 -33.5 -27.984 1 95.81 78 GLY B C 1
ATOM 3028 O O . GLY B 1 78 ? 6.516 -34.188 -27.625 1 95.81 78 GLY B O 1
ATOM 3029 N N . PHE B 1 79 ? 4.746 -32.906 -27.156 1 98.31 79 PHE B N 1
ATOM 3030 C CA . PHE B 1 79 ? 4.898 -33 -25.703 1 98.31 79 PHE B CA 1
ATOM 3031 C C . PHE B 1 79 ? 3.697 -33.719 -25.078 1 98.31 79 PHE B C 1
ATOM 3033 O O . PHE B 1 79 ? 2.559 -33.5 -25.5 1 98.31 79 PHE B O 1
ATOM 3040 N N . ASP B 1 80 ? 4.008 -34.562 -24.141 1 98.12 80 ASP B N 1
ATOM 3041 C CA . ASP B 1 80 ? 2.947 -35.188 -23.359 1 98.12 80 ASP B CA 1
ATOM 3042 C C . ASP B 1 80 ? 2.406 -34.219 -22.297 1 98.12 80 ASP B C 1
ATOM 3044 O O . ASP B 1 80 ? 1.206 -34.219 -22.016 1 98.12 80 ASP B O 1
ATOM 3048 N N . TYR B 1 81 ? 3.301 -33.469 -21.703 1 98.69 81 TYR B N 1
ATOM 3049 C CA . TYR B 1 81 ? 2.963 -32.5 -20.672 1 98.69 81 TYR B CA 1
ATOM 3050 C C . TYR B 1 81 ? 3.59 -31.141 -20.984 1 98.69 81 TYR B C 1
ATOM 3052 O O . TYR B 1 81 ? 4.734 -31.062 -21.422 1 98.69 81 TYR B O 1
ATOM 3060 N N . ILE B 1 82 ? 2.85 -30.078 -20.75 1 98.81 82 ILE B N 1
ATOM 3061 C CA . ILE B 1 82 ? 3.377 -28.719 -20.641 1 98.81 82 ILE B CA 1
ATOM 3062 C C . ILE B 1 82 ? 3.127 -28.172 -19.234 1 98.81 82 ILE B C 1
ATOM 3064 O O . ILE B 1 82 ? 1.977 -28.047 -18.812 1 98.81 82 ILE B O 1
ATOM 3068 N N . LEU B 1 83 ? 4.18 -27.938 -18.5 1 98.81 83 LEU B N 1
ATOM 3069 C CA . LEU B 1 83 ? 4.109 -27.391 -17.156 1 98.81 83 LEU B CA 1
ATOM 3070 C C . LEU B 1 83 ? 4.344 -25.875 -17.156 1 98.81 83 LEU B C 1
ATOM 3072 O O . LEU B 1 83 ? 5.43 -25.422 -17.516 1 98.81 83 LEU B O 1
ATOM 3076 N N . ILE B 1 84 ? 3.311 -25.141 -16.797 1 98.44 84 ILE B N 1
ATOM 3077 C CA . ILE B 1 84 ? 3.402 -23.688 -16.734 1 98.44 84 ILE B CA 1
ATOM 3078 C C . ILE B 1 84 ? 3.939 -23.25 -15.375 1 98.44 84 ILE B C 1
ATOM 3080 O O . ILE B 1 84 ? 3.24 -23.359 -14.367 1 98.44 84 ILE B O 1
ATOM 3084 N N . THR B 1 85 ? 5.172 -22.766 -15.367 1 97.88 85 THR B N 1
ATOM 3085 C CA . THR B 1 85 ? 5.801 -22.406 -14.102 1 97.88 85 THR B CA 1
ATOM 3086 C C . THR B 1 85 ? 6.129 -20.906 -14.062 1 97.88 85 THR B C 1
ATOM 3088 O O . THR B 1 85 ? 6.809 -20.453 -13.148 1 97.88 85 THR B O 1
ATOM 3091 N N . THR B 1 86 ? 5.633 -20.188 -15.07 1 95.44 86 THR B N 1
ATOM 3092 C CA . THR B 1 86 ? 5.773 -18.734 -15.055 1 95.44 86 THR B CA 1
ATOM 3093 C C . THR B 1 86 ? 4.77 -18.109 -14.094 1 95.44 86 THR B C 1
ATOM 3095 O O . THR B 1 86 ? 3.74 -18.703 -13.781 1 95.44 86 THR B O 1
ATOM 3098 N N . LYS B 1 87 ? 5.078 -16.969 -13.625 1 91.81 87 LYS B N 1
ATOM 3099 C CA . LYS B 1 87 ? 4.074 -16.203 -12.891 1 91.81 87 LYS B CA 1
ATOM 3100 C C . LYS B 1 87 ? 2.848 -15.922 -13.758 1 91.81 87 LYS B C 1
ATOM 3102 O O . LYS B 1 87 ? 2.973 -15.688 -14.953 1 91.81 87 LYS B O 1
ATOM 3107 N N . ALA B 1 88 ? 1.731 -15.914 -13.078 1 88.94 88 ALA B N 1
ATOM 3108 C CA . ALA B 1 88 ? 0.481 -15.672 -13.789 1 88.94 88 ALA B CA 1
ATOM 3109 C C . ALA B 1 88 ? 0.282 -14.188 -14.062 1 88.94 88 ALA B C 1
ATOM 3111 O O . ALA B 1 88 ? -0.619 -13.562 -13.5 1 88.94 88 ALA B O 1
ATOM 3112 N N . ILE B 1 89 ? 1.104 -13.656 -14.883 1 86.88 89 ILE B N 1
ATOM 3113 C CA . ILE B 1 89 ? 1.078 -12.25 -15.25 1 86.88 89 ILE B CA 1
ATOM 3114 C C . ILE B 1 89 ? 0.989 -12.109 -16.766 1 86.88 89 ILE B C 1
ATOM 3116 O O . ILE B 1 89 ? 1.711 -12.789 -17.5 1 86.88 89 ILE B O 1
ATOM 3120 N N . ASP B 1 90 ? 0.062 -11.312 -17.125 1 75.56 90 ASP B N 1
ATOM 3121 C CA . ASP B 1 90 ? -0.01 -11.055 -18.562 1 75.56 90 ASP B CA 1
ATOM 3122 C C . ASP B 1 90 ? 0.935 -9.922 -18.969 1 75.56 90 ASP B C 1
ATOM 3124 O O . ASP B 1 90 ? 0.963 -8.867 -18.312 1 75.56 90 ASP B O 1
ATOM 3128 N N . SER B 1 91 ? 2.076 -10.062 -19.594 1 65.88 91 SER B N 1
ATOM 3129 C CA . SER B 1 91 ? 3.072 -9.055 -19.953 1 65.88 91 SER B CA 1
ATOM 3130 C C . SER B 1 91 ? 2.951 -8.641 -21.406 1 65.88 91 SER B C 1
ATOM 3132 O O . SER B 1 91 ? 3.768 -7.859 -21.906 1 65.88 91 SER B O 1
ATOM 3134 N N . GLY B 1 92 ? 1.876 -8.75 -21.969 1 72.56 92 GLY B N 1
ATOM 3135 C CA . GLY B 1 92 ? 1.92 -8.391 -23.375 1 72.56 92 GLY B CA 1
ATOM 3136 C C . GLY B 1 92 ? 0.575 -8.516 -24.078 1 72.56 92 GLY B C 1
ATOM 3137 O O . GLY B 1 92 ? -0.471 -8.398 -23.438 1 72.56 92 GLY B O 1
ATOM 3138 N N . LYS B 1 93 ? 0.751 -8.602 -25.328 1 77.5 93 LYS B N 1
ATOM 3139 C CA . LYS B 1 93 ? -0.411 -8.672 -26.203 1 77.5 93 LYS B CA 1
ATOM 3140 C C . LYS B 1 93 ? -1.004 -10.07 -26.234 1 77.5 93 LYS B C 1
ATOM 3142 O O . LYS B 1 93 ? -2.172 -10.258 -26.594 1 77.5 93 LYS B O 1
ATOM 3147 N N . MET B 1 94 ? -0.195 -11.078 -25.797 1 88.94 94 MET B N 1
ATOM 3148 C CA . MET B 1 94 ? -0.666 -12.461 -25.828 1 88.94 94 MET B CA 1
ATOM 3149 C C . MET B 1 94 ? -0.744 -13.039 -24.422 1 88.94 94 MET B C 1
ATOM 3151 O O . MET B 1 94 ? 0.134 -12.789 -23.594 1 88.94 94 MET B O 1
ATOM 3155 N N . THR B 1 95 ? -1.762 -13.891 -24.266 1 92.75 95 THR B N 1
ATOM 3156 C CA . THR B 1 95 ? -1.878 -14.625 -23 1 92.75 95 THR B CA 1
ATOM 3157 C C . THR B 1 95 ? -0.895 -15.797 -22.969 1 92.75 95 THR B C 1
ATOM 3159 O O . THR B 1 95 ? -0.378 -16.203 -24.016 1 92.75 95 THR B O 1
ATOM 3162 N N . GLN B 1 96 ? -0.604 -16.25 -21.844 1 94.62 96 GLN B N 1
ATOM 3163 C CA . GLN B 1 96 ? 0.283 -17.406 -21.719 1 94.62 96 GLN B CA 1
ATOM 3164 C C . GLN B 1 96 ? -0.299 -18.625 -22.422 1 94.62 96 GLN B C 1
ATOM 3166 O O . GLN B 1 96 ? 0.44 -19.422 -23 1 94.62 96 GLN B O 1
ATOM 3171 N N . ALA B 1 97 ? -1.604 -18.766 -22.359 1 96.5 97 ALA B N 1
ATOM 3172 C CA . ALA B 1 97 ? -2.271 -19.859 -23.078 1 96.5 97 ALA B CA 1
ATOM 3173 C C . ALA B 1 97 ? -1.987 -19.781 -24.578 1 96.5 97 ALA B C 1
ATOM 3175 O O . ALA B 1 97 ? -1.684 -20.797 -25.203 1 96.5 97 ALA B O 1
ATOM 3176 N N . GLU B 1 98 ? -2.039 -18.609 -25.109 1 96.25 98 GLU B N 1
ATOM 3177 C CA . GLU B 1 98 ? -1.76 -18.422 -26.531 1 96.25 98 GLU B CA 1
ATOM 3178 C C . GLU B 1 98 ? -0.292 -18.688 -26.844 1 96.25 98 GLU B C 1
ATOM 3180 O O . GLU B 1 98 ? 0.029 -19.219 -27.922 1 96.25 98 GLU B O 1
ATOM 3185 N N . MET B 1 99 ? 0.526 -18.344 -25.953 1 95.25 99 MET B N 1
ATOM 3186 C CA . MET B 1 99 ? 1.963 -18.5 -26.172 1 95.25 99 MET B CA 1
ATOM 3187 C C . MET B 1 99 ? 2.342 -19.969 -26.312 1 95.25 99 MET B C 1
ATOM 3189 O O . MET B 1 99 ? 3.26 -20.297 -27.062 1 95.25 99 MET B O 1
ATOM 3193 N N . ILE B 1 100 ? 1.65 -20.859 -25.656 1 97.56 100 ILE B N 1
ATOM 3194 C CA . ILE B 1 100 ? 2.072 -22.25 -25.656 1 97.56 100 ILE B CA 1
ATOM 3195 C C . ILE B 1 100 ? 1.335 -23.016 -26.75 1 97.56 100 ILE B C 1
ATOM 3197 O O . ILE B 1 100 ? 1.618 -24.188 -27 1 97.56 100 ILE B O 1
ATOM 3201 N N . GLN B 1 101 ? 0.412 -22.422 -27.375 1 97.25 101 GLN B N 1
ATOM 3202 C CA . GLN B 1 101 ? -0.49 -23.062 -28.328 1 97.25 101 GLN B CA 1
ATOM 3203 C C . GLN B 1 101 ? 0.286 -23.875 -29.359 1 97.25 101 GLN B C 1
ATOM 3205 O O . GLN B 1 101 ? -0.093 -25 -29.672 1 97.25 101 GLN B O 1
ATOM 3210 N N . PRO B 1 102 ? 1.433 -23.375 -29.906 1 97.19 102 PRO B N 1
ATOM 3211 C CA . PRO B 1 102 ? 2.15 -24.125 -30.938 1 97.19 102 PRO B CA 1
ATOM 3212 C C . PRO B 1 102 ? 2.664 -25.484 -30.438 1 97.19 102 PRO B C 1
ATOM 3214 O O . PRO B 1 102 ? 2.928 -26.375 -31.234 1 97.19 102 PRO B O 1
ATOM 3217 N N . ALA B 1 103 ? 2.754 -25.641 -29.141 1 98.25 103 ALA B N 1
ATOM 3218 C CA . ALA B 1 103 ? 3.33 -26.859 -28.562 1 98.25 103 ALA B CA 1
ATOM 3219 C C . ALA B 1 103 ? 2.236 -27.797 -28.078 1 98.25 103 ALA B C 1
ATOM 3221 O O . ALA B 1 103 ? 2.527 -28.891 -27.594 1 98.25 103 ALA B O 1
ATOM 3222 N N . VAL B 1 104 ? 0.988 -27.422 -28.219 1 98.38 104 VAL B N 1
ATOM 3223 C CA . VAL B 1 104 ? -0.124 -28.203 -27.688 1 98.38 104 VAL B CA 1
ATOM 3224 C C . VAL B 1 104 ? -0.733 -29.062 -28.797 1 98.38 104 VAL B C 1
ATOM 3226 O O . VAL B 1 104 ? -1.186 -28.531 -29.812 1 98.38 104 VAL B O 1
ATOM 3229 N N . SER B 1 105 ? -0.719 -30.328 -28.625 1 96.69 105 SER B N 1
ATOM 3230 C CA . SER B 1 105 ? -1.451 -31.266 -29.453 1 96.69 105 SER B CA 1
ATOM 3231 C C . SER B 1 105 ? -2.717 -31.766 -28.766 1 96.69 105 SER B C 1
ATOM 3233 O O . SER B 1 105 ? -2.994 -31.375 -27.625 1 96.69 105 SER B O 1
ATOM 3235 N N . SER B 1 106 ? -3.484 -32.625 -29.391 1 94.12 106 SER B N 1
ATOM 3236 C CA . SER B 1 106 ? -4.734 -33.125 -28.828 1 94.12 106 SER B CA 1
ATOM 3237 C C . SER B 1 106 ? -4.473 -34 -27.609 1 94.12 106 SER B C 1
ATOM 3239 O O . SER B 1 106 ? -5.371 -34.219 -26.797 1 94.12 106 SER B O 1
ATOM 3241 N N . GLN B 1 107 ? -3.229 -34.438 -27.5 1 91.94 107 GLN B N 1
ATOM 3242 C CA . GLN B 1 107 ? -2.912 -35.375 -26.406 1 91.94 107 GLN B CA 1
ATOM 3243 C C . GLN B 1 107 ? -2.129 -34.688 -25.297 1 91.94 107 GLN B C 1
ATOM 3245 O O . GLN B 1 107 ? -1.841 -35.281 -24.266 1 91.94 107 GLN B O 1
ATOM 3250 N N . THR B 1 108 ? -1.759 -33.469 -25.531 1 98.25 108 THR B N 1
ATOM 3251 C CA . THR B 1 108 ? -0.905 -32.75 -24.594 1 98.25 108 THR B CA 1
ATOM 3252 C C . THR B 1 108 ? -1.691 -32.344 -23.344 1 98.25 108 THR B C 1
ATOM 3254 O O . THR B 1 108 ? -2.783 -31.781 -23.453 1 98.25 108 THR B O 1
ATOM 3257 N N . ALA B 1 109 ? -1.177 -32.719 -22.172 1 98.69 109 ALA B N 1
ATOM 3258 C CA . ALA B 1 109 ? -1.732 -32.219 -20.922 1 98.69 109 ALA B CA 1
ATOM 3259 C C . ALA B 1 109 ? -1.103 -30.906 -20.516 1 98.69 109 ALA B C 1
ATOM 3261 O O . ALA B 1 109 ? 0.109 -30.719 -20.656 1 98.69 109 ALA B O 1
ATOM 3262 N N . ILE B 1 110 ? -1.934 -29.953 -20.109 1 98.88 110 ILE B N 1
ATOM 3263 C CA . ILE B 1 110 ? -1.471 -28.641 -19.656 1 98.88 110 ILE B CA 1
ATOM 3264 C C . ILE B 1 110 ? -1.553 -28.562 -18.125 1 98.88 110 ILE B C 1
ATOM 3266 O O . ILE B 1 110 ? -2.631 -28.719 -17.547 1 98.88 110 ILE B O 1
ATOM 3270 N N . CYS B 1 111 ? -0.408 -28.375 -17.484 1 98.81 111 CYS B N 1
ATOM 3271 C CA . CYS B 1 111 ? -0.322 -28.328 -16.031 1 98.81 111 CYS B CA 1
ATOM 3272 C C . CYS B 1 111 ? -0.002 -26.922 -15.531 1 98.81 111 CYS B C 1
ATOM 3274 O O . CYS B 1 111 ? 1.082 -26.406 -15.789 1 98.81 111 CYS B O 1
ATOM 3276 N N . LEU B 1 112 ? -0.939 -26.375 -14.805 1 98.69 112 LEU B N 1
ATOM 3277 C CA . LEU B 1 112 ? -0.812 -25 -14.328 1 98.69 112 LEU B CA 1
ATOM 3278 C C . LEU B 1 112 ? -0.239 -24.953 -12.922 1 98.69 112 LEU B C 1
ATOM 3280 O O . LEU B 1 112 ? -0.967 -25.156 -11.945 1 98.69 112 LEU B O 1
ATOM 3284 N N . ILE B 1 113 ? 1.06 -24.641 -12.836 1 98.31 113 ILE B N 1
ATOM 3285 C CA . ILE B 1 113 ? 1.757 -24.516 -11.555 1 98.31 113 ILE B CA 1
ATOM 3286 C C . ILE B 1 113 ? 1.966 -23.031 -11.227 1 98.31 113 ILE B C 1
ATOM 3288 O O . ILE B 1 113 ? 3.086 -22.531 -11.305 1 98.31 113 ILE B O 1
ATOM 3292 N N . GLN B 1 114 ? 0.866 -22.391 -10.922 1 96.88 114 GLN B N 1
ATOM 3293 C CA . GLN B 1 114 ? 0.809 -20.953 -10.672 1 96.88 114 GLN B CA 1
ATOM 3294 C C . GLN B 1 114 ? -0.087 -20.641 -9.477 1 96.88 114 GLN B C 1
ATOM 3296 O O . GLN B 1 114 ? -0.959 -21.438 -9.125 1 96.88 114 GLN B O 1
ATOM 3301 N N . ASN B 1 115 ? 0.171 -19.562 -8.891 1 96.25 115 ASN B N 1
ATOM 3302 C CA . ASN B 1 115 ? -0.644 -19.141 -7.754 1 96.25 115 ASN B CA 1
ATOM 3303 C C . ASN B 1 115 ? -1.921 -18.438 -8.203 1 96.25 115 ASN B C 1
ATOM 3305 O O . ASN B 1 115 ? -1.985 -17.922 -9.32 1 96.25 115 ASN B O 1
ATOM 3309 N N . GLY B 1 116 ? -2.873 -18.5 -7.316 1 97.19 116 GLY B N 1
ATOM 3310 C CA . GLY B 1 116 ? -4.094 -17.734 -7.551 1 97.19 116 GLY B CA 1
ATOM 3311 C C . GLY B 1 116 ? -5.293 -18.625 -7.852 1 97.19 116 GLY B C 1
ATOM 3312 O O . GLY B 1 116 ? -5.227 -19.844 -7.691 1 97.19 116 GLY B O 1
ATOM 3313 N N . ILE B 1 117 ? -6.375 -18.016 -8.227 1 97.75 117 ILE B N 1
ATOM 3314 C CA . ILE B 1 117 ? -7.625 -18.703 -8.547 1 97.75 117 ILE B CA 1
ATOM 3315 C C . ILE B 1 117 ? -8.078 -18.312 -9.953 1 97.75 117 ILE B C 1
ATOM 3317 O O . ILE B 1 117 ? -7.637 -17.297 -10.492 1 97.75 117 ILE B O 1
ATOM 3321 N N . GLY B 1 118 ? -8.844 -19.141 -10.523 1 96.5 118 GLY B N 1
ATOM 3322 C CA . GLY B 1 118 ? -9.406 -18.844 -11.828 1 96.5 118 GLY B CA 1
ATOM 3323 C C . GLY B 1 118 ? -8.367 -18.828 -12.938 1 96.5 118 GLY B C 1
ATOM 3324 O O . GLY B 1 118 ? -8.633 -18.312 -14.031 1 96.5 118 GLY B O 1
ATOM 3325 N N . ILE B 1 119 ? -7.238 -19.375 -12.742 1 97.25 119 ILE B N 1
ATOM 3326 C CA . ILE B 1 119 ? -6.145 -19.297 -13.703 1 97.25 119 ILE B CA 1
ATOM 3327 C C . ILE B 1 119 ? -6.383 -20.281 -14.836 1 97.25 119 ILE B C 1
ATOM 3329 O O . ILE B 1 119 ? -5.746 -20.203 -15.891 1 97.25 119 ILE B O 1
ATOM 3333 N N . GLU B 1 120 ? -7.312 -21.203 -14.695 1 97.75 120 GLU B N 1
ATOM 3334 C CA . GLU B 1 120 ? -7.516 -22.312 -15.625 1 97.75 120 GLU B CA 1
ATOM 3335 C C . GLU B 1 120 ? -8.344 -21.875 -16.828 1 97.75 120 GLU B C 1
ATOM 3337 O O . GLU B 1 120 ? -8.188 -22.406 -17.922 1 97.75 120 GLU B O 1
ATOM 3342 N N . GLU B 1 121 ? -9.109 -20.828 -16.641 1 95.5 121 GLU B N 1
ATOM 3343 C CA . GLU B 1 121 ? -10.164 -20.5 -17.594 1 95.5 121 GLU B CA 1
ATOM 3344 C C . GLU B 1 121 ? -9.578 -20.141 -18.969 1 95.5 121 GLU B C 1
ATOM 3346 O O . GLU B 1 121 ? -10.07 -20.609 -20 1 95.5 121 GLU B O 1
ATOM 3351 N N . PRO B 1 122 ? -8.547 -19.328 -19.016 1 95.19 122 PRO B N 1
ATOM 3352 C CA . PRO B 1 122 ? -7.996 -19 -20.328 1 95.19 122 PRO B CA 1
ATOM 3353 C C . PRO B 1 122 ? -7.48 -20.234 -21.078 1 95.19 122 PRO B C 1
ATOM 3355 O O . PRO B 1 122 ? -7.57 -20.297 -22.312 1 95.19 122 PRO B O 1
ATOM 3358 N N . TYR B 1 123 ? -6.98 -21.203 -20.406 1 98 123 TYR B N 1
ATOM 3359 C CA . TYR B 1 123 ? -6.473 -22.422 -21.016 1 98 123 TYR B CA 1
ATOM 3360 C C . TYR B 1 123 ? -7.617 -23.328 -21.453 1 98 123 TYR B C 1
ATOM 3362 O O . TYR B 1 123 ? -7.574 -23.906 -22.547 1 98 123 TYR B O 1
ATOM 3370 N N . ARG B 1 124 ? -8.602 -23.438 -20.609 1 98 124 ARG B N 1
ATOM 3371 C CA . ARG B 1 124 ? -9.758 -24.25 -20.953 1 98 124 ARG B CA 1
ATOM 3372 C C . ARG B 1 124 ? -10.453 -23.719 -22.203 1 98 124 ARG B C 1
ATOM 3374 O O . ARG B 1 124 ? -10.875 -24.484 -23.062 1 98 124 ARG B O 1
ATOM 3381 N N . ALA B 1 125 ? -10.586 -22.438 -22.297 1 97.31 125 ALA B N 1
ATOM 3382 C CA . ALA B 1 125 ? -11.242 -21.781 -23.422 1 97.31 125 ALA B CA 1
ATOM 3383 C C . ALA B 1 125 ? -10.5 -22.078 -24.719 1 97.31 125 ALA B C 1
ATOM 3385 O O . ALA B 1 125 ? -11.125 -22.297 -25.766 1 97.31 125 ALA B O 1
ATOM 3386 N N . LEU B 1 126 ? -9.219 -22.109 -24.672 1 97.56 126 LEU B N 1
ATOM 3387 C CA . LEU B 1 126 ? -8.398 -22.25 -25.859 1 97.56 126 LEU B CA 1
ATOM 3388 C C . LEU B 1 126 ? -8.195 -23.734 -26.203 1 97.56 126 LEU B C 1
ATOM 3390 O O . LEU B 1 126 ? -8.031 -24.094 -27.375 1 97.56 126 LEU B O 1
ATOM 3394 N N . PHE B 1 127 ? -8.219 -24.578 -25.172 1 98.19 127 PHE B N 1
ATOM 3395 C CA . PHE B 1 127 ? -7.98 -26.016 -25.344 1 98.19 127 PHE B CA 1
ATOM 3396 C C . PHE B 1 127 ? -9.094 -26.828 -24.688 1 98.19 127 PHE B C 1
ATOM 3398 O O . PHE B 1 127 ? -8.852 -27.562 -23.734 1 98.19 127 PHE B O 1
ATOM 3405 N N . PRO B 1 128 ? -10.266 -26.891 -25.266 1 97.31 128 PRO B N 1
ATOM 3406 C CA . PRO B 1 128 ? -11.461 -27.422 -24.609 1 97.31 128 PRO B CA 1
ATOM 3407 C C . PRO B 1 128 ? -11.383 -28.922 -24.375 1 97.31 128 PRO B C 1
ATOM 3409 O O . PRO B 1 128 ? -12.039 -29.453 -23.469 1 97.31 128 PRO B O 1
ATOM 3412 N N . ASN B 1 129 ? -10.516 -29.641 -25.125 1 97 129 ASN B N 1
ATOM 3413 C CA . ASN B 1 129 ? -10.531 -31.094 -25.047 1 97 129 ASN B CA 1
ATOM 3414 C C . ASN B 1 129 ? -9.266 -31.641 -24.406 1 97 129 ASN B C 1
ATOM 3416 O O . ASN B 1 129 ? -9.141 -32.844 -24.188 1 97 129 ASN B O 1
ATOM 3420 N N . ASN B 1 130 ? -8.32 -30.781 -24.078 1 98.62 130 ASN B N 1
ATOM 3421 C CA . ASN B 1 130 ? -7.062 -31.234 -23.484 1 98.62 130 ASN B CA 1
ATOM 3422 C C . ASN B 1 130 ? -7.191 -31.438 -21.984 1 98.62 130 ASN B C 1
ATOM 3424 O O . ASN B 1 130 ? -7.953 -30.734 -21.312 1 98.62 130 ASN B O 1
ATOM 3428 N N . PRO B 1 131 ? -6.457 -32.5 -21.438 1 98.31 131 PRO B N 1
ATOM 3429 C CA . PRO B 1 131 ? -6.371 -32.531 -19.969 1 98.31 131 PRO B CA 1
ATOM 3430 C C . PRO B 1 131 ? -5.715 -31.281 -19.391 1 98.31 131 PRO B C 1
ATOM 3432 O O . PRO B 1 131 ? -4.711 -30.797 -19.906 1 98.31 131 PRO B O 1
ATOM 3435 N N . ILE B 1 132 ? -6.359 -30.734 -18.422 1 98.69 132 ILE B N 1
ATOM 3436 C CA . ILE B 1 132 ? -5.785 -29.625 -17.656 1 98.69 132 ILE B CA 1
ATOM 3437 C C . ILE B 1 132 ? -5.605 -30.047 -16.203 1 98.69 132 ILE B C 1
ATOM 3439 O O . ILE B 1 132 ? -6.551 -30.516 -15.562 1 98.69 132 ILE B O 1
ATOM 3443 N N . ALA B 1 133 ? -4.352 -30.016 -15.727 1 98.69 133 ALA B N 1
ATOM 3444 C CA . ALA B 1 133 ? -4.055 -30.203 -14.312 1 98.69 133 ALA B CA 1
ATOM 3445 C C . ALA B 1 133 ? -3.82 -28.859 -13.617 1 98.69 133 ALA B C 1
ATOM 3447 O O . ALA B 1 133 ? -2.936 -28.094 -14.016 1 98.69 133 ALA B O 1
ATOM 3448 N N . SER B 1 134 ? -4.66 -28.547 -12.68 1 98.62 134 SER B N 1
ATOM 3449 C CA . SER B 1 134 ? -4.438 -27.406 -11.789 1 98.62 134 SER B CA 1
ATOM 3450 C C . SER B 1 134 ? -3.602 -27.812 -10.578 1 98.62 134 SER B C 1
ATOM 3452 O O . SER B 1 134 ? -3.879 -28.828 -9.938 1 98.62 134 SER B O 1
ATOM 3454 N N . VAL B 1 135 ? -2.545 -27.016 -10.297 1 98.75 135 VAL B N 1
ATOM 3455 C CA . VAL B 1 135 ? -1.606 -27.469 -9.273 1 98.75 135 VAL B CA 1
ATOM 3456 C C . VAL B 1 135 ? -1.389 -26.375 -8.242 1 98.75 135 VAL B C 1
ATOM 3458 O O . VAL B 1 135 ? -1.015 -25.25 -8.594 1 98.75 135 VAL B O 1
ATOM 3461 N N . VAL B 1 136 ? -1.684 -26.656 -6.973 1 98.5 136 VAL B N 1
ATOM 3462 C CA . VAL B 1 136 ? -1.307 -25.828 -5.836 1 98.5 136 VAL B CA 1
ATOM 3463 C C . VAL B 1 136 ? 0.072 -26.234 -5.324 1 98.5 136 VAL B C 1
ATOM 3465 O O . VAL B 1 136 ? 0.282 -27.391 -4.953 1 98.5 136 VAL B O 1
ATOM 3468 N N . ILE B 1 137 ? 0.976 -25.312 -5.32 1 97.88 137 ILE B N 1
ATOM 3469 C CA . ILE B 1 137 ? 2.355 -25.672 -5.004 1 97.88 137 ILE B CA 1
ATOM 3470 C C . ILE B 1 137 ? 2.787 -24.953 -3.723 1 97.88 137 ILE B C 1
ATOM 3472 O O . ILE B 1 137 ? 2.432 -23.797 -3.498 1 97.88 137 ILE B O 1
ATOM 3476 N N . TYR B 1 138 ? 3.387 -25.625 -2.797 1 96.88 138 TYR B N 1
ATOM 3477 C CA . TYR B 1 138 ? 4.156 -25.094 -1.673 1 96.88 138 TYR B CA 1
ATOM 3478 C C . TYR B 1 138 ? 5.641 -25.406 -1.837 1 96.88 138 TYR B C 1
ATOM 3480 O O . TYR B 1 138 ? 6.086 -26.516 -1.529 1 96.88 138 TYR B O 1
ATOM 3488 N N . MET B 1 139 ? 6.348 -24.5 -2.346 1 96.44 139 MET B N 1
ATOM 3489 C CA . MET B 1 139 ? 7.758 -24.688 -2.668 1 96.44 139 MET B CA 1
ATOM 3490 C C . MET B 1 139 ? 8.5 -23.344 -2.613 1 96.44 139 MET B C 1
ATOM 3492 O O . MET B 1 139 ? 8.703 -22.703 -3.643 1 96.44 139 MET B O 1
ATOM 3496 N N . PRO B 1 140 ? 8.945 -22.953 -1.342 1 94.06 140 PRO B N 1
ATOM 3497 C CA . PRO B 1 140 ? 9.719 -21.719 -1.233 1 94.06 140 PRO B CA 1
ATOM 3498 C C . PRO B 1 140 ? 11.055 -21.797 -1.976 1 94.06 140 PRO B C 1
ATOM 3500 O O . PRO B 1 140 ? 11.898 -22.625 -1.658 1 94.06 140 PRO B O 1
ATOM 3503 N N . CYS B 1 141 ? 11.18 -20.969 -2.988 1 94.75 141 CYS B N 1
ATOM 3504 C CA . CYS B 1 141 ? 12.414 -20.922 -3.758 1 94.75 141 CYS B CA 1
ATOM 3505 C C . CYS B 1 141 ? 12.633 -19.531 -4.359 1 94.75 141 CYS B C 1
ATOM 3507 O O . CYS B 1 141 ? 11.672 -18.797 -4.59 1 94.75 141 CYS B O 1
ATOM 3509 N N . THR B 1 142 ? 13.898 -19.203 -4.535 1 92.81 142 THR B N 1
ATOM 3510 C CA . THR B 1 142 ? 14.289 -17.891 -5.055 1 92.81 142 THR B CA 1
ATOM 3511 C C . THR B 1 142 ? 15.516 -18.016 -5.965 1 92.81 142 THR B C 1
ATOM 3513 O O . THR B 1 142 ? 16.453 -18.75 -5.652 1 92.81 142 THR B O 1
ATOM 3516 N N . GLN B 1 143 ? 15.406 -17.391 -7.094 1 93.12 143 GLN B N 1
ATOM 3517 C CA . GLN B 1 143 ? 16.594 -17.312 -7.945 1 93.12 143 GLN B CA 1
ATOM 3518 C C . GLN B 1 143 ? 17.578 -16.297 -7.418 1 93.12 143 GLN B C 1
ATOM 3520 O O . GLN B 1 143 ? 17.281 -15.102 -7.348 1 93.12 143 GLN B O 1
ATOM 3525 N N . THR B 1 144 ? 18.75 -16.641 -7.074 1 94.19 144 THR B N 1
ATOM 3526 C CA . THR B 1 144 ? 19.75 -15.781 -6.457 1 94.19 144 THR B CA 1
ATOM 3527 C C . THR B 1 144 ? 20.734 -15.273 -7.504 1 94.19 144 THR B C 1
ATOM 3529 O O . THR B 1 144 ? 21.422 -14.266 -7.285 1 94.19 144 THR B O 1
ATOM 3532 N N . ALA B 1 145 ? 20.875 -15.906 -8.57 1 94.44 145 ALA B N 1
ATOM 3533 C CA . ALA B 1 145 ? 21.609 -15.578 -9.789 1 94.44 145 ALA B CA 1
ATOM 3534 C C . ALA B 1 145 ? 21.031 -16.297 -11 1 94.44 145 ALA B C 1
ATOM 3536 O O . ALA B 1 145 ? 20.203 -17.203 -10.852 1 94.44 145 ALA B O 1
ATOM 3537 N N . PRO B 1 146 ? 21.359 -15.812 -12.164 1 95 146 PRO B N 1
ATOM 3538 C CA . PRO B 1 146 ? 20.812 -16.5 -13.336 1 95 146 PRO B CA 1
ATOM 3539 C C . PRO B 1 146 ? 21.062 -18.016 -13.305 1 95 146 PRO B C 1
ATOM 3541 O O . PRO B 1 146 ? 22.219 -18.453 -13.336 1 95 146 PRO B O 1
ATOM 3544 N N . GLY B 1 147 ? 20.016 -18.766 -13.148 1 96.75 147 GLY B N 1
ATOM 3545 C CA . GLY B 1 147 ? 20.109 -20.219 -13.164 1 96.75 147 GLY B CA 1
ATOM 3546 C C . GLY B 1 147 ? 20.469 -20.812 -11.812 1 96.75 147 GLY B C 1
ATOM 3547 O O . GLY B 1 147 ? 20.609 -22.016 -11.672 1 96.75 147 GLY B O 1
ATOM 3548 N N . VAL B 1 148 ? 20.641 -19.984 -10.867 1 97.88 148 VAL B N 1
ATOM 3549 C CA . VAL B 1 148 ? 20.969 -20.453 -9.523 1 97.88 148 VAL B CA 1
ATOM 3550 C C . VAL B 1 148 ? 19.812 -20.156 -8.578 1 97.88 148 VAL B C 1
ATOM 3552 O O . VAL B 1 148 ? 19.359 -19.016 -8.461 1 97.88 148 VAL B O 1
ATOM 3555 N N . VAL B 1 149 ? 19.344 -21.266 -7.875 1 97.75 149 VAL B N 1
ATOM 3556 C CA . VAL B 1 149 ? 18.109 -21.141 -7.105 1 97.75 149 VAL B CA 1
ATOM 3557 C C . VAL B 1 149 ? 18.328 -21.641 -5.68 1 97.75 149 VAL B C 1
ATOM 3559 O O . VAL B 1 149 ? 19 -22.656 -5.465 1 97.75 149 VAL B O 1
ATOM 3562 N N . SER B 1 150 ? 17.844 -20.875 -4.75 1 97.12 150 SER B N 1
ATOM 3563 C CA . SER B 1 150 ? 17.734 -21.312 -3.365 1 97.12 150 SER B CA 1
ATOM 3564 C C . SER B 1 150 ? 16.344 -21.906 -3.09 1 97.12 150 SER B C 1
ATOM 3566 O O . SER B 1 150 ? 15.336 -21.344 -3.523 1 97.12 150 SER B O 1
ATOM 3568 N N . HIS B 1 151 ? 16.281 -23.062 -2.449 1 96.88 151 HIS B N 1
ATOM 3569 C CA . HIS B 1 151 ? 15.047 -23.75 -2.109 1 96.88 151 HIS B CA 1
ATOM 3570 C C . HIS B 1 151 ? 15.039 -24.188 -0.649 1 96.88 151 HIS B C 1
ATOM 3572 O O . HIS B 1 151 ? 16.062 -24.641 -0.133 1 96.88 151 HIS B O 1
ATOM 3578 N N . THR B 1 152 ? 13.828 -23.984 0.052 1 93.06 152 THR B N 1
ATOM 3579 C CA . THR B 1 152 ? 13.781 -24.375 1.46 1 93.06 152 THR B CA 1
ATOM 3580 C C . THR B 1 152 ? 12.492 -25.125 1.773 1 93.06 152 THR B C 1
ATOM 3582 O O . THR B 1 152 ? 11.5 -25 1.054 1 93.06 152 THR B O 1
ATOM 3585 N N . THR B 1 153 ? 12.477 -25.938 2.75 1 86.88 153 THR B N 1
ATOM 3586 C CA . THR B 1 153 ? 11.422 -26.438 3.627 1 86.88 153 THR B CA 1
ATOM 3587 C C . THR B 1 153 ? 10.578 -27.484 2.912 1 86.88 153 THR B C 1
ATOM 3589 O O . THR B 1 153 ? 10.297 -28.547 3.469 1 86.88 153 THR B O 1
ATOM 3592 N N . TYR B 1 154 ? 9.93 -27.109 1.712 1 89.88 154 TYR B N 1
ATOM 3593 C CA . TYR B 1 154 ? 8.93 -28 1.155 1 89.88 154 TYR B CA 1
ATOM 3594 C C . TYR B 1 154 ? 9.008 -28.047 -0.366 1 89.88 154 TYR B C 1
ATOM 3596 O O . TYR B 1 154 ? 9.523 -27.109 -0.988 1 89.88 154 TYR B O 1
ATOM 3604 N N . ALA B 1 155 ? 8.648 -29.203 -0.946 1 96.56 155 ALA B N 1
ATOM 3605 C CA . ALA B 1 155 ? 8.195 -29.359 -2.328 1 96.56 155 ALA B CA 1
ATOM 3606 C C . ALA B 1 155 ? 6.883 -30.125 -2.395 1 96.56 155 ALA B C 1
ATOM 3608 O O . ALA B 1 155 ? 6.871 -31.312 -2.766 1 96.56 155 ALA B O 1
ATOM 3609 N N . LYS B 1 156 ? 5.84 -29.469 -2.074 1 98.31 156 LYS B N 1
ATOM 3610 C CA . LYS B 1 156 ? 4.516 -30.062 -1.979 1 98.31 156 LYS B CA 1
ATOM 3611 C C . LYS B 1 156 ? 3.625 -29.625 -3.135 1 98.31 156 LYS B C 1
ATOM 3613 O O . LYS B 1 156 ? 3.551 -28.438 -3.445 1 98.31 156 LYS B O 1
ATOM 3618 N N . PHE B 1 157 ? 3.041 -30.625 -3.779 1 98.62 157 PHE B N 1
ATOM 3619 C CA . PHE B 1 157 ? 2.174 -30.391 -4.926 1 98.62 157 PHE B CA 1
ATOM 3620 C C . PHE B 1 157 ? 0.793 -30.984 -4.695 1 98.62 157 PHE B C 1
ATOM 3622 O O . PHE B 1 157 ? 0.668 -32.188 -4.438 1 98.62 157 PHE B O 1
ATOM 3629 N N . ILE B 1 158 ? -0.229 -30.219 -4.77 1 98.88 158 ILE B N 1
ATOM 3630 C CA . ILE B 1 158 ? -1.606 -30.703 -4.797 1 98.88 158 ILE B CA 1
ATOM 3631 C C . ILE B 1 158 ? -2.188 -30.516 -6.199 1 98.88 158 ILE B C 1
ATOM 3633 O O . ILE B 1 158 ? -2.42 -29.391 -6.641 1 98.88 158 ILE B O 1
ATOM 3637 N N . LEU B 1 159 ? -2.385 -31.641 -6.871 1 98.81 159 LEU B N 1
ATOM 3638 C CA . LEU B 1 159 ? -2.873 -31.609 -8.242 1 98.81 159 LEU B CA 1
ATOM 3639 C C . LEU B 1 159 ? -4.359 -31.953 -8.297 1 98.81 159 LEU B C 1
ATOM 3641 O O . LEU B 1 159 ? -4.887 -32.594 -7.398 1 98.81 159 LEU B O 1
ATOM 3645 N N . GLY B 1 160 ? -5 -31.516 -9.289 1 98.69 160 GLY B N 1
ATOM 3646 C CA . GLY B 1 160 ? -6.355 -31.906 -9.633 1 98.69 160 GLY B CA 1
ATOM 3647 C C . GLY B 1 160 ? -6.715 -31.594 -11.078 1 98.69 160 GLY B C 1
ATOM 3648 O O . GLY B 1 160 ? -6.285 -30.578 -11.617 1 98.69 160 GLY B O 1
ATOM 3649 N N . ALA B 1 161 ? -7.523 -32.469 -11.648 1 98.31 161 ALA B N 1
ATOM 3650 C CA . ALA B 1 161 ? -8.023 -32.188 -12.992 1 98.31 161 ALA B CA 1
ATOM 3651 C C . ALA B 1 161 ? -8.953 -30.969 -12.984 1 98.31 161 ALA B C 1
ATOM 3653 O O . ALA B 1 161 ? -9.664 -30.719 -12.008 1 98.31 161 ALA B O 1
ATOM 3654 N N . TYR B 1 162 ? -8.914 -30.203 -14.008 1 97.5 162 TYR B N 1
ATOM 3655 C CA . TYR B 1 162 ? -9.844 -29.094 -14.188 1 97.5 162 TYR B CA 1
ATOM 3656 C C . TYR B 1 162 ? -10.633 -29.234 -15.484 1 97.5 162 TYR B C 1
ATOM 3658 O O . TYR B 1 162 ? -10.039 -29.328 -16.562 1 97.5 162 TYR B O 1
ATOM 3666 N N . PRO B 1 163 ? -11.969 -29.328 -15.438 1 96.81 163 PRO B N 1
ATOM 3667 C CA . PRO B 1 163 ? -12.781 -29.312 -14.227 1 96.81 163 PRO B CA 1
ATOM 3668 C C . PRO B 1 163 ? -12.664 -30.609 -13.43 1 96.81 163 PRO B C 1
ATOM 3670 O O . PRO B 1 163 ? -12.047 -31.578 -13.891 1 96.81 163 PRO B O 1
ATOM 3673 N N . ALA B 1 164 ? -13.211 -30.531 -12.242 1 95.75 164 ALA B N 1
ATOM 3674 C CA . ALA B 1 164 ? -13.07 -31.672 -11.336 1 95.75 164 ALA B CA 1
ATOM 3675 C C . ALA B 1 164 ? -13.734 -32.938 -11.914 1 95.75 164 ALA B C 1
ATOM 3677 O O . ALA B 1 164 ? -13.297 -34.031 -11.656 1 95.75 164 ALA B O 1
ATOM 3678 N N . ASP B 1 165 ? -14.773 -32.688 -12.68 1 95.88 165 ASP B N 1
ATOM 3679 C CA . ASP B 1 165 ? -15.516 -33.812 -13.242 1 95.88 165 ASP B CA 1
ATOM 3680 C C . ASP B 1 165 ? -15.016 -34.188 -14.641 1 95.88 165 ASP B C 1
ATOM 3682 O O . ASP B 1 165 ? -15.805 -34.562 -15.516 1 95.88 165 ASP B O 1
ATOM 3686 N N . SER B 1 166 ? -13.727 -34 -14.844 1 96.62 166 SER B N 1
ATOM 3687 C CA . SER B 1 166 ? -13.109 -34.344 -16.125 1 96.62 166 SER B CA 1
ATOM 3688 C C . SER B 1 166 ? -13.219 -35.844 -16.422 1 96.62 166 SER B C 1
ATOM 3690 O O . SER B 1 166 ? -13.422 -36.656 -15.508 1 96.62 166 SER B O 1
ATOM 3692 N N . PRO B 1 167 ? -13.117 -36.25 -17.672 1 96.62 167 PRO B N 1
ATOM 3693 C CA . PRO B 1 167 ? -13.203 -37.656 -18.031 1 96.62 167 PRO B CA 1
ATOM 3694 C C . PRO B 1 167 ? -12.086 -38.5 -17.422 1 96.62 167 PRO B C 1
ATOM 3696 O O . PRO B 1 167 ? -11.016 -37.969 -17.094 1 96.62 167 PRO B O 1
ATOM 3699 N N . PRO B 1 168 ? -12.312 -39.75 -17.297 1 97.5 168 PRO B N 1
ATOM 3700 C CA . PRO B 1 168 ? -11.344 -40.656 -16.656 1 97.5 168 PRO B CA 1
ATOM 3701 C C . PRO B 1 168 ? -9.953 -40.562 -17.297 1 97.5 168 PRO B C 1
ATOM 3703 O O . PRO B 1 168 ? -8.945 -40.625 -16.594 1 97.5 168 PRO B O 1
ATOM 3706 N N . ALA B 1 169 ? -9.93 -40.406 -18.562 1 97 169 ALA B N 1
ATOM 3707 C CA . ALA B 1 169 ? -8.641 -40.312 -19.25 1 97 169 ALA B CA 1
ATOM 3708 C C . ALA B 1 169 ? -7.836 -39.125 -18.766 1 97 169 ALA B C 1
ATOM 3710 O O . ALA B 1 169 ? -6.613 -39.219 -18.625 1 97 169 ALA B O 1
ATOM 3711 N N . HIS B 1 170 ? -8.5 -38.031 -18.531 1 97.69 170 HIS B N 1
ATOM 3712 C CA . HIS B 1 170 ? -7.836 -36.844 -18 1 97.69 170 HIS B CA 1
ATOM 3713 C C . HIS B 1 170 ? -7.352 -37.094 -16.562 1 97.69 170 HIS B C 1
ATOM 3715 O O . HIS B 1 170 ? -6.254 -36.656 -16.203 1 97.69 170 HIS B O 1
ATOM 3721 N N . LEU B 1 171 ? -8.211 -37.719 -15.797 1 98.06 171 LEU B N 1
ATOM 3722 C CA . LEU B 1 171 ? -7.832 -38.062 -14.422 1 98.06 171 LEU B CA 1
ATOM 3723 C C . LEU B 1 171 ? -6.586 -38.938 -14.391 1 98.06 171 LEU B C 1
ATOM 3725 O O . LEU B 1 171 ? -5.691 -38.719 -13.57 1 98.06 171 LEU B O 1
ATOM 3729 N N . SER B 1 172 ? -6.543 -39.844 -15.266 1 97.94 172 SER B N 1
ATOM 3730 C CA . SER B 1 172 ? -5.398 -40.75 -15.344 1 97.94 172 SER B CA 1
ATOM 3731 C C . SER B 1 172 ? -4.125 -40 -15.703 1 97.94 172 SER B C 1
ATOM 3733 O O . SER B 1 172 ? -3.041 -40.312 -15.211 1 97.94 172 SER B O 1
ATOM 3735 N N . THR B 1 173 ? -4.246 -39.062 -16.578 1 97.69 173 THR B N 1
ATOM 3736 C CA . THR B 1 173 ? -3.117 -38.219 -16.953 1 97.69 173 THR B CA 1
ATOM 3737 C C . THR B 1 173 ? -2.574 -37.438 -15.758 1 97.69 173 THR B C 1
ATOM 3739 O O . THR B 1 173 ? -1.359 -37.344 -15.562 1 97.69 173 THR B O 1
ATOM 3742 N N . VAL B 1 174 ? -3.443 -36.906 -14.906 1 98.38 174 VAL B N 1
ATOM 3743 C CA . VAL B 1 174 ? -3.057 -36.188 -13.703 1 98.38 174 VAL B CA 1
ATOM 3744 C C . VAL B 1 174 ? -2.441 -37.156 -12.688 1 98.38 174 VAL B C 1
ATOM 3746 O O . VAL B 1 174 ? -1.455 -36.812 -12.023 1 98.38 174 VAL B O 1
ATOM 3749 N N . ASP B 1 175 ? -2.973 -38.344 -12.594 1 98.31 175 ASP B N 1
ATOM 3750 C CA . ASP B 1 175 ? -2.418 -39.344 -11.719 1 98.31 175 ASP B CA 1
ATOM 3751 C C . ASP B 1 175 ? -0.984 -39.688 -12.117 1 98.31 175 ASP B C 1
ATOM 3753 O O . ASP B 1 175 ? -0.113 -39.844 -11.25 1 98.31 175 ASP B O 1
ATOM 3757 N N . HIS B 1 176 ? -0.852 -39.875 -13.375 1 98.12 176 HIS B N 1
ATOM 3758 C CA . HIS B 1 176 ? 0.475 -40.219 -13.867 1 98.12 176 HIS B CA 1
ATOM 3759 C C . HIS B 1 176 ? 1.493 -39.156 -13.531 1 98.12 176 HIS B C 1
ATOM 3761 O O . HIS B 1 176 ? 2.607 -39.438 -13.102 1 98.12 176 HIS B O 1
ATOM 3767 N N . LEU B 1 177 ? 1.153 -37.906 -13.727 1 98.12 177 LEU B N 1
ATOM 3768 C CA . LEU B 1 177 ? 2.041 -36.781 -13.367 1 98.12 177 LEU B CA 1
ATOM 3769 C C . LEU B 1 177 ? 2.33 -36.781 -11.875 1 98.12 177 LEU B C 1
ATOM 3771 O O . LEU B 1 177 ? 3.463 -36.531 -11.453 1 98.12 177 LEU B O 1
ATOM 3775 N N . THR B 1 178 ? 1.314 -37 -11.047 1 98.62 178 THR B N 1
ATOM 3776 C CA . THR B 1 178 ? 1.469 -37.094 -9.602 1 98.62 178 THR B CA 1
ATOM 3777 C C . THR B 1 178 ? 2.504 -38.156 -9.227 1 98.62 178 THR B C 1
ATOM 3779 O O . THR B 1 178 ? 3.361 -37.938 -8.375 1 98.62 178 THR B O 1
ATOM 3782 N N . GLU B 1 179 ? 2.445 -39.281 -9.891 1 98.31 179 GLU B N 1
ATOM 3783 C CA . GLU B 1 179 ? 3.389 -40.344 -9.656 1 98.31 179 GLU B CA 1
ATOM 3784 C C . GLU B 1 179 ? 4.809 -39.938 -10.047 1 98.31 179 GLU B C 1
ATOM 3786 O O . GLU B 1 179 ? 5.766 -40.281 -9.344 1 98.31 179 GLU B O 1
ATOM 3791 N N . ILE B 1 180 ? 4.926 -39.281 -11.141 1 97.94 180 ILE B N 1
ATOM 3792 C CA . ILE B 1 180 ? 6.223 -38.844 -11.617 1 97.94 180 ILE B CA 1
ATOM 3793 C C . ILE B 1 180 ? 6.848 -37.875 -10.602 1 97.94 180 ILE B C 1
ATOM 3795 O O . ILE B 1 180 ? 8.031 -38 -10.281 1 97.94 180 ILE B O 1
ATOM 3799 N N . LEU B 1 181 ? 6.059 -36.969 -10.07 1 98.44 181 LEU B N 1
ATOM 3800 C CA . LEU B 1 181 ? 6.539 -36 -9.086 1 98.44 181 LEU B CA 1
ATOM 3801 C C . LEU B 1 181 ? 6.965 -36.719 -7.801 1 98.44 181 LEU B C 1
ATOM 3803 O O . LEU B 1 181 ? 8.023 -36.406 -7.242 1 98.44 181 LEU B O 1
ATOM 3807 N N . ASN B 1 182 ? 6.16 -37.625 -7.375 1 98.56 182 ASN B N 1
ATOM 3808 C CA . ASN B 1 182 ? 6.504 -38.406 -6.18 1 98.56 182 ASN B CA 1
ATOM 3809 C C . ASN B 1 182 ? 7.789 -39.188 -6.379 1 98.56 182 ASN B C 1
ATOM 3811 O O . ASN B 1 182 ? 8.648 -39.25 -5.492 1 98.56 182 ASN B O 1
ATOM 3815 N N . ALA B 1 183 ? 7.883 -39.812 -7.516 1 97.81 183 ALA B N 1
ATOM 3816 C CA . ALA B 1 183 ? 9.078 -40.562 -7.828 1 97.81 183 ALA B CA 1
ATOM 3817 C C . ALA B 1 183 ? 10.32 -39.688 -7.852 1 97.81 183 ALA B C 1
ATOM 3819 O O . ALA B 1 183 ? 11.43 -40.156 -7.578 1 97.81 183 ALA B O 1
ATOM 3820 N N . GLY B 1 184 ? 10.125 -38.406 -8.148 1 97.38 184 GLY B N 1
ATOM 3821 C CA . GLY B 1 184 ? 11.219 -37.469 -8.195 1 97.38 184 GLY B CA 1
ATOM 3822 C C . GLY B 1 184 ? 11.594 -36.906 -6.828 1 97.38 184 GLY B C 1
ATOM 3823 O O . GLY B 1 184 ? 12.586 -36.188 -6.691 1 97.38 184 GLY B O 1
ATOM 3824 N N . GLY B 1 185 ? 10.758 -37.219 -5.84 1 97.12 185 GLY B N 1
ATOM 3825 C CA . GLY B 1 185 ? 11.094 -36.812 -4.484 1 97.12 185 GLY B CA 1
ATOM 3826 C C . GLY B 1 185 ? 10.172 -35.719 -3.936 1 97.12 185 GLY B C 1
ATOM 3827 O O . GLY B 1 185 ? 10.359 -35.25 -2.811 1 97.12 185 GLY B O 1
ATOM 3828 N N . ALA B 1 186 ? 9.156 -35.312 -4.672 1 97.94 186 ALA B N 1
ATOM 3829 C CA . ALA B 1 186 ? 8.172 -34.344 -4.184 1 97.94 186 ALA B CA 1
ATOM 3830 C C . ALA B 1 186 ? 7.117 -35.031 -3.32 1 97.94 186 ALA B C 1
ATOM 3832 O O . ALA B 1 186 ? 7.094 -36.281 -3.232 1 97.94 186 ALA B O 1
ATOM 3833 N N . THR B 1 187 ? 6.418 -34.312 -2.553 1 98.31 187 THR B N 1
ATOM 3834 C CA . THR B 1 187 ? 5.164 -34.75 -1.95 1 98.31 187 THR B CA 1
ATOM 3835 C C . THR B 1 187 ? 3.973 -34.281 -2.789 1 98.31 187 THR B C 1
ATOM 3837 O O . THR B 1 187 ? 3.574 -33.125 -2.725 1 98.31 187 THR B O 1
ATOM 3840 N N . ALA B 1 188 ? 3.424 -35.219 -3.578 1 98.69 188 ALA B N 1
ATOM 3841 C CA . ALA B 1 188 ? 2.363 -34.875 -4.516 1 98.69 188 ALA B CA 1
ATOM 3842 C C . ALA B 1 188 ? 1.104 -35.688 -4.262 1 98.69 188 ALA B C 1
ATOM 3844 O O . ALA B 1 188 ? 1.188 -36.875 -3.947 1 98.69 188 ALA B O 1
ATOM 3845 N N . VAL B 1 189 ? -0.01 -35.094 -4.309 1 98.75 189 VAL B N 1
ATOM 3846 C CA . VAL B 1 189 ? -1.282 -35.812 -4.176 1 98.75 189 VAL B CA 1
ATOM 3847 C C . VAL 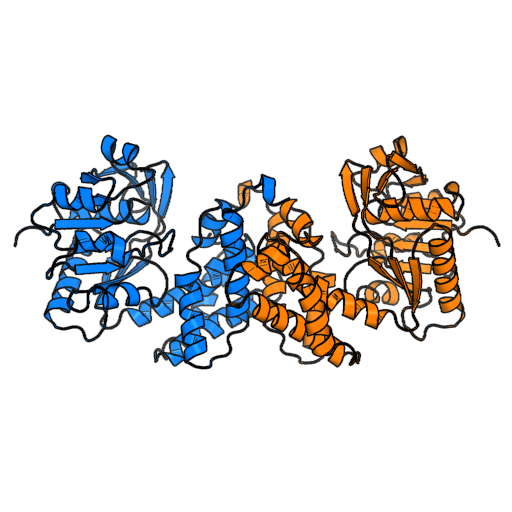B 1 189 ? -2.238 -35.344 -5.277 1 98.75 189 VAL B C 1
ATOM 3849 O O . VAL B 1 189 ? -2.156 -34.219 -5.758 1 98.75 189 VAL B O 1
ATOM 3852 N N . HIS B 1 190 ? -3.039 -36.219 -5.793 1 98.62 190 HIS B N 1
ATOM 3853 C CA . HIS B 1 190 ? -4.133 -35.938 -6.715 1 98.62 190 HIS B CA 1
ATOM 3854 C C . HIS B 1 190 ? -5.461 -35.812 -5.973 1 98.62 190 HIS B C 1
ATOM 3856 O O . HIS B 1 190 ? -6.004 -36.812 -5.512 1 98.62 190 HIS B O 1
ATOM 3862 N N . GLU B 1 191 ? -5.949 -34.562 -5.855 1 98.06 191 GLU B N 1
ATOM 3863 C CA . GLU B 1 191 ? -7.219 -34.312 -5.172 1 98.06 191 GLU B CA 1
ATOM 3864 C C . GLU B 1 191 ? -8.383 -34.344 -6.156 1 98.06 191 GLU B C 1
ATOM 3866 O O . GLU B 1 191 ? -8.219 -34 -7.328 1 98.06 191 GLU B O 1
ATOM 3871 N N . LYS B 1 192 ? -9.531 -34.75 -5.68 1 95.38 192 LYS B N 1
ATOM 3872 C CA . LYS B 1 192 ? -10.734 -34.812 -6.5 1 95.38 192 LYS B CA 1
ATOM 3873 C C . LYS B 1 192 ? -11.109 -33.406 -7 1 95.38 192 LYS B C 1
ATOM 3875 O O . LYS B 1 192 ? -11.469 -33.219 -8.164 1 95.38 192 LYS B O 1
ATOM 3880 N N . ASP B 1 193 ? -11.062 -32.5 -6.086 1 94.81 193 ASP B N 1
ATOM 3881 C CA . ASP B 1 193 ? -11.297 -31.094 -6.449 1 94.81 193 ASP B CA 1
ATOM 3882 C C . ASP B 1 193 ? -10.203 -30.188 -5.875 1 94.81 193 ASP B C 1
ATOM 3884 O O . ASP B 1 193 ? -10.234 -29.844 -4.695 1 94.81 193 ASP B O 1
ATOM 3888 N N . VAL B 1 194 ? -9.328 -29.797 -6.742 1 97.81 194 VAL B N 1
ATOM 3889 C CA . VAL B 1 194 ? -8.148 -29.031 -6.332 1 97.81 194 VAL B CA 1
ATOM 3890 C C . VAL B 1 194 ? -8.547 -27.609 -5.984 1 97.81 194 VAL B C 1
ATOM 3892 O O . VAL B 1 194 ? -7.797 -26.891 -5.32 1 97.81 194 VAL B O 1
ATOM 3895 N N . GLN B 1 195 ? -9.797 -27.172 -6.316 1 97.94 195 GLN B N 1
ATOM 3896 C CA . GLN B 1 195 ? -10.211 -25.797 -6.09 1 97.94 195 GLN B CA 1
ATOM 3897 C C . GLN B 1 195 ? -10.289 -25.484 -4.602 1 97.94 195 GLN B C 1
ATOM 3899 O O . GLN B 1 195 ? -10.023 -24.359 -4.184 1 97.94 195 GLN B O 1
ATOM 3904 N N . LEU B 1 196 ? -10.664 -26.531 -3.789 1 97.88 196 LEU B N 1
ATOM 3905 C CA . LEU B 1 196 ? -10.656 -26.297 -2.348 1 97.88 196 LEU B CA 1
ATOM 3906 C C . LEU B 1 196 ? -9.258 -25.953 -1.856 1 97.88 196 LEU B C 1
ATOM 3908 O O . LEU B 1 196 ? -9.086 -25.016 -1.082 1 97.88 196 LEU B O 1
ATOM 3912 N N . ALA B 1 197 ? -8.297 -26.688 -2.311 1 98.06 197 ALA B N 1
ATOM 3913 C CA . ALA B 1 197 ? -6.91 -26.422 -1.932 1 98.06 197 ALA B CA 1
ATOM 3914 C C . ALA B 1 197 ? -6.477 -25.031 -2.404 1 98.06 197 ALA B C 1
ATOM 3916 O O . ALA B 1 197 ? -5.727 -24.344 -1.712 1 98.06 197 ALA B O 1
ATOM 3917 N N . ARG B 1 198 ? -6.926 -24.641 -3.615 1 98.25 198 ARG B N 1
ATOM 3918 C CA . ARG B 1 198 ? -6.598 -23.312 -4.133 1 98.25 198 ARG B CA 1
ATOM 3919 C C . ARG B 1 198 ? -7.191 -22.219 -3.254 1 98.25 198 ARG B C 1
ATOM 3921 O O . ARG B 1 198 ? -6.512 -21.25 -2.93 1 98.25 198 ARG B O 1
ATOM 3928 N N . TRP B 1 199 ? -8.422 -22.391 -2.826 1 98.44 199 TRP B N 1
ATOM 3929 C CA . TRP B 1 199 ? -9.07 -21.406 -1.967 1 98.44 199 TRP B CA 1
ATOM 3930 C C . TRP B 1 199 ? -8.406 -21.359 -0.593 1 98.44 199 TRP B C 1
ATOM 3932 O O . TRP B 1 199 ? -8.25 -20.297 -0.005 1 98.44 199 TRP B O 1
ATOM 3942 N N . MET B 1 200 ? -7.996 -22.562 -0.106 1 97.81 200 MET B N 1
ATOM 3943 C CA . MET B 1 200 ? -7.312 -22.625 1.182 1 97.81 200 MET B CA 1
ATOM 3944 C C . MET B 1 200 ? -5.988 -21.875 1.133 1 97.81 200 MET B C 1
ATOM 3946 O O . MET B 1 200 ? -5.664 -21.125 2.055 1 97.81 200 MET B O 1
ATOM 3950 N N . LYS B 1 201 ? -5.27 -22.016 0.124 1 97.88 201 LYS B N 1
ATOM 3951 C CA . LYS B 1 201 ? -4.008 -21.297 -0.031 1 97.88 201 LYS B CA 1
ATOM 3952 C C . LYS B 1 201 ? -4.25 -19.812 -0.258 1 97.88 201 LYS B C 1
ATOM 3954 O O . LYS B 1 201 ? -3.494 -18.969 0.239 1 97.88 201 LYS B O 1
ATOM 3959 N N . LEU B 1 202 ? -5.297 -19.5 -1.046 1 98.38 202 LEU B N 1
ATOM 3960 C CA . LEU B 1 202 ? -5.609 -18.109 -1.34 1 98.38 202 LEU B CA 1
ATOM 3961 C C . LEU B 1 202 ? -5.992 -17.359 -0.07 1 98.38 202 LEU B C 1
ATOM 3963 O O . LEU B 1 202 ? -5.715 -16.156 0.06 1 98.38 202 LEU B O 1
ATOM 3967 N N . LEU B 1 203 ? -6.652 -18.109 0.825 1 97.94 203 LEU B N 1
ATOM 3968 C CA . LEU B 1 203 ? -7.035 -17.531 2.104 1 97.94 203 LEU B CA 1
ATOM 3969 C C . LEU B 1 203 ? -5.836 -16.875 2.785 1 97.94 203 LEU B C 1
ATOM 3971 O O . LEU B 1 203 ? -5.957 -15.805 3.375 1 97.94 203 LEU B O 1
ATOM 3975 N N . VAL B 1 204 ? -4.703 -17.469 2.631 1 96.94 204 VAL B N 1
ATOM 3976 C CA . VAL B 1 204 ? -3.479 -17 3.264 1 96.94 204 VAL B CA 1
ATOM 3977 C C . VAL B 1 204 ? -2.74 -16.047 2.318 1 96.94 204 VAL B C 1
ATOM 3979 O O . VAL B 1 204 ? -2.484 -14.891 2.662 1 96.94 204 VAL B O 1
ATOM 3982 N N . ASN B 1 205 ? -2.529 -16.438 1.101 1 96.81 205 ASN B N 1
ATOM 3983 C CA . ASN B 1 205 ? -1.732 -15.688 0.134 1 96.81 205 ASN B CA 1
ATOM 3984 C C . ASN B 1 205 ? -2.443 -14.414 -0.314 1 96.81 205 ASN B C 1
ATOM 3986 O O . ASN B 1 205 ? -1.799 -13.391 -0.568 1 96.81 205 ASN B O 1
ATOM 3990 N N . GLY B 1 206 ? -3.742 -14.539 -0.423 1 98.31 206 GLY B N 1
ATOM 3991 C CA . GLY B 1 206 ? -4.516 -13.398 -0.887 1 98.31 206 GLY B CA 1
ATOM 3992 C C . GLY B 1 206 ? -4.527 -12.242 0.097 1 98.31 206 GLY B C 1
ATOM 3993 O O . GLY B 1 206 ? -4.754 -11.094 -0.289 1 98.31 206 GLY B O 1
ATOM 3994 N N . ALA B 1 207 ? -4.316 -12.609 1.354 1 98.5 207 ALA B N 1
ATOM 3995 C CA . ALA B 1 207 ? -4.262 -11.594 2.398 1 98.5 207 ALA B CA 1
ATOM 3996 C C . ALA B 1 207 ? -2.824 -11.133 2.643 1 98.5 207 ALA B C 1
ATOM 3998 O O . ALA B 1 207 ? -2.49 -9.969 2.42 1 98.5 207 ALA B O 1
ATOM 3999 N N . TYR B 1 208 ? -1.951 -12.047 2.904 1 98.19 208 TYR B N 1
ATOM 4000 C CA . TYR B 1 208 ? -0.603 -11.719 3.352 1 98.19 208 TYR B CA 1
ATOM 4001 C C . TYR B 1 208 ? 0.235 -11.172 2.201 1 98.19 208 TYR B C 1
ATOM 4003 O O . TYR B 1 208 ? 1.007 -10.227 2.383 1 98.19 208 TYR B O 1
ATOM 4011 N N . ASN B 1 209 ? 0.175 -11.766 1.024 1 98.25 209 ASN B N 1
ATOM 4012 C CA . ASN B 1 209 ? 1.045 -11.359 -0.075 1 98.25 209 ASN B CA 1
ATOM 4013 C C . ASN B 1 209 ? 0.923 -9.867 -0.368 1 98.25 209 ASN B C 1
ATOM 4015 O O . ASN B 1 209 ? 1.904 -9.125 -0.269 1 98.25 209 ASN B O 1
ATOM 4019 N N . PRO B 1 210 ? -0.304 -9.391 -0.698 1 98.81 210 PRO B N 1
ATOM 4020 C CA . PRO B 1 210 ? -0.399 -7.973 -1.04 1 98.81 210 PRO B CA 1
ATOM 4021 C C . PRO B 1 210 ? -0.207 -7.062 0.169 1 98.81 210 PRO B C 1
ATOM 4023 O O . PRO B 1 210 ? 0.329 -5.957 0.036 1 98.81 210 PRO B O 1
ATOM 4026 N N . ILE B 1 211 ? -0.646 -7.488 1.387 1 98.88 211 ILE B N 1
ATOM 4027 C CA . ILE B 1 211 ? -0.497 -6.672 2.588 1 98.88 211 ILE B CA 1
ATOM 4028 C C . ILE B 1 211 ? 0.986 -6.465 2.889 1 98.88 211 ILE B C 1
ATOM 4030 O O . ILE B 1 211 ? 1.419 -5.34 3.16 1 98.88 211 ILE B O 1
ATOM 4034 N N . CYS B 1 212 ? 1.777 -7.504 2.777 1 98.5 212 CYS B N 1
ATOM 4035 C CA . CYS B 1 212 ? 3.205 -7.418 3.057 1 98.5 212 CYS B CA 1
ATOM 4036 C C . CYS B 1 212 ? 3.93 -6.641 1.964 1 98.5 212 CYS B C 1
ATOM 4038 O O . CYS B 1 212 ? 4.883 -5.91 2.242 1 98.5 212 CYS B O 1
ATOM 4040 N N . ALA B 1 213 ? 3.469 -6.82 0.739 1 98.56 213 ALA B N 1
ATOM 4041 C CA . ALA B 1 213 ? 4.055 -6.062 -0.364 1 98.56 213 ALA B CA 1
ATOM 4042 C C . ALA B 1 213 ? 3.824 -4.562 -0.184 1 98.56 213 ALA B C 1
ATOM 4044 O O . ALA B 1 213 ? 4.742 -3.762 -0.376 1 98.56 213 ALA B O 1
ATOM 4045 N N . LEU B 1 214 ? 2.637 -4.199 0.21 1 98.81 214 LEU B N 1
ATOM 4046 C CA . LEU B 1 214 ? 2.246 -2.803 0.343 1 98.81 214 LEU B CA 1
ATOM 4047 C C . LEU B 1 214 ? 2.852 -2.186 1.599 1 98.81 214 LEU B C 1
ATOM 4049 O O . LEU B 1 214 ? 3.248 -1.018 1.593 1 98.81 214 LEU B O 1
ATOM 4053 N N . SER B 1 215 ? 2.957 -2.951 2.682 1 98.5 215 SER B N 1
ATOM 4054 C CA . SER B 1 215 ? 3.428 -2.424 3.959 1 98.5 215 SER B CA 1
ATOM 4055 C C . SER B 1 215 ? 4.941 -2.561 4.09 1 98.5 215 SER B C 1
ATOM 4057 O O . SER B 1 215 ? 5.547 -1.958 4.977 1 98.5 215 SER B O 1
ATOM 4059 N N . ARG B 1 216 ? 5.539 -3.416 3.258 1 97.38 216 ARG B N 1
ATOM 4060 C CA . ARG B 1 216 ? 6.969 -3.699 3.295 1 97.38 216 ARG B CA 1
ATOM 4061 C C . ARG B 1 216 ? 7.367 -4.348 4.617 1 97.38 216 ARG B C 1
ATOM 4063 O O . ARG B 1 216 ? 8.477 -4.145 5.109 1 97.38 216 ARG B O 1
ATOM 4070 N N . LEU B 1 217 ? 6.402 -5.008 5.242 1 97.56 217 LEU B N 1
ATOM 4071 C CA . LEU B 1 217 ? 6.66 -5.754 6.469 1 97.56 217 LEU B CA 1
ATOM 4072 C C . LEU B 1 217 ? 6.414 -7.246 6.262 1 97.56 217 LEU B C 1
ATOM 4074 O O . LEU B 1 217 ? 5.453 -7.633 5.586 1 97.56 217 LEU B O 1
ATOM 4078 N N . ARG B 1 218 ? 7.234 -8.039 6.863 1 96.56 218 ARG B N 1
ATOM 4079 C CA . ARG B 1 218 ? 6.953 -9.469 6.91 1 96.56 218 ARG B CA 1
ATOM 4080 C C . ARG B 1 218 ? 5.66 -9.75 7.668 1 96.56 218 ARG B C 1
ATOM 4082 O O . ARG B 1 218 ? 5.121 -8.859 8.336 1 96.56 218 ARG B O 1
ATOM 4089 N N . ASP B 1 219 ? 5.125 -10.953 7.559 1 96.31 219 ASP B N 1
ATOM 4090 C CA . ASP B 1 219 ? 3.785 -11.273 8.047 1 96.31 219 ASP B CA 1
ATOM 4091 C C . ASP B 1 219 ? 3.668 -11.016 9.547 1 96.31 219 ASP B C 1
ATOM 4093 O O . ASP B 1 219 ? 2.762 -10.305 9.984 1 96.31 219 ASP B O 1
ATOM 4097 N N . VAL B 1 220 ? 4.637 -11.492 10.344 1 96.31 220 VAL B N 1
ATOM 4098 C CA . VAL B 1 220 ? 4.535 -11.344 11.789 1 96.31 220 VAL B CA 1
ATOM 4099 C C . VAL B 1 220 ? 4.816 -9.898 12.188 1 96.31 220 VAL B C 1
ATOM 4101 O O . VAL B 1 220 ? 4.203 -9.367 13.117 1 96.31 220 VAL B O 1
ATOM 4104 N N . GLN B 1 221 ? 5.711 -9.227 11.508 1 96.25 221 GLN B N 1
ATOM 4105 C CA . GLN B 1 221 ? 5.973 -7.812 11.758 1 96.25 221 GLN B CA 1
ATOM 4106 C C . GLN B 1 221 ? 4.719 -6.973 11.531 1 96.25 221 GLN B C 1
ATOM 4108 O O . GLN B 1 221 ? 4.414 -6.074 12.32 1 96.25 221 GLN B O 1
ATOM 4113 N N . PHE B 1 222 ? 4.012 -7.281 10.484 1 97.81 222 PHE B N 1
ATOM 4114 C CA . PHE B 1 222 ? 2.793 -6.535 10.195 1 97.81 222 PHE B CA 1
ATOM 4115 C C . PHE B 1 222 ? 1.772 -6.707 11.312 1 97.81 222 PHE B C 1
ATOM 4117 O O . PHE B 1 222 ? 1.136 -5.738 11.734 1 97.81 222 PHE B O 1
ATOM 4124 N N . LEU B 1 223 ? 1.615 -7.914 11.75 1 97.19 223 LEU B N 1
ATOM 4125 C CA . LEU B 1 223 ? 0.653 -8.211 12.805 1 97.19 223 LEU B CA 1
ATOM 4126 C C . LEU B 1 223 ? 0.949 -7.387 14.055 1 97.19 223 LEU B C 1
ATOM 4128 O O . LEU B 1 223 ? 0.034 -7.035 14.805 1 97.19 223 LEU B O 1
ATOM 4132 N N . GLY B 1 224 ? 2.211 -7.059 14.25 1 94.56 224 GLY B N 1
ATOM 4133 C CA . GLY B 1 224 ? 2.619 -6.289 15.414 1 94.56 224 GLY B CA 1
ATOM 4134 C C . GLY B 1 224 ? 2.758 -4.805 15.133 1 94.56 224 GLY B C 1
ATOM 4135 O O . GLY B 1 224 ? 3.152 -4.031 16 1 94.56 224 GLY B O 1
ATOM 4136 N N . SER B 1 225 ? 2.43 -4.348 13.93 1 94.56 225 SER B N 1
ATOM 4137 C CA . SER B 1 225 ? 2.709 -2.98 13.5 1 94.56 225 SER B CA 1
ATOM 4138 C C . SER B 1 225 ? 1.799 -1.98 14.203 1 94.56 225 SER B C 1
ATOM 4140 O O . SER B 1 225 ? 2.152 -0.81 14.352 1 94.56 225 SER B O 1
ATOM 4142 N N . SER B 1 226 ? 0.622 -2.369 14.578 1 95 226 SER B N 1
ATOM 4143 C CA . SER B 1 226 ? -0.338 -1.492 15.242 1 95 226 SER B CA 1
ATOM 4144 C C . SER B 1 226 ? -1.434 -2.297 15.938 1 95 226 SER B C 1
ATOM 4146 O O . SER B 1 226 ? -1.734 -3.422 15.531 1 95 226 SER B O 1
ATOM 4148 N N . PRO B 1 227 ? -2.02 -1.64 16.984 1 95.12 227 PRO B N 1
ATOM 4149 C CA . PRO B 1 227 ? -3.211 -2.279 17.547 1 95.12 227 PRO B CA 1
ATOM 4150 C C . PRO B 1 227 ? -4.324 -2.465 16.516 1 95.12 227 PRO B C 1
ATOM 4152 O O . PRO B 1 227 ? -4.656 -1.527 15.781 1 95.12 227 PRO B O 1
ATOM 4155 N N . GLY B 1 228 ? -4.766 -3.635 16.281 1 97.12 228 GLY B N 1
ATOM 4156 C CA . GLY B 1 228 ? -5.871 -3.898 15.375 1 97.12 228 GLY B CA 1
ATOM 4157 C C . GLY B 1 228 ? -5.426 -4.496 14.055 1 97.12 228 GLY B C 1
ATOM 4158 O O . GLY B 1 228 ? -6.254 -4.945 13.258 1 97.12 228 GLY B O 1
ATOM 4159 N N . ALA B 1 229 ? -4.09 -4.484 13.828 1 97.88 229 ALA B N 1
ATOM 4160 C CA . ALA B 1 229 ? -3.584 -5.035 12.57 1 97.88 229 ALA B CA 1
ATOM 4161 C C . ALA B 1 229 ? -4.039 -6.477 12.383 1 97.88 229 ALA B C 1
ATOM 4163 O O . ALA B 1 229 ? -4.414 -6.875 11.273 1 97.88 229 ALA B O 1
ATOM 4164 N N . GLN B 1 230 ? -4.027 -7.238 13.484 1 97.5 230 GLN B N 1
ATOM 4165 C CA . GLN B 1 230 ? -4.457 -8.633 13.43 1 97.5 230 GLN B CA 1
ATOM 4166 C C . GLN B 1 230 ? -5.934 -8.734 13.062 1 97.5 230 GLN B C 1
ATOM 4168 O O . GLN B 1 230 ? -6.32 -9.57 12.242 1 97.5 230 GLN B O 1
ATOM 4173 N N . SER B 1 231 ? -6.73 -7.938 13.727 1 98.12 231 SER B N 1
ATOM 4174 C CA . SER B 1 231 ? -8.156 -7.914 13.43 1 98.12 231 SER B CA 1
ATOM 4175 C C . SER B 1 231 ? -8.414 -7.52 11.984 1 98.12 231 SER B C 1
ATOM 4177 O O . SER B 1 231 ? -9.289 -8.094 11.328 1 98.12 231 SER B O 1
ATOM 4179 N N . PHE B 1 232 ? -7.691 -6.551 11.492 1 98.44 232 PHE B N 1
ATOM 4180 C CA . PHE B 1 232 ? -7.789 -6.125 10.102 1 98.44 232 PHE B CA 1
ATOM 4181 C C . PHE B 1 232 ? -7.48 -7.281 9.156 1 98.44 232 PHE B C 1
ATOM 4183 O O . PHE B 1 232 ? -8.25 -7.551 8.234 1 98.44 232 PHE B O 1
ATOM 4190 N N . LEU B 1 233 ? -6.391 -7.969 9.43 1 98.62 233 LEU B N 1
ATOM 4191 C CA . LEU B 1 233 ? -5.996 -9.102 8.602 1 98.62 233 LEU B CA 1
ATOM 4192 C C . LEU B 1 233 ? -7.07 -10.188 8.617 1 98.62 233 LEU B C 1
ATOM 4194 O O . LEU B 1 233 ? -7.383 -10.766 7.574 1 98.62 233 LEU B O 1
ATOM 4198 N N . ARG B 1 234 ? -7.625 -10.477 9.734 1 98.62 234 ARG B N 1
ATOM 4199 C CA . ARG B 1 234 ? -8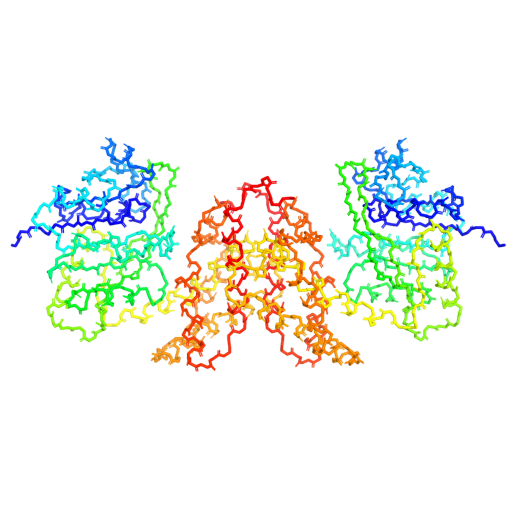.688 -11.469 9.852 1 98.62 234 ARG B CA 1
ATOM 4200 C C . ARG B 1 234 ? -9.891 -11.094 8.992 1 98.62 234 ARG B C 1
ATOM 4202 O O . ARG B 1 234 ? -10.508 -11.961 8.367 1 98.62 234 ARG B O 1
ATOM 4209 N N . LYS B 1 235 ? -10.234 -9.812 9.016 1 98.75 235 LYS B N 1
ATOM 4210 C CA . LYS B 1 235 ? -11.367 -9.344 8.219 1 98.75 235 LYS B CA 1
ATOM 4211 C C . LYS B 1 235 ? -11.094 -9.516 6.73 1 98.75 235 LYS B C 1
ATOM 4213 O O . LYS B 1 235 ? -12 -9.852 5.965 1 98.75 235 LYS B O 1
ATOM 4218 N N . VAL B 1 236 ? -9.859 -9.242 6.297 1 98.88 236 VAL B N 1
ATOM 4219 C CA . VAL B 1 236 ? -9.484 -9.461 4.902 1 98.88 236 VAL B CA 1
ATOM 4220 C C . VAL B 1 236 ? -9.633 -10.938 4.547 1 98.88 236 VAL B C 1
ATOM 4222 O O . VAL B 1 236 ? -10.258 -11.281 3.537 1 98.88 236 VAL B O 1
ATOM 4225 N N . MET B 1 237 ? -9.078 -11.805 5.41 1 98.81 237 MET B N 1
ATOM 4226 C CA . MET B 1 237 ? -9.219 -13.242 5.203 1 98.81 237 MET B CA 1
ATOM 4227 C C . MET B 1 237 ? -10.688 -13.648 5.18 1 98.81 237 MET B C 1
ATOM 4229 O O . MET B 1 237 ? -11.094 -14.508 4.395 1 98.81 237 MET B O 1
ATOM 4233 N N . GLY B 1 238 ? -11.453 -13.031 6.062 1 98.81 238 GLY B N 1
ATOM 4234 C CA . GLY B 1 238 ? -12.883 -13.289 6.098 1 98.81 238 GLY B CA 1
ATOM 4235 C C . GLY B 1 238 ? -13.578 -12.953 4.789 1 98.81 238 GLY B C 1
ATOM 4236 O O . GLY B 1 238 ? -14.469 -13.688 4.352 1 98.81 238 GLY B O 1
ATOM 4237 N N . GLU B 1 239 ? -13.211 -11.805 4.172 1 98.88 239 GLU B N 1
ATOM 4238 C CA . GLU B 1 239 ? -13.766 -11.445 2.871 1 98.88 239 GLU B CA 1
ATOM 4239 C C . GLU B 1 239 ? -13.422 -12.492 1.816 1 98.88 239 GLU B C 1
ATOM 4241 O O . GLU B 1 239 ? -14.281 -12.898 1.031 1 98.88 239 GLU B O 1
ATOM 4246 N N . ILE B 1 240 ? -12.195 -12.969 1.809 1 98.88 240 ILE B N 1
ATOM 4247 C CA . ILE B 1 240 ? -11.773 -14 0.865 1 98.88 240 ILE B CA 1
ATOM 4248 C C . ILE B 1 240 ? -12.57 -15.281 1.113 1 98.88 240 ILE B C 1
ATOM 4250 O O . ILE B 1 240 ? -13.055 -15.906 0.17 1 98.88 240 ILE B O 1
ATOM 4254 N N . ALA B 1 241 ? -12.703 -15.641 2.379 1 98.88 241 ALA B N 1
ATOM 4255 C CA . ALA B 1 241 ? -13.461 -16.828 2.75 1 98.88 241 ALA B CA 1
ATOM 4256 C C . ALA B 1 241 ? -14.906 -16.734 2.262 1 98.88 241 ALA B C 1
ATOM 4258 O O . ALA B 1 241 ? -15.477 -17.734 1.8 1 98.88 241 ALA B O 1
ATOM 4259 N N . SER B 1 242 ? -15.484 -15.555 2.367 1 98.81 242 SER B N 1
ATOM 4260 C CA . SER B 1 242 ? -16.859 -15.375 1.927 1 98.81 242 SER B CA 1
ATOM 4261 C C . SER B 1 242 ? -17 -15.625 0.429 1 98.81 242 SER B C 1
ATOM 4263 O O . SER B 1 242 ? -18.016 -16.172 -0.023 1 98.81 242 SER B O 1
ATOM 4265 N N . ILE B 1 243 ? -16.031 -15.227 -0.339 1 98.81 243 ILE B N 1
ATOM 4266 C CA . ILE B 1 243 ? -16.047 -15.469 -1.777 1 98.81 243 ILE B CA 1
ATOM 4267 C C . ILE B 1 243 ? -15.969 -16.969 -2.047 1 98.81 243 ILE B C 1
ATOM 4269 O O . ILE B 1 243 ? -16.734 -17.5 -2.859 1 98.81 243 ILE B O 1
ATOM 4273 N N . ALA B 1 244 ? -15.031 -17.656 -1.342 1 98.69 244 ALA B N 1
ATOM 4274 C CA . ALA B 1 244 ? -14.891 -19.094 -1.499 1 98.69 244 ALA B CA 1
ATOM 4275 C C . ALA B 1 244 ? -16.203 -19.812 -1.199 1 98.69 244 ALA B C 1
ATOM 4277 O O . ALA B 1 244 ? -16.625 -20.688 -1.95 1 98.69 244 ALA B O 1
ATOM 4278 N N . ARG B 1 245 ? -16.875 -19.391 -0.139 1 98.56 245 ARG B N 1
ATOM 4279 C CA . ARG B 1 245 ? -18.141 -20.016 0.255 1 98.56 245 ARG B CA 1
ATOM 4280 C C . ARG B 1 245 ? -19.219 -19.766 -0.784 1 98.56 245 ARG B C 1
ATOM 4282 O O . ARG B 1 245 ? -20.062 -20.625 -1.035 1 98.56 245 ARG B O 1
ATOM 4289 N N . ALA B 1 246 ? -19.203 -18.578 -1.368 1 98.25 246 ALA B N 1
ATOM 4290 C CA . ALA B 1 246 ? -20.156 -18.25 -2.418 1 98.25 246 ALA B CA 1
ATOM 4291 C C . ALA B 1 246 ? -19.953 -19.141 -3.643 1 98.25 246 ALA B C 1
ATOM 4293 O O . ALA B 1 246 ? -20.891 -19.375 -4.414 1 98.25 246 ALA B O 1
ATOM 4294 N N . GLU B 1 247 ? -18.734 -19.656 -3.814 1 97.38 247 GLU B N 1
ATOM 4295 C CA . GLU B 1 247 ? -18.406 -20.562 -4.91 1 97.38 247 GLU B CA 1
ATOM 4296 C C . GLU B 1 247 ? -18.688 -22.016 -4.523 1 97.38 247 GLU B C 1
ATOM 4298 O O . GLU B 1 247 ? -18.391 -22.922 -5.289 1 97.38 247 GLU B O 1
ATOM 4303 N N . GLY B 1 248 ? -19.188 -22.234 -3.309 1 97.44 248 GLY B N 1
ATOM 4304 C CA . GLY B 1 248 ? -19.594 -23.562 -2.893 1 97.44 248 GLY B CA 1
ATOM 4305 C C . GLY B 1 248 ? -18.625 -24.234 -1.945 1 97.44 248 GLY B C 1
ATOM 4306 O O . GLY B 1 248 ? -18.844 -25.359 -1.495 1 97.44 248 GLY B O 1
ATOM 4307 N N . PHE B 1 249 ? -17.578 -23.594 -1.632 1 97.88 249 PHE B N 1
ATOM 4308 C CA . PHE B 1 249 ? -16.578 -24.172 -0.741 1 97.88 249 PHE B CA 1
ATOM 4309 C C . PHE B 1 249 ? -16.828 -23.75 0.703 1 97.88 249 PHE B C 1
ATOM 4311 O O . PHE B 1 249 ? -16.047 -23 1.284 1 97.88 249 PHE B O 1
ATOM 4318 N N . THR B 1 250 ? -17.75 -24.344 1.319 1 97.5 250 THR B N 1
ATOM 4319 C CA . THR B 1 250 ? -18.266 -23.969 2.627 1 97.5 250 THR B CA 1
ATOM 4320 C C . THR B 1 250 ? -17.281 -24.328 3.73 1 97.5 250 THR B C 1
ATOM 4322 O O . THR B 1 250 ? -17.359 -23.797 4.84 1 97.5 250 THR B O 1
ATOM 4325 N N . GLU B 1 251 ? -16.328 -25.219 3.385 1 96.44 251 GLU B N 1
ATOM 4326 C CA . GLU B 1 251 ? -15.281 -25.594 4.34 1 96.44 251 GLU B CA 1
ATOM 4327 C C . GLU B 1 251 ? -14.414 -24.406 4.715 1 96.44 251 GLU B C 1
ATOM 4329 O O . GLU B 1 251 ? -13.828 -24.375 5.797 1 96.44 251 GLU B O 1
ATOM 4334 N N . VAL B 1 252 ? -14.383 -23.469 3.828 1 97.75 252 VAL B N 1
ATOM 4335 C CA . VAL B 1 252 ? -13.586 -22.281 4.086 1 97.75 252 VAL B CA 1
ATOM 4336 C C . VAL B 1 252 ? -14.352 -21.328 5.004 1 97.75 252 VAL B C 1
ATOM 4338 O O . VAL B 1 252 ? -14.766 -20.234 4.586 1 97.75 252 VAL B O 1
ATOM 4341 N N . ASN B 1 253 ? -14.477 -21.75 6.289 1 97.31 253 ASN B N 1
ATOM 4342 C CA . ASN B 1 253 ? -15.305 -21.031 7.25 1 97.31 253 ASN B CA 1
ATOM 4343 C C . ASN B 1 253 ? -14.461 -20.234 8.242 1 97.31 253 ASN B C 1
ATOM 4345 O O . ASN B 1 253 ? -13.242 -20.141 8.086 1 97.31 253 ASN B O 1
ATOM 4349 N N . ASP B 1 254 ? -15.086 -19.656 9.195 1 97.44 254 ASP B N 1
ATOM 4350 C CA . ASP B 1 254 ? -14.414 -18.766 10.133 1 97.44 254 ASP B CA 1
ATOM 4351 C C . ASP B 1 254 ? -13.406 -19.531 10.992 1 97.44 254 ASP B C 1
ATOM 4353 O O . ASP B 1 254 ? -12.367 -18.984 11.375 1 97.44 254 ASP B O 1
ATOM 4357 N N . GLU B 1 255 ? -13.711 -20.766 11.234 1 97.81 255 GLU B N 1
ATOM 4358 C CA . GLU B 1 255 ? -12.781 -21.578 12.008 1 97.81 255 GLU B CA 1
ATOM 4359 C C . GLU B 1 255 ? -11.453 -21.75 11.281 1 97.81 255 GLU B C 1
ATOM 4361 O O . GLU B 1 255 ? -10.391 -21.672 11.891 1 97.81 255 GLU B O 1
ATOM 4366 N N . ILE B 1 256 ? -11.539 -22 9.977 1 97.62 256 ILE B N 1
ATOM 4367 C CA . ILE B 1 256 ? -10.344 -22.156 9.156 1 97.62 256 ILE B CA 1
ATOM 4368 C C . ILE B 1 256 ? -9.594 -20.828 9.094 1 97.62 256 ILE B C 1
ATOM 4370 O O . ILE B 1 256 ? -8.359 -20.797 9.172 1 97.62 256 ILE B O 1
ATOM 4374 N N . VAL B 1 257 ? -10.336 -19.75 8.961 1 98.19 257 VAL B N 1
ATOM 4375 C CA . VAL B 1 257 ? -9.734 -18.422 8.961 1 98.19 257 VAL B CA 1
ATOM 4376 C C . VAL B 1 257 ? -8.938 -18.219 10.25 1 98.19 257 VAL B C 1
ATOM 4378 O O . VAL B 1 257 ? -7.777 -17.812 10.211 1 98.19 257 VAL B O 1
ATOM 4381 N N . ASP B 1 258 ? -9.547 -18.547 11.391 1 98.12 258 ASP B N 1
ATOM 4382 C CA . ASP B 1 258 ? -8.914 -18.359 12.695 1 98.12 258 ASP B CA 1
ATOM 4383 C C . ASP B 1 258 ? -7.699 -19.266 12.852 1 98.12 258 ASP B C 1
ATOM 4385 O O . ASP B 1 258 ? -6.68 -18.859 13.414 1 98.12 258 ASP B O 1
ATOM 4389 N N . ARG B 1 259 ? -7.809 -20.453 12.375 1 96.88 259 ARG B N 1
ATOM 4390 C CA . ARG B 1 259 ? -6.699 -21.406 12.453 1 96.88 259 ARG B CA 1
ATOM 4391 C C . ARG B 1 259 ? -5.512 -20.922 11.625 1 96.88 259 ARG B C 1
ATOM 4393 O O . ARG B 1 259 ? -4.363 -21 12.078 1 96.88 259 ARG B O 1
ATOM 4400 N N . GLN B 1 260 ? -5.777 -20.5 10.43 1 95.81 260 GLN B N 1
ATOM 4401 C CA . GLN B 1 260 ? -4.707 -20.016 9.57 1 95.81 260 GLN B CA 1
ATOM 4402 C C . GLN B 1 260 ? -4.039 -18.781 10.172 1 95.81 260 GLN B C 1
ATOM 4404 O O . GLN B 1 260 ? -2.814 -18.656 10.133 1 95.81 260 GLN B O 1
ATOM 4409 N N . LEU B 1 261 ? -4.871 -17.875 10.695 1 96.19 261 LEU B N 1
ATOM 4410 C CA . LEU B 1 261 ? -4.344 -16.672 11.344 1 96.19 261 LEU B CA 1
ATOM 4411 C C . LEU B 1 261 ? -3.465 -17.047 12.531 1 96.19 261 LEU B C 1
ATOM 4413 O O . LEU B 1 261 ? -2.428 -16.422 12.766 1 96.19 261 LEU B O 1
ATOM 4417 N N . ALA B 1 262 ? -3.844 -18.062 13.258 1 95.38 262 ALA B N 1
ATOM 4418 C CA . ALA B 1 262 ? -3.135 -18.5 14.453 1 95.38 262 ALA B CA 1
ATOM 4419 C C . ALA B 1 262 ? -1.736 -19 14.109 1 95.38 262 ALA B C 1
ATOM 4421 O O . ALA B 1 262 ? -0.808 -18.875 14.914 1 95.38 262 ALA B O 1
ATOM 4422 N N . ILE B 1 263 ? -1.536 -19.531 12.938 1 92.19 263 ILE B N 1
ATOM 4423 C CA . ILE B 1 263 ? -0.232 -20.016 12.5 1 92.19 263 ILE B CA 1
ATOM 4424 C C . ILE B 1 263 ? 0.761 -18.859 12.453 1 92.19 263 ILE B C 1
ATOM 4426 O O . ILE B 1 263 ? 1.879 -18.969 12.961 1 92.19 263 ILE B O 1
ATOM 4430 N N . SER B 1 264 ? 0.385 -17.75 11.922 1 88.38 264 SER B N 1
ATOM 4431 C CA . SER B 1 264 ? 1.267 -16.578 11.82 1 88.38 264 SER B CA 1
ATOM 4432 C C . SER B 1 264 ? 1.434 -15.898 13.172 1 88.38 264 SER B C 1
ATOM 4434 O O . SER B 1 264 ? 2.529 -15.453 13.516 1 88.38 264 SER B O 1
ATOM 4436 N N . THR B 1 265 ? 0.353 -15.742 13.906 1 89.19 265 THR B N 1
ATOM 4437 C CA . THR B 1 265 ? 0.399 -15.031 15.172 1 89.19 265 THR B CA 1
ATOM 4438 C C . THR B 1 265 ? 1.214 -15.812 16.203 1 89.19 265 THR B C 1
ATOM 4440 O O . THR B 1 265 ? 1.641 -15.25 17.219 1 89.19 265 THR B O 1
ATOM 4443 N N . GLY B 1 266 ? 1.403 -17.109 15.945 1 87.75 266 GLY B N 1
ATOM 4444 C CA . GLY B 1 266 ? 2.156 -17.953 16.859 1 87.75 266 GLY B CA 1
ATOM 4445 C C . GLY B 1 266 ? 3.645 -17.969 16.578 1 87.75 266 GLY B C 1
ATOM 4446 O O . GLY B 1 266 ? 4.43 -18.484 17.375 1 87.75 266 GLY B O 1
ATOM 4447 N N . ARG B 1 267 ? 4.043 -17.391 15.523 1 90.38 267 ARG B N 1
ATOM 4448 C CA . ARG B 1 267 ? 5.445 -17.359 15.117 1 90.38 267 ARG B CA 1
ATOM 4449 C C . ARG B 1 267 ? 6.172 -16.156 15.711 1 90.38 267 ARG B C 1
ATOM 4451 O O . ARG B 1 267 ? 5.551 -15.141 16 1 90.38 267 ARG B O 1
ATOM 4458 N N . ALA B 1 268 ? 7.484 -16.297 15.883 1 90.94 268 ALA B N 1
ATOM 4459 C CA . ALA B 1 268 ? 8.312 -15.18 16.344 1 90.94 268 ALA B CA 1
ATOM 4460 C C . ALA B 1 268 ? 8.625 -14.219 15.195 1 90.94 268 ALA B C 1
ATOM 4462 O O . ALA B 1 268 ? 8.836 -14.648 14.062 1 90.94 268 ALA B O 1
ATOM 4463 N N . PRO B 1 269 ? 8.641 -12.906 15.539 1 88 269 PRO B N 1
ATOM 4464 C CA . PRO B 1 269 ? 9.086 -11.961 14.508 1 88 269 PRO B CA 1
ATOM 4465 C C . PRO B 1 269 ? 10.508 -12.234 14.039 1 88 269 PRO B C 1
ATOM 4467 O O . PRO B 1 269 ? 11.32 -12.781 14.797 1 88 269 PRO B O 1
ATOM 4470 N N . PRO B 1 270 ? 10.906 -11.883 12.797 1 91.75 270 PRO B N 1
ATOM 4471 C CA . PRO B 1 270 ? 10.125 -10.992 11.93 1 91.75 270 PRO B CA 1
ATOM 4472 C C . PRO B 1 270 ? 9.117 -11.75 11.07 1 91.75 270 PRO B C 1
ATOM 4474 O O . PRO B 1 270 ? 8.305 -11.125 10.383 1 91.75 270 PRO B O 1
ATOM 4477 N N . GLY B 1 271 ? 9.117 -13.07 11.07 1 93.31 271 GLY B N 1
ATOM 4478 C CA . GLY B 1 271 ? 8.195 -13.883 10.289 1 93.31 271 GLY B CA 1
ATOM 4479 C C . GLY B 1 271 ? 8.68 -14.156 8.883 1 93.31 271 GLY B C 1
ATOM 4480 O O . GLY B 1 271 ? 9.891 -14.195 8.633 1 93.31 271 GLY B O 1
ATOM 4481 N N . VAL B 1 272 ? 7.801 -14.414 7.98 1 92.06 272 VAL B N 1
ATOM 4482 C CA . VAL B 1 272 ? 8.125 -14.867 6.633 1 92.06 272 VAL B CA 1
ATOM 4483 C C . VAL B 1 272 ? 7.887 -13.734 5.637 1 92.06 272 VAL B C 1
ATOM 4485 O O . VAL B 1 272 ? 6.965 -12.938 5.809 1 92.06 272 VAL B O 1
ATOM 4488 N N . GLU B 1 273 ? 8.797 -13.664 4.66 1 93.75 273 GLU B N 1
ATOM 4489 C CA . GLU B 1 273 ? 8.617 -12.766 3.521 1 93.75 273 GLU B CA 1
ATOM 4490 C C . GLU B 1 273 ? 7.832 -13.453 2.404 1 93.75 273 GLU B C 1
ATOM 4492 O O . GLU B 1 273 ? 8.359 -14.336 1.724 1 93.75 273 GLU B O 1
ATOM 4497 N N . PRO B 1 274 ? 6.547 -13.031 2.256 1 95.31 274 PRO B N 1
ATOM 4498 C CA . PRO B 1 274 ? 5.805 -13.633 1.144 1 95.31 274 PRO B CA 1
ATOM 4499 C C . PRO B 1 274 ? 6.391 -13.266 -0.219 1 95.31 274 PRO B C 1
ATOM 4501 O O . PRO B 1 274 ? 7.129 -12.289 -0.335 1 95.31 274 PRO B O 1
ATOM 4504 N N . SER B 1 275 ? 6.148 -14.055 -1.193 1 93.81 275 SER B N 1
ATOM 4505 C CA . SER B 1 275 ? 6.758 -13.93 -2.514 1 93.81 275 SER B CA 1
ATOM 4506 C C . SER B 1 275 ? 6.441 -12.57 -3.135 1 93.81 275 SER B C 1
ATOM 4508 O O . SER B 1 275 ? 7.281 -11.984 -3.822 1 93.81 275 SER B O 1
ATOM 4510 N N . MET B 1 276 ? 5.234 -12.031 -2.865 1 96.38 276 MET B N 1
ATOM 4511 C CA . MET B 1 276 ? 4.859 -10.758 -3.475 1 96.38 276 MET B CA 1
ATOM 4512 C C . MET B 1 276 ? 5.648 -9.609 -2.859 1 96.38 276 MET B C 1
ATOM 4514 O O . MET B 1 276 ? 5.938 -8.617 -3.533 1 96.38 276 MET B O 1
ATOM 4518 N N . MET B 1 277 ? 5.926 -9.672 -1.552 1 96.5 277 MET B N 1
ATOM 4519 C CA . MET B 1 277 ? 6.781 -8.664 -0.924 1 96.5 277 MET B CA 1
ATOM 4520 C C . MET B 1 277 ? 8.164 -8.656 -1.558 1 96.5 277 MET B C 1
ATOM 4522 O O . MET B 1 277 ? 8.703 -7.594 -1.873 1 96.5 277 MET B O 1
ATOM 4526 N N . ALA B 1 278 ? 8.734 -9.852 -1.788 1 93.06 278 ALA B N 1
ATOM 4527 C CA . ALA B 1 278 ? 10.031 -9.977 -2.449 1 93.06 278 ALA B CA 1
ATOM 4528 C C . ALA B 1 278 ? 10 -9.359 -3.844 1 93.06 278 ALA B C 1
ATOM 4530 O O . ALA B 1 278 ? 10.93 -8.656 -4.242 1 93.06 278 ALA B O 1
ATOM 4531 N N . ASP B 1 279 ? 8.93 -9.633 -4.57 1 94.06 279 ASP B N 1
ATOM 4532 C CA . ASP B 1 279 ? 8.766 -9.055 -5.898 1 94.06 279 ASP B CA 1
ATOM 4533 C C . ASP B 1 279 ? 8.711 -7.531 -5.836 1 94.06 279 ASP B C 1
ATOM 4535 O O . ASP B 1 279 ? 9.383 -6.848 -6.609 1 94.06 279 ASP B O 1
ATOM 4539 N N . ALA B 1 280 ? 7.953 -7 -4.914 1 96.06 280 ALA B N 1
ATOM 4540 C CA . ALA B 1 280 ? 7.793 -5.555 -4.777 1 96.06 280 ALA B CA 1
ATOM 4541 C C . ALA B 1 280 ? 9.125 -4.883 -4.441 1 96.06 280 ALA B C 1
ATOM 4543 O O . ALA B 1 280 ? 9.461 -3.844 -5.012 1 96.06 280 ALA B O 1
ATOM 4544 N N . LEU B 1 281 ? 9.867 -5.453 -3.555 1 92.88 281 LEU B N 1
ATOM 4545 C CA . LEU B 1 281 ? 11.141 -4.898 -3.123 1 92.88 281 LEU B CA 1
ATOM 4546 C C . LEU B 1 281 ? 12.148 -4.883 -4.273 1 92.88 281 LEU B C 1
ATOM 4548 O O . LEU B 1 281 ? 13.008 -4.004 -4.34 1 92.88 281 LEU B O 1
ATOM 4552 N N . SER B 1 282 ? 11.961 -5.82 -5.219 1 91.25 282 SER B N 1
ATOM 4553 C CA . SER B 1 282 ? 12.891 -5.922 -6.336 1 91.25 282 SER B CA 1
ATOM 4554 C C . SER B 1 282 ? 12.367 -5.176 -7.559 1 91.25 282 SER B C 1
ATOM 4556 O O . SER B 1 282 ? 13.016 -5.148 -8.602 1 91.25 282 SER B O 1
ATOM 4558 N N . GLY B 1 283 ? 11.156 -4.668 -7.441 1 93.12 283 GLY B N 1
ATOM 4559 C CA . GLY B 1 283 ? 10.57 -3.941 -8.555 1 93.12 283 GLY B CA 1
ATOM 4560 C C . GLY B 1 283 ? 10.047 -4.852 -9.648 1 93.12 283 GLY B C 1
ATOM 4561 O O . GLY B 1 283 ? 10.016 -4.465 -10.82 1 93.12 283 GLY B O 1
ATOM 4562 N N . SER B 1 284 ? 9.742 -6.117 -9.305 1 91.94 284 SER B N 1
ATOM 4563 C CA . SER B 1 284 ? 9.18 -7.07 -10.25 1 91.94 284 SER B CA 1
ATOM 4564 C C . SER B 1 284 ? 7.652 -7.031 -10.227 1 91.94 284 SER B C 1
ATOM 4566 O O . SER B 1 284 ? 7.051 -6.625 -9.234 1 91.94 284 SER B O 1
ATOM 4568 N N . HIS B 1 285 ? 7.09 -7.465 -11.289 1 94.06 285 HIS B N 1
ATOM 4569 C CA . HIS B 1 285 ? 5.633 -7.449 -11.406 1 94.06 285 HIS B CA 1
ATOM 4570 C C . HIS B 1 285 ? 4.988 -8.383 -10.391 1 94.06 285 HIS B C 1
ATOM 4572 O O . HIS B 1 285 ? 5.539 -9.438 -10.07 1 94.06 285 HIS B O 1
ATOM 4578 N N . LEU B 1 286 ? 3.791 -7.953 -10.031 1 96.69 286 LEU B N 1
ATOM 4579 C CA . LEU B 1 286 ? 3.059 -8.672 -8.992 1 96.69 286 LEU B CA 1
ATOM 4580 C C . LEU B 1 286 ? 1.993 -9.57 -9.602 1 96.69 286 LEU B C 1
ATOM 4582 O O . LEU B 1 286 ? 1.347 -9.203 -10.586 1 96.69 286 LEU B O 1
ATOM 4586 N N . GLU B 1 287 ? 1.762 -10.75 -8.977 1 96.69 287 GLU B N 1
ATOM 4587 C CA . GLU B 1 287 ? 0.683 -11.648 -9.375 1 96.69 287 GLU B CA 1
ATOM 4588 C C . GLU B 1 287 ? -0.651 -11.203 -8.781 1 96.69 287 GLU B C 1
ATOM 4590 O O . GLU B 1 287 ? -1.421 -12.031 -8.281 1 96.69 287 GLU B O 1
ATOM 4595 N N . ILE B 1 288 ? -0.915 -9.938 -8.805 1 97.38 288 ILE B N 1
ATOM 4596 C CA . ILE B 1 288 ? -2.053 -9.359 -8.102 1 97.38 288 ILE B CA 1
ATOM 4597 C C . ILE B 1 288 ? -3.352 -9.766 -8.797 1 97.38 288 ILE B C 1
ATOM 4599 O O . ILE B 1 288 ? -4.379 -9.961 -8.141 1 97.38 288 ILE B O 1
ATOM 4603 N N . GLU B 1 289 ? -3.352 -9.969 -10.109 1 96.5 289 GLU B N 1
ATOM 4604 C CA . GLU B 1 289 ? -4.566 -10.344 -10.836 1 96.5 289 GLU B CA 1
ATOM 4605 C C . GLU B 1 289 ? -5.012 -11.758 -10.469 1 96.5 289 GLU B C 1
ATOM 4607 O O . GLU B 1 289 ? -6.172 -11.977 -10.117 1 96.5 289 GLU B O 1
ATOM 4612 N N . SER B 1 290 ? -4.086 -12.695 -10.492 1 97.12 290 SER B N 1
ATOM 4613 C CA . SER B 1 290 ? -4.461 -14.086 -10.242 1 97.12 290 SER B CA 1
ATOM 4614 C C . SER B 1 290 ? -4.746 -14.32 -8.766 1 97.12 290 SER B C 1
ATOM 4616 O O . SER B 1 290 ? -5.582 -15.156 -8.414 1 97.12 290 SER B O 1
ATOM 4618 N N . ILE B 1 291 ? -4.09 -13.562 -7.895 1 98.19 291 ILE B N 1
ATOM 4619 C CA . ILE B 1 291 ? -4.18 -13.836 -6.465 1 98.19 291 ILE B CA 1
ATOM 4620 C C . ILE B 1 291 ? -5.344 -13.055 -5.863 1 98.19 291 ILE B C 1
ATOM 4622 O O . ILE B 1 291 ? -6.051 -13.555 -4.984 1 98.19 291 ILE B O 1
ATOM 4626 N N . VAL B 1 292 ? -5.602 -11.836 -6.363 1 98.56 292 VAL B N 1
ATOM 4627 C CA . VAL B 1 292 ? -6.641 -11.023 -5.746 1 98.56 292 VAL B CA 1
ATOM 4628 C C . VAL B 1 292 ? -7.688 -10.633 -6.789 1 98.56 292 VAL B C 1
ATOM 4630 O O . VAL B 1 292 ? -8.891 -10.695 -6.527 1 98.56 292 VAL B O 1
ATOM 4633 N N . GLY B 1 293 ? -7.262 -10.25 -7.98 1 97.94 293 GLY B N 1
ATOM 4634 C CA . GLY B 1 293 ? -8.156 -9.75 -9.008 1 97.94 293 GLY B CA 1
ATOM 4635 C C . GLY B 1 293 ? -9.234 -10.742 -9.398 1 97.94 293 GLY B C 1
ATOM 4636 O O . GLY B 1 293 ? -10.414 -10.391 -9.484 1 97.94 293 GLY B O 1
ATOM 4637 N N . ASN B 1 294 ? -8.852 -11.953 -9.664 1 98.06 294 ASN B N 1
ATOM 4638 C CA . ASN B 1 294 ? -9.812 -12.977 -10.047 1 98.06 294 ASN B CA 1
ATOM 4639 C C . ASN B 1 294 ? -10.836 -13.227 -8.945 1 98.06 294 ASN B C 1
ATOM 4641 O O . ASN B 1 294 ? -12.023 -13.422 -9.227 1 98.06 294 ASN B O 1
ATOM 4645 N N . ALA B 1 295 ? -10.406 -13.234 -7.68 1 98.56 295 ALA B N 1
ATOM 4646 C CA . ALA B 1 295 ? -11.336 -13.375 -6.562 1 98.56 295 ALA B CA 1
ATOM 4647 C C . ALA B 1 295 ? -12.312 -12.203 -6.516 1 98.56 295 ALA B C 1
ATOM 4649 O O . ALA B 1 295 ? -13.508 -12.398 -6.266 1 98.56 295 ALA B O 1
ATOM 4650 N N . LEU B 1 296 ? -11.844 -11.023 -6.754 1 98.25 296 LEU B N 1
ATOM 4651 C CA . LEU B 1 296 ? -12.688 -9.836 -6.758 1 98.25 296 LEU B CA 1
ATOM 4652 C C . LEU B 1 296 ? -13.75 -9.922 -7.848 1 98.25 296 LEU B C 1
ATOM 4654 O O . LEU B 1 296 ? -14.898 -9.539 -7.633 1 98.25 296 LEU B O 1
ATOM 4658 N N . ARG B 1 297 ? -13.352 -10.359 -9 1 97.56 297 ARG B N 1
ATOM 4659 C CA . ARG B 1 297 ? -14.305 -10.523 -10.094 1 97.56 297 ARG B CA 1
ATOM 4660 C C . ARG B 1 297 ? -15.383 -11.539 -9.734 1 97.56 297 ARG B C 1
ATOM 4662 O O . ARG B 1 297 ? -16.562 -11.344 -10.055 1 97.56 297 ARG B O 1
ATOM 4669 N N . ILE B 1 298 ? -14.977 -12.609 -9.094 1 98.19 298 ILE B N 1
ATOM 4670 C CA . ILE B 1 298 ? -15.953 -13.586 -8.617 1 98.19 298 ILE B CA 1
ATOM 4671 C C . ILE B 1 298 ? -16.906 -12.922 -7.629 1 98.19 298 ILE B C 1
ATOM 4673 O O . ILE B 1 298 ? -18.125 -13.102 -7.707 1 98.19 298 ILE B O 1
ATOM 4677 N N . ALA B 1 299 ? -16.375 -12.172 -6.676 1 98.69 299 ALA B N 1
ATOM 4678 C CA . ALA B 1 299 ? -17.203 -11.469 -5.695 1 98.69 299 ALA B CA 1
ATOM 4679 C C . ALA B 1 299 ? -18.219 -10.57 -6.387 1 98.69 299 ALA B C 1
ATOM 4681 O O . ALA B 1 299 ? -19.391 -10.547 -5.996 1 98.69 299 ALA B O 1
ATOM 4682 N N . GLN B 1 300 ? -17.766 -9.852 -7.371 1 97.56 300 GLN B N 1
ATOM 4683 C CA . GLN B 1 300 ? -18.641 -8.969 -8.125 1 97.56 300 GLN B CA 1
ATOM 4684 C C . GLN B 1 300 ? -19.781 -9.75 -8.781 1 97.56 300 GLN B C 1
ATOM 4686 O O . GLN B 1 300 ? -20.938 -9.352 -8.703 1 97.56 300 GLN B O 1
ATOM 4691 N N . THR B 1 301 ? -19.406 -10.82 -9.391 1 97.5 301 THR B N 1
ATOM 4692 C CA . THR B 1 301 ? -20.391 -11.656 -10.07 1 97.5 301 THR B CA 1
ATOM 4693 C C . THR B 1 301 ? -21.406 -12.203 -9.078 1 97.5 301 THR B C 1
ATOM 4695 O O . THR B 1 301 ? -22.578 -12.359 -9.406 1 97.5 301 THR B O 1
ATOM 4698 N N . ARG B 1 302 ? -20.953 -12.508 -7.895 1 98.12 302 ARG B N 1
ATOM 4699 C CA . ARG B 1 302 ? -21.797 -13.109 -6.875 1 98.12 302 ARG B CA 1
ATOM 4700 C C . ARG B 1 302 ? -22.484 -12.047 -6.027 1 98.12 302 ARG B C 1
ATOM 4702 O O . ARG B 1 302 ? -23.25 -12.367 -5.117 1 98.12 302 ARG B O 1
ATOM 4709 N N . GLY B 1 303 ? -22.219 -10.75 -6.277 1 98.06 303 GLY B N 1
ATOM 4710 C CA . GLY B 1 303 ? -22.828 -9.648 -5.555 1 98.06 303 GLY B CA 1
ATOM 4711 C C . GLY B 1 303 ? -22.328 -9.523 -4.125 1 98.06 303 GLY B C 1
ATOM 4712 O O . GLY B 1 303 ? -23.094 -9.125 -3.234 1 98.06 303 GLY B O 1
ATOM 4713 N N . LEU B 1 304 ? -21.125 -9.922 -3.83 1 98.44 304 LEU B N 1
ATOM 4714 C CA . LEU B 1 304 ? -20.547 -9.859 -2.492 1 98.44 304 LEU B CA 1
ATOM 4715 C C . LEU B 1 304 ? -19.797 -8.547 -2.285 1 98.44 304 LEU B C 1
ATOM 4717 O O . LEU B 1 304 ? -19.109 -8.062 -3.193 1 98.44 304 LEU B O 1
ATOM 4721 N N . ASP B 1 305 ? -19.969 -7.918 -1.137 1 97.69 305 ASP B N 1
ATOM 4722 C CA . ASP B 1 305 ? -19.25 -6.707 -0.762 1 97.69 305 ASP B CA 1
ATOM 4723 C C . ASP B 1 305 ? -17.953 -7.055 -0.018 1 97.69 305 ASP B C 1
ATOM 4725 O O . ASP B 1 305 ? -18 -7.52 1.123 1 97.69 305 ASP B O 1
ATOM 4729 N N . VAL B 1 306 ? -16.828 -6.883 -0.653 1 98.75 306 VAL B N 1
ATOM 4730 C CA . VAL B 1 306 ? -15.523 -7.191 -0.08 1 98.75 306 VAL B CA 1
ATOM 4731 C C . VAL B 1 306 ? -14.617 -5.965 -0.16 1 98.75 306 VAL B C 1
ATOM 4733 O O . VAL B 1 306 ? -13.57 -6 -0.81 1 98.75 306 VAL B O 1
ATOM 4736 N N . PRO B 1 307 ? -14.945 -4.91 0.626 1 98.81 307 PRO B N 1
ATOM 4737 C CA . PRO B 1 307 ? -14.32 -3.594 0.456 1 98.81 307 PRO B CA 1
ATOM 4738 C C . PRO B 1 307 ? -12.844 -3.594 0.821 1 98.81 307 PRO B C 1
ATOM 4740 O O . PRO B 1 307 ? -12.055 -2.85 0.23 1 98.81 307 PRO B O 1
ATOM 4743 N N . ARG B 1 308 ? -12.438 -4.379 1.849 1 98.88 308 ARG B N 1
ATOM 4744 C CA . ARG B 1 308 ? -11.023 -4.414 2.23 1 98.88 308 ARG B CA 1
ATOM 4745 C C . ARG B 1 308 ? -10.18 -5.059 1.143 1 98.88 308 ARG B C 1
ATOM 4747 O O . ARG B 1 308 ? -9.102 -4.562 0.807 1 98.88 308 ARG B O 1
ATOM 4754 N N . LEU B 1 309 ? -10.719 -6.133 0.573 1 98.88 309 LEU B N 1
ATOM 4755 C CA . LEU B 1 309 ? -10.031 -6.805 -0.525 1 98.88 309 LEU B CA 1
ATOM 4756 C C . LEU B 1 309 ? -9.945 -5.898 -1.75 1 98.88 309 LEU B C 1
ATOM 4758 O O . LEU B 1 309 ? -8.938 -5.891 -2.455 1 98.88 309 LEU B O 1
ATOM 4762 N N . GLU B 1 310 ? -10.992 -5.176 -2.01 1 98.81 310 GLU B N 1
ATOM 4763 C CA . GLU B 1 310 ? -11.008 -4.203 -3.098 1 98.81 310 GLU B CA 1
ATOM 4764 C C . GLU B 1 310 ? -9.922 -3.152 -2.92 1 98.81 310 GLU B C 1
ATOM 4766 O O . GLU B 1 310 ? -9.203 -2.828 -3.867 1 98.81 310 GLU B O 1
ATOM 4771 N N . ALA B 1 311 ? -9.812 -2.613 -1.692 1 98.88 311 ALA B N 1
ATOM 4772 C CA . ALA B 1 311 ? -8.797 -1.604 -1.408 1 98.88 311 ALA B CA 1
ATOM 4773 C C . ALA B 1 311 ? -7.395 -2.152 -1.661 1 98.88 311 ALA B C 1
ATOM 4775 O O . ALA B 1 311 ? -6.578 -1.502 -2.314 1 98.88 311 ALA B O 1
ATOM 4776 N N . ILE B 1 312 ? -7.191 -3.332 -1.2 1 98.88 312 ILE B N 1
ATOM 4777 C CA . ILE B 1 312 ? -5.898 -3.992 -1.349 1 98.88 312 ILE B CA 1
ATOM 4778 C C . ILE B 1 312 ? -5.59 -4.199 -2.83 1 98.88 312 ILE B C 1
ATOM 4780 O O . ILE B 1 312 ? -4.465 -3.959 -3.275 1 98.88 312 ILE B O 1
ATOM 4784 N N . TYR B 1 313 ? -6.57 -4.586 -3.592 1 98.81 313 TYR B N 1
ATOM 4785 C CA . TYR B 1 313 ? -6.395 -4.844 -5.016 1 98.81 313 TYR B CA 1
ATOM 4786 C C . TYR B 1 313 ? -5.945 -3.586 -5.746 1 98.81 313 TYR B C 1
ATOM 4788 O O . TYR B 1 313 ? -4.922 -3.59 -6.434 1 98.81 313 TYR B O 1
ATOM 4796 N N . TYR B 1 314 ? -6.637 -2.498 -5.594 1 98.81 314 TYR B N 1
ATOM 4797 C CA . TYR B 1 314 ? -6.352 -1.296 -6.367 1 98.81 314 TYR B CA 1
ATOM 4798 C C . TYR B 1 314 ? -5.027 -0.673 -5.938 1 98.81 314 TYR B C 1
ATOM 4800 O O . TYR B 1 314 ? -4.289 -0.138 -6.766 1 98.81 314 TYR B O 1
ATOM 4808 N N . LEU B 1 315 ? -4.742 -0.73 -4.629 1 98.88 315 LEU B N 1
ATOM 4809 C CA . LEU B 1 315 ? -3.457 -0.224 -4.156 1 98.88 315 LEU B CA 1
ATOM 4810 C C . LEU B 1 315 ? -2.305 -1.04 -4.73 1 98.88 315 LEU B C 1
ATOM 4812 O O . LEU B 1 315 ? -1.321 -0.477 -5.219 1 98.88 315 LEU B O 1
ATOM 4816 N N . ALA B 1 316 ? -2.441 -2.34 -4.707 1 98.69 316 ALA B N 1
ATOM 4817 C CA . ALA B 1 316 ? -1.391 -3.221 -5.211 1 98.69 316 ALA B CA 1
ATOM 4818 C C . ALA B 1 316 ? -1.259 -3.107 -6.727 1 98.69 316 ALA B C 1
ATOM 4820 O O . ALA B 1 316 ? -0.156 -3.213 -7.27 1 98.69 316 ALA B O 1
ATOM 4821 N N . LYS B 1 317 ? -2.393 -2.965 -7.438 1 97.75 317 LYS B N 1
ATOM 4822 C CA . LYS B 1 317 ? -2.346 -2.727 -8.875 1 97.75 317 LYS B CA 1
ATOM 4823 C C . LYS B 1 317 ? -1.574 -1.45 -9.203 1 97.75 317 LYS B C 1
ATOM 4825 O O . LYS B 1 317 ? -0.802 -1.411 -10.156 1 97.75 317 LYS B O 1
ATOM 4830 N N . GLY B 1 318 ? -1.828 -0.393 -8.445 1 98.12 318 GLY B N 1
ATOM 4831 C CA . GLY B 1 318 ? -1.056 0.829 -8.602 1 98.12 318 GLY B CA 1
ATOM 4832 C C . GLY B 1 318 ? 0.43 0.63 -8.367 1 98.12 318 GLY B C 1
ATOM 4833 O O . GLY B 1 318 ? 1.255 1.096 -9.156 1 98.12 318 GLY B O 1
ATOM 4834 N N . LEU B 1 319 ? 0.758 -0.065 -7.273 1 98.25 319 LEU B N 1
ATOM 4835 C CA . LEU B 1 319 ? 2.154 -0.361 -6.973 1 98.25 319 LEU B CA 1
ATOM 4836 C C . LEU B 1 319 ? 2.811 -1.118 -8.125 1 98.25 319 LEU B C 1
ATOM 4838 O O . LEU B 1 319 ? 3.924 -0.789 -8.531 1 98.25 319 LEU B O 1
ATOM 4842 N N . ASP B 1 320 ? 2.104 -2.088 -8.633 1 96.88 320 ASP B N 1
ATOM 4843 C CA . ASP B 1 320 ? 2.594 -2.875 -9.758 1 96.88 320 ASP B CA 1
ATOM 4844 C C . ASP B 1 320 ? 2.898 -1.982 -10.961 1 96.88 320 ASP B C 1
ATO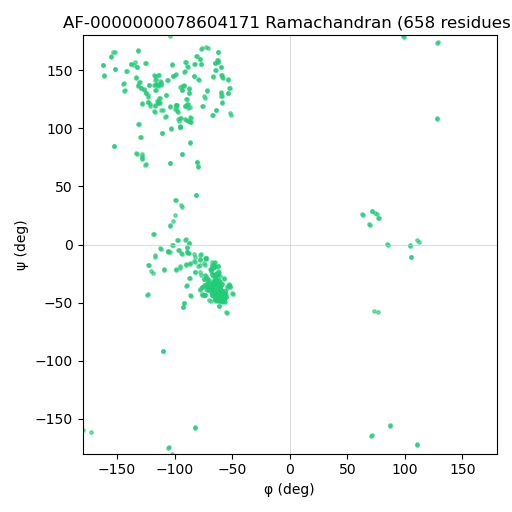M 4846 O O . ASP B 1 320 ? 3.949 -2.121 -11.594 1 96.88 320 ASP B O 1
ATOM 4850 N N . MET B 1 321 ? 2.029 -1.115 -11.266 1 95.44 321 MET B N 1
ATOM 4851 C CA . MET B 1 321 ? 2.199 -0.201 -12.391 1 95.44 321 MET B CA 1
ATOM 4852 C C . MET B 1 321 ? 3.402 0.709 -12.18 1 95.44 321 MET B C 1
ATOM 4854 O O . MET B 1 321 ? 4.098 1.064 -13.133 1 95.44 321 MET B O 1
ATOM 4858 N N . SER B 1 322 ? 3.652 1.09 -10.961 1 96.31 322 SER B N 1
ATOM 4859 C CA . SER B 1 322 ? 4.73 2.02 -10.648 1 96.31 322 SER B CA 1
ATOM 4860 C C . SER B 1 322 ? 6.09 1.44 -11.023 1 96.31 322 SER B C 1
ATOM 4862 O O . SER B 1 322 ? 7.043 2.186 -11.273 1 96.31 322 SER B O 1
ATOM 4864 N N . PHE B 1 323 ? 6.207 0.161 -11.07 1 93.94 323 PHE B N 1
ATOM 4865 C CA . PHE B 1 323 ? 7.473 -0.491 -11.383 1 93.94 323 PHE B CA 1
ATOM 4866 C C . PHE B 1 323 ? 7.859 -0.25 -12.836 1 93.94 323 PHE B C 1
ATOM 4868 O O . PHE B 1 323 ? 9.016 -0.434 -13.219 1 93.94 323 PHE B O 1
ATOM 4875 N N . GLU B 1 324 ? 6.863 0.043 -13.609 1 91 324 GLU B N 1
ATOM 4876 C CA . GLU B 1 324 ? 7.109 0.29 -15.031 1 91 324 GLU B CA 1
ATOM 4877 C C . GLU B 1 324 ? 7.582 1.722 -15.266 1 91 324 GLU B C 1
ATOM 4879 O O . GLU B 1 324 ? 8.016 2.062 -16.359 1 91 324 GLU B O 1
ATOM 4884 N N . ILE B 1 325 ? 7.414 2.553 -14.289 1 86.56 325 ILE B N 1
ATOM 4885 C CA . ILE B 1 325 ? 7.773 3.961 -14.422 1 86.56 325 ILE B CA 1
ATOM 4886 C C . ILE B 1 325 ? 9.211 4.172 -13.961 1 86.56 325 ILE B C 1
ATOM 4888 O O . ILE B 1 325 ? 9.555 3.857 -12.812 1 86.56 325 ILE B O 1
ATOM 4892 N N . PRO B 1 326 ? 10.031 4.633 -14.875 1 75.88 326 PRO B N 1
ATOM 4893 C CA . PRO B 1 326 ? 11.422 4.883 -14.484 1 75.88 326 PRO B CA 1
ATOM 4894 C C . PRO B 1 326 ? 11.539 5.781 -13.258 1 75.88 326 PRO B C 1
ATOM 4896 O O . PRO B 1 326 ? 10.734 6.695 -13.078 1 75.88 326 PRO B O 1
ATOM 4899 N N . GLU B 1 327 ? 12.461 5.496 -12.43 1 69.44 327 GLU B N 1
ATOM 4900 C CA . GLU B 1 327 ? 12.68 6.211 -11.18 1 69.44 327 GLU B CA 1
ATOM 4901 C C . GLU B 1 327 ? 12.797 7.715 -11.414 1 69.44 327 GLU B C 1
ATOM 4903 O O . GLU B 1 327 ? 12.336 8.516 -10.594 1 69.44 327 GLU B O 1
ATOM 4908 N N . SER B 1 328 ? 13.391 7.965 -12.539 1 64.75 328 SER B N 1
ATOM 4909 C CA . SER B 1 328 ? 13.602 9.367 -12.875 1 64.75 328 SER B CA 1
ATOM 4910 C C . SER B 1 328 ? 12.281 10.094 -13.078 1 64.75 328 SER B C 1
ATOM 4912 O O . SER B 1 328 ? 12.211 11.32 -12.938 1 64.75 328 SER B O 1
ATOM 4914 N N . LEU B 1 329 ? 11.234 9.289 -13.32 1 63.19 329 LEU B N 1
ATOM 4915 C CA . LEU B 1 329 ? 9.945 9.906 -13.633 1 63.19 329 LEU B CA 1
ATOM 4916 C C . LEU B 1 329 ? 8.984 9.789 -12.453 1 63.19 329 LEU B C 1
ATOM 4918 O O . LEU B 1 329 ? 7.859 10.281 -12.516 1 63.19 329 LEU B O 1
ATOM 4922 N N . GLN B 1 330 ? 9.375 9.086 -11.398 1 59.69 330 GLN B N 1
ATOM 4923 C CA . GLN B 1 330 ? 8.508 8.914 -10.242 1 59.69 330 GLN B CA 1
ATOM 4924 C C . GLN B 1 330 ? 8.5 10.156 -9.359 1 59.69 330 GLN B C 1
ATOM 4926 O O . GLN B 1 330 ? 7.547 10.398 -8.617 1 59.69 330 GLN B O 1
ATOM 4931 N N . GLY B 1 331 ? 9.641 11.078 -9.422 1 52.31 331 GLY B N 1
ATOM 4932 C CA . GLY B 1 331 ? 9.727 12.305 -8.648 1 52.31 331 GLY B CA 1
ATOM 4933 C C . GLY B 1 331 ? 9.281 13.531 -9.414 1 52.31 331 GLY B C 1
ATOM 4934 O O . GLY B 1 331 ? 9.227 13.508 -10.648 1 52.31 331 GLY B O 1
#